Protein AF-A0A2V0P987-F1 (afdb_monomer_lite)

Sequence (425 aa):
MGGCSRRQAAARLSGARPTPDACVHSRRQQRARPQPLRRRRAIAMDARLLEGLLAGYDSAQGREWRAEDRAWRAQDLEWRRMEERKMAMELDFIAAQRVWRAEDQEQRHLDNARVLWARVVERNRRDVEEKSEQLKALANMAALIAGFSLVAFLQTDWTGFVDTTGALLPLFAATMALTVGTDMVCVIICTLMLVSIIKTGQKYMSDEEEAEFMARTREFAVNYPACGARPPAPQRSFAMHWQTRCEGSWRRAFALFGLSIACLFANLAVAAWIKFDHSLAAASIVSAIMIASLAGVAWHHRKWTAHILTSEQVALAQSTERVALVSTGLPFDWHLKPAPAQHGGNASLHNGASGGGGLAAAAGAGLLQVDCRQPQRGEQQQHQPPPPPSPPQQQQQQQQQQQQQQQQQALWVDGQPASADQLPV

Foldseek 3Di:
DDDDDDDDDDDDDDDDDDDDDDDDDDDDDDDDDDDDDDDDDDPVDPPVNVVVVVVVVVVVVVVVVVVVVVVVVVVVVVVVVVVVVVVVVVVVVVVVVVVVVVVVVLVLLLVLLVLVLVVQLVVLVVVLVVLLVVLVVLLVVLVVQLVVLVVVVVPDDPPPQPPQCPPLVVLLVVLNCLLNVLSVLLNVLSVVLNVVSVVVSVVSPDPVLSVVLSVQSSVCLVCVPDQQDDRDDRPDGSLVVCVPPPVVSNVSSLVSNLVSLLSVLVSQLSVLCRVVVVDPPRSVVSNVVSVVVNVVSVVVCVVVVVVVVVVSVVVVVCVVVVVPLSPSDDSSCSSPDRDPPPPPPPPPPPDDDDDDDDDDDDDDPPPPPPPVPPPPPDDPPPDDDPDDDDDPVVVVVVVVVVVVVVVVVVVPVPPDDPDPPDDDD

pLDDT: mean 76.83, std 22.59, range [30.52, 98.19]

Structure (mmCIF, N/CA/C/O backbone):
data_AF-A0A2V0P987-F1
#
_entry.id   AF-A0A2V0P987-F1
#
loop_
_atom_site.group_PDB
_atom_site.id
_atom_site.type_symbol
_atom_site.label_atom_id
_atom_site.label_alt_id
_atom_site.label_comp_id
_atom_site.label_asym_id
_atom_site.label_entity_id
_atom_site.label_seq_id
_atom_site.pdbx_PDB_ins_code
_atom_site.Cartn_x
_atom_site.Cartn_y
_atom_site.Cartn_z
_atom_site.occupancy
_atom_site.B_iso_or_equiv
_atom_site.auth_seq_id
_atom_site.auth_comp_id
_atom_site.auth_asym_id
_atom_site.auth_atom_id
_atom_site.pdbx_PDB_model_num
ATOM 1 N N . MET A 1 1 ? 24.354 -14.957 61.553 1.00 37.53 1 MET A N 1
ATOM 2 C CA . MET A 1 1 ? 24.193 -13.702 62.319 1.00 37.53 1 MET A CA 1
ATOM 3 C C . MET A 1 1 ? 22.815 -13.166 61.954 1.00 37.53 1 MET A C 1
ATOM 5 O O . MET A 1 1 ? 22.624 -12.867 60.790 1.00 37.53 1 MET A O 1
ATOM 9 N N . GLY A 1 2 ? 21.759 -13.421 62.730 1.00 34.84 2 GLY A N 1
ATOM 10 C CA . GLY A 1 2 ? 21.377 -12.721 63.972 1.00 34.84 2 GLY A CA 1
ATOM 11 C C . GLY A 1 2 ? 20.395 -11.600 63.588 1.00 34.84 2 GLY A C 1
ATOM 12 O O . GLY A 1 2 ? 20.695 -10.875 62.657 1.00 34.84 2 GLY A O 1
ATOM 13 N N . GLY A 1 3 ? 19.208 -11.386 64.148 1.00 31.73 3 GLY A N 1
ATOM 14 C CA . GLY A 1 3 ? 18.372 -11.995 65.187 1.00 31.73 3 GLY A CA 1
ATOM 15 C C . GLY A 1 3 ? 16.995 -11.288 65.103 1.00 31.73 3 GLY A C 1
ATOM 16 O O . GLY A 1 3 ? 16.917 -10.181 64.586 1.00 31.73 3 GLY A O 1
ATOM 17 N N . CYS A 1 4 ? 15.884 -11.975 65.399 1.00 35.97 4 CYS A N 1
ATOM 18 C CA . CYS A 1 4 ? 15.017 -11.742 66.578 1.00 35.97 4 CYS A CA 1
ATOM 19 C C . CYS A 1 4 ? 14.403 -10.319 66.658 1.00 35.97 4 CYS A C 1
ATOM 21 O O . CYS A 1 4 ? 15.131 -9.361 66.861 1.00 35.97 4 CYS A O 1
ATOM 23 N N . SER A 1 5 ? 13.091 -10.075 66.524 1.00 42.12 5 SER A N 1
ATOM 24 C CA . SER A 1 5 ? 11.973 -10.260 67.494 1.00 42.12 5 SER A CA 1
ATOM 25 C C . SER A 1 5 ? 10.862 -9.269 67.033 1.00 42.12 5 SER A C 1
ATOM 27 O O . SER A 1 5 ? 11.217 -8.261 66.442 1.00 42.12 5 SER A O 1
ATOM 29 N N . ARG A 1 6 ? 9.539 -9.354 67.251 1.00 44.22 6 ARG A N 1
ATOM 30 C CA . ARG A 1 6 ? 8.700 -9.919 68.324 1.00 44.22 6 ARG A CA 1
ATOM 31 C C . ARG A 1 6 ? 7.205 -9.739 67.932 1.00 44.22 6 ARG A C 1
ATOM 33 O O . ARG A 1 6 ? 6.872 -8.658 67.473 1.00 44.22 6 ARG A O 1
ATOM 40 N N . ARG A 1 7 ? 6.355 -10.716 68.323 1.00 39.53 7 ARG A N 1
ATOM 41 C CA . ARG A 1 7 ? 4.983 -10.608 68.928 1.00 39.53 7 ARG A CA 1
ATOM 42 C C . ARG A 1 7 ? 3.831 -9.968 68.110 1.00 39.53 7 ARG A C 1
ATOM 44 O O . ARG A 1 7 ? 4.052 -9.012 67.401 1.00 39.53 7 ARG A O 1
ATOM 51 N N . GLN A 1 8 ? 2.547 -10.328 68.239 1.00 38.62 8 GLN A N 1
ATOM 52 C CA . GLN A 1 8 ? 1.761 -11.381 68.918 1.00 38.62 8 GLN A CA 1
ATOM 53 C C . GLN A 1 8 ? 0.274 -11.195 68.506 1.00 38.62 8 GLN A C 1
ATOM 55 O O . GLN A 1 8 ? -0.116 -10.082 68.177 1.00 38.62 8 GLN A O 1
ATOM 60 N N . ALA A 1 9 ? -0.532 -12.246 68.729 1.00 32.16 9 ALA A N 1
ATOM 61 C CA . ALA A 1 9 ? -1.952 -12.247 69.143 1.00 32.16 9 ALA A CA 1
ATOM 62 C C . ALA A 1 9 ? -3.070 -12.589 68.126 1.00 32.16 9 ALA A C 1
ATOM 64 O O . ALA A 1 9 ? -3.043 -12.191 66.970 1.00 32.16 9 ALA A O 1
ATOM 65 N N . ALA A 1 10 ? -4.082 -13.275 68.693 1.00 34.47 10 ALA A N 1
ATOM 66 C CA . ALA A 1 10 ? -5.399 -13.713 68.192 1.00 34.47 10 ALA A CA 1
ATOM 67 C C . ALA A 1 10 ? -5.388 -15.005 67.342 1.00 34.47 10 ALA A C 1
ATOM 69 O O . ALA A 1 10 ? -5.045 -14.983 66.173 1.00 34.47 10 ALA A O 1
ATOM 70 N N . ALA A 1 11 ? -5.611 -16.224 67.850 1.00 37.09 11 ALA A N 1
ATOM 71 C CA . ALA A 1 11 ? -6.606 -16.787 68.778 1.00 37.09 11 ALA A CA 1
ATOM 72 C C . ALA A 1 11 ? -8.045 -16.905 68.217 1.00 37.09 11 ALA A C 1
ATOM 74 O O . ALA A 1 11 ? -8.778 -15.929 68.178 1.00 37.09 11 ALA A O 1
ATOM 75 N N . ARG A 1 12 ? -8.426 -18.173 67.964 1.00 39.38 12 ARG A N 1
ATOM 76 C CA . ARG A 1 12 ? -9.764 -18.802 68.052 1.00 39.38 12 ARG A CA 1
ATOM 77 C C . ARG A 1 12 ? -10.853 -18.376 67.048 1.00 39.38 12 ARG A C 1
ATOM 79 O O . ARG A 1 12 ? -11.368 -17.274 67.118 1.00 39.38 12 ARG A O 1
ATOM 86 N N . LEU A 1 13 ? -11.340 -19.343 66.259 1.00 36.34 13 LEU A N 1
ATOM 87 C CA . LEU A 1 13 ? -12.640 -20.026 66.452 1.00 36.34 13 LEU A CA 1
ATOM 88 C C . LEU A 1 13 ? -12.988 -20.846 65.193 1.00 36.34 13 LEU A C 1
ATOM 90 O O . LEU A 1 13 ? -13.402 -20.309 64.171 1.00 36.34 13 LEU A O 1
ATOM 94 N N . SER A 1 14 ? -12.840 -22.168 65.276 1.00 35.28 14 SER A N 1
ATOM 95 C CA . SER A 1 14 ? -13.389 -23.119 64.308 1.00 35.28 14 SER A CA 1
ATOM 96 C C . SER A 1 14 ? -14.882 -23.320 64.595 1.00 35.28 14 SER A C 1
ATOM 98 O O . SER A 1 14 ? -15.248 -24.050 65.517 1.00 35.28 14 SER A O 1
ATOM 100 N N . GLY A 1 15 ? -15.740 -22.639 63.838 1.00 33.62 15 GLY A N 1
ATOM 101 C CA . GLY A 1 15 ? -17.193 -22.807 63.888 1.00 33.62 15 GLY A CA 1
ATOM 102 C C . GLY A 1 15 ? -17.648 -23.945 62.978 1.00 33.62 15 GLY A C 1
ATOM 103 O O . GLY A 1 15 ? -17.734 -23.775 61.764 1.00 33.62 15 GLY A O 1
ATOM 104 N N . ALA A 1 16 ? -17.944 -25.103 63.565 1.00 35.56 16 ALA A N 1
ATOM 105 C CA . ALA A 1 16 ? -18.660 -26.184 62.900 1.00 35.56 16 ALA A CA 1
ATOM 106 C C . ALA A 1 16 ? -20.142 -25.799 62.736 1.00 35.56 16 ALA A C 1
ATOM 108 O O . ALA A 1 16 ? -20.799 -25.404 63.699 1.00 35.56 16 ALA A O 1
ATOM 109 N N . ARG A 1 17 ? -20.663 -25.904 61.508 1.00 38.88 17 ARG A N 1
ATOM 110 C CA . ARG A 1 17 ? -22.096 -25.775 61.202 1.00 38.88 17 ARG A CA 1
ATOM 111 C C . ARG A 1 17 ? -22.838 -27.051 61.623 1.00 38.88 17 ARG A C 1
ATOM 113 O O . ARG A 1 17 ? -22.360 -28.130 61.276 1.00 38.88 17 ARG A O 1
ATOM 120 N N . PRO A 1 18 ? -24.017 -26.961 62.259 1.00 41.03 18 PRO A N 1
ATOM 121 C CA . PRO A 1 18 ? -24.951 -28.074 62.315 1.00 41.03 18 PRO A CA 1
ATOM 122 C C . PRO A 1 18 ? -25.834 -28.082 61.057 1.00 41.03 18 PRO A C 1
ATOM 124 O O . PRO A 1 18 ? -26.343 -27.046 60.625 1.00 41.03 18 PRO A O 1
ATOM 127 N N . THR A 1 19 ? -26.002 -29.259 60.463 1.00 46.03 19 THR A N 1
ATOM 128 C CA . THR A 1 19 ? -27.033 -29.559 59.465 1.00 46.03 19 THR A CA 1
ATOM 129 C C . THR A 1 19 ? -28.379 -29.805 60.158 1.00 46.03 19 THR A C 1
ATOM 131 O O . THR A 1 19 ? -28.397 -30.366 61.257 1.00 46.03 19 THR A O 1
ATOM 134 N N . PRO A 1 20 ? -29.513 -29.418 59.550 1.00 49.62 20 PRO A N 1
ATOM 135 C CA . PRO A 1 20 ? -30.830 -29.805 60.022 1.00 49.62 20 PRO A CA 1
ATOM 136 C C . PRO A 1 20 ? -31.265 -31.067 59.276 1.00 49.62 20 PRO A C 1
ATOM 138 O O . PRO A 1 20 ? -31.501 -31.002 58.077 1.00 49.62 20 PRO A O 1
ATOM 141 N N . ASP A 1 21 ? -31.413 -32.188 59.976 1.00 36.66 21 ASP A N 1
ATOM 142 C CA . ASP A 1 21 ? -32.196 -33.307 59.458 1.00 36.66 21 ASP A CA 1
ATOM 143 C C . ASP A 1 21 ? -33.245 -33.723 60.479 1.00 36.66 21 ASP A C 1
ATOM 145 O O . ASP A 1 21 ? -32.979 -34.094 61.624 1.00 36.66 21 ASP A O 1
ATOM 149 N N . ALA A 1 22 ? -34.479 -33.601 60.014 1.00 43.41 22 ALA A N 1
ATOM 150 C CA . ALA A 1 22 ? -35.668 -34.112 60.637 1.00 43.41 22 ALA A CA 1
ATOM 151 C C . ALA A 1 22 ? -35.635 -35.645 60.649 1.00 43.41 22 ALA A C 1
ATOM 153 O O . ALA A 1 22 ? -35.416 -36.281 59.621 1.00 43.41 22 ALA A O 1
ATOM 154 N N . CYS A 1 23 ? -35.994 -36.247 61.781 1.00 34.78 23 CYS A N 1
ATOM 155 C CA . CYS A 1 23 ? -36.691 -37.525 61.743 1.00 34.78 23 CYS A CA 1
ATOM 156 C C . CYS A 1 23 ? -37.690 -37.639 62.891 1.00 34.78 23 CYS A C 1
ATOM 158 O O . CYS A 1 23 ? -37.362 -37.682 64.074 1.00 34.78 23 CYS A O 1
ATOM 160 N N . VAL A 1 24 ? -38.945 -37.656 62.463 1.00 47.28 24 VAL A N 1
ATOM 161 C CA . VAL A 1 24 ? -40.152 -38.026 63.186 1.00 47.28 24 VAL A CA 1
ATOM 162 C C . VAL A 1 24 ? -40.097 -39.510 63.553 1.00 47.28 24 VAL A C 1
ATOM 164 O O . VAL A 1 24 ? -39.747 -40.315 62.701 1.00 47.28 24 VAL A O 1
ATOM 167 N N . HIS A 1 25 ? -40.506 -39.834 64.789 1.00 40.47 25 HIS A N 1
ATOM 168 C CA . HIS A 1 25 ? -41.041 -41.107 65.330 1.00 40.47 25 HIS A CA 1
ATOM 169 C C . HIS A 1 25 ? -40.511 -41.301 66.764 1.00 40.47 25 HIS A C 1
ATOM 171 O O . HIS A 1 25 ? -39.378 -40.969 67.057 1.00 40.47 25 HIS A O 1
ATOM 177 N N . SER A 1 26 ? -41.220 -41.827 67.757 1.00 39.00 26 SER A N 1
ATOM 178 C CA . SER A 1 26 ? -42.545 -42.422 67.869 1.00 39.00 26 SER A CA 1
ATOM 179 C C . SER A 1 26 ? -42.885 -42.462 69.367 1.00 39.00 26 SER A C 1
ATOM 181 O O . SER A 1 26 ? -42.007 -42.561 70.223 1.00 39.00 26 SER A O 1
ATOM 183 N N . ARG A 1 27 ? -44.178 -42.399 69.685 1.00 46.72 27 ARG A N 1
ATOM 184 C CA . ARG A 1 27 ? -44.734 -42.660 71.017 1.00 46.72 27 ARG A CA 1
ATOM 185 C C . ARG A 1 27 ? -44.356 -44.062 71.513 1.00 46.72 27 ARG A C 1
ATOM 187 O O . ARG A 1 27 ? -44.573 -45.030 70.792 1.00 46.72 27 ARG A O 1
ATOM 194 N N . ARG A 1 28 ? -44.011 -44.181 72.798 1.00 40.03 28 ARG A N 1
ATOM 195 C CA . ARG A 1 28 ? -44.473 -45.238 73.733 1.00 40.03 28 ARG A CA 1
ATOM 196 C C . ARG A 1 28 ? -44.003 -44.861 75.141 1.00 40.03 28 ARG A C 1
ATOM 198 O O . ARG A 1 28 ? -42.817 -44.749 75.394 1.00 40.03 28 ARG A O 1
ATOM 205 N N . GLN A 1 29 ? -44.904 -44.401 76.009 1.00 44.84 29 GLN A N 1
ATOM 206 C CA . GLN A 1 29 ? -45.492 -45.216 77.082 1.00 44.84 29 GLN A CA 1
ATOM 207 C C . GLN A 1 29 ? -44.513 -46.215 77.713 1.00 44.84 29 GLN A C 1
ATOM 209 O O . GLN A 1 29 ? -44.274 -47.266 77.130 1.00 44.84 29 GLN A O 1
ATOM 214 N N . GLN A 1 30 ? -44.125 -45.972 78.967 1.00 36.34 30 GLN A N 1
ATOM 215 C CA . GLN A 1 30 ? -44.274 -46.978 80.018 1.00 36.34 30 GLN A CA 1
ATOM 216 C C . GLN A 1 30 ? -44.283 -46.345 81.414 1.00 36.34 30 GLN A C 1
ATOM 218 O O . GLN A 1 30 ? -43.653 -45.330 81.689 1.00 36.34 30 GLN A O 1
ATOM 223 N N . ARG A 1 31 ? -45.129 -46.947 82.248 1.00 43.69 31 ARG A N 1
ATOM 224 C CA . ARG A 1 31 ? -45.505 -46.574 83.609 1.00 43.69 31 ARG A CA 1
ATOM 225 C C . ARG A 1 31 ? -44.380 -46.910 84.588 1.00 43.69 31 ARG A C 1
ATOM 227 O O . ARG A 1 31 ? -43.807 -47.987 84.483 1.00 43.69 31 ARG A O 1
ATOM 234 N N . ALA A 1 32 ? -44.244 -46.124 85.651 1.00 34.59 32 ALA A N 1
ATOM 235 C CA . ALA A 1 32 ? -43.824 -46.642 86.950 1.00 34.59 32 ALA A CA 1
ATOM 236 C C . ALA A 1 32 ? -44.615 -45.922 88.049 1.00 34.59 32 ALA A C 1
ATOM 238 O O . ALA A 1 32 ? -44.703 -44.697 88.080 1.00 34.59 32 ALA A O 1
ATOM 239 N N . ARG A 1 33 ? -45.286 -46.725 88.877 1.00 40.62 33 ARG A N 1
ATOM 240 C CA . ARG A 1 33 ? -46.132 -46.317 90.003 1.00 40.62 33 ARG A CA 1
ATOM 241 C C . ARG A 1 33 ? -45.281 -46.019 91.256 1.00 40.62 33 ARG A C 1
ATOM 243 O O . ARG A 1 33 ? -44.110 -46.383 91.289 1.00 40.62 33 ARG A O 1
ATOM 250 N N . PRO A 1 34 ? -45.877 -45.370 92.272 1.00 61.75 34 PRO A N 1
ATOM 251 C CA . PRO A 1 34 ? -45.184 -44.606 93.304 1.00 61.75 34 PRO A CA 1
ATOM 252 C C . PRO A 1 34 ? -44.958 -45.406 94.592 1.00 61.75 34 PRO A C 1
ATOM 254 O O . PRO A 1 34 ? -45.631 -46.409 94.828 1.00 61.75 34 PRO A O 1
ATOM 257 N N . GLN A 1 35 ? -44.115 -44.881 95.484 1.00 38.25 35 GLN A N 1
ATOM 258 C CA . GLN A 1 35 ? -44.261 -45.108 96.920 1.00 38.25 35 GLN A CA 1
ATOM 259 C C . GLN A 1 35 ? -43.912 -43.859 97.747 1.00 38.25 35 GLN A C 1
ATOM 261 O O . GLN A 1 35 ? -43.206 -42.973 97.267 1.00 38.25 35 GLN A O 1
ATOM 266 N N . PRO A 1 36 ? -44.523 -43.747 98.939 1.00 62.91 36 PRO A N 1
ATOM 267 C CA . PRO A 1 36 ? -44.818 -42.493 99.619 1.00 62.91 36 PRO A CA 1
ATOM 268 C C . PRO A 1 36 ? -43.742 -42.178 100.661 1.00 62.91 36 PRO A C 1
ATOM 270 O O . PRO A 1 36 ? -42.905 -43.025 100.927 1.00 62.91 36 PRO A O 1
ATOM 273 N N . LEU A 1 37 ? -43.798 -41.003 101.298 1.00 39.94 37 LEU A N 1
ATOM 274 C CA . LEU A 1 37 ? -43.627 -40.848 102.752 1.00 39.94 37 LEU A CA 1
ATOM 275 C C . LEU A 1 37 ? -43.733 -39.366 103.162 1.00 39.94 37 LEU A C 1
ATOM 277 O O . LEU A 1 37 ? -42.956 -38.514 102.758 1.00 39.94 37 LEU A O 1
ATOM 281 N N . ARG A 1 38 ? -44.701 -39.123 104.053 1.00 39.53 38 ARG A N 1
ATOM 282 C CA . ARG A 1 38 ? -44.579 -38.305 105.271 1.00 39.53 38 ARG A CA 1
ATOM 283 C C . ARG A 1 38 ? -43.890 -36.931 105.155 1.00 39.53 38 ARG A C 1
ATOM 285 O O . ARG A 1 38 ? -42.693 -36.817 105.371 1.00 39.53 38 ARG A O 1
ATOM 292 N N . ARG A 1 39 ? -44.689 -35.867 105.238 1.00 43.53 39 ARG A N 1
ATOM 293 C CA . ARG A 1 39 ? -45.047 -35.234 106.526 1.00 43.53 39 ARG A CA 1
ATOM 294 C C . ARG A 1 39 ? -46.036 -34.099 106.290 1.00 43.53 39 ARG A C 1
ATOM 296 O O . ARG A 1 39 ? -45.725 -33.086 105.681 1.00 43.53 39 ARG A O 1
ATOM 303 N N . ARG A 1 40 ? -47.225 -34.280 106.862 1.00 46.16 40 ARG A N 1
ATOM 304 C CA . ARG A 1 40 ? -48.150 -33.203 107.197 1.00 46.16 40 ARG A CA 1
ATOM 305 C C . ARG A 1 40 ? -47.438 -32.215 108.124 1.00 46.16 40 ARG A C 1
ATOM 307 O O . ARG A 1 40 ? -47.077 -32.585 109.239 1.00 46.16 40 ARG A O 1
ATOM 314 N N . ARG A 1 41 ? -47.334 -30.962 107.697 1.00 42.03 41 ARG A N 1
ATOM 315 C CA . ARG A 1 41 ? -47.658 -29.813 108.545 1.00 42.03 41 ARG A CA 1
ATOM 316 C C . ARG A 1 41 ? -48.549 -28.909 107.713 1.00 42.03 41 ARG A C 1
ATOM 318 O O . ARG A 1 41 ? -48.094 -28.253 106.786 1.00 42.03 41 ARG A O 1
ATOM 325 N N . ALA A 1 42 ? -49.839 -28.992 108.011 1.00 44.53 42 ALA A N 1
ATOM 326 C CA . ALA A 1 42 ? -50.838 -28.067 107.528 1.00 44.53 42 ALA A CA 1
ATOM 327 C C . ALA A 1 42 ? -50.494 -26.691 108.102 1.00 44.53 42 ALA A C 1
ATOM 329 O O . ALA A 1 42 ? -50.725 -26.424 109.278 1.00 44.53 42 ALA A O 1
ATOM 330 N N . ILE A 1 43 ? -49.897 -25.848 107.268 1.00 52.34 43 ILE A N 1
ATOM 331 C CA . ILE A 1 43 ? -50.095 -24.413 107.380 1.00 52.34 43 ILE A CA 1
ATOM 332 C C . ILE A 1 43 ? -51.470 -24.228 106.750 1.00 52.34 43 ILE A C 1
ATOM 334 O O . ILE A 1 43 ? -51.612 -24.346 105.535 1.00 52.34 43 ILE A O 1
ATOM 338 N N . ALA A 1 44 ? -52.504 -24.090 107.579 1.00 49.78 44 ALA A N 1
ATOM 339 C CA . ALA A 1 44 ? -53.803 -23.627 107.119 1.00 49.78 44 ALA A CA 1
ATOM 340 C C . ALA A 1 44 ? -53.606 -22.179 106.656 1.00 49.78 44 ALA A C 1
ATOM 342 O O . ALA A 1 44 ? -53.751 -21.236 107.424 1.00 49.78 44 ALA A O 1
ATOM 343 N N . MET A 1 45 ? -53.132 -22.034 105.421 1.00 55.25 45 MET A N 1
ATOM 344 C CA . MET A 1 45 ? -53.100 -20.771 104.717 1.00 55.25 45 MET A CA 1
ATOM 345 C C . MET A 1 45 ? -54.505 -20.595 104.154 1.00 55.25 45 MET A C 1
ATOM 347 O O . MET A 1 45 ? -54.982 -21.470 103.428 1.00 55.25 45 MET A O 1
ATOM 351 N N . ASP A 1 46 ? -55.179 -19.522 104.562 1.00 60.31 46 ASP A N 1
ATOM 352 C CA . ASP A 1 46 ? -56.530 -19.185 104.119 1.00 60.31 46 ASP A CA 1
ATOM 353 C C . ASP A 1 46 ? -56.677 -19.422 102.611 1.00 60.31 46 ASP A C 1
ATOM 355 O O . ASP A 1 46 ? -55.863 -18.943 101.823 1.00 60.31 46 ASP A O 1
ATOM 359 N N . ALA A 1 47 ? -57.715 -20.147 102.186 1.00 66.12 47 ALA A N 1
ATOM 360 C CA . ALA A 1 47 ? -57.959 -20.451 100.770 1.00 66.12 47 ALA A CA 1
ATOM 361 C C . ALA A 1 47 ? -57.973 -19.180 99.892 1.00 66.12 47 ALA A C 1
ATOM 363 O O . ALA A 1 47 ? -57.505 -19.200 98.758 1.00 66.12 47 ALA A O 1
ATOM 364 N N . ARG A 1 48 ? -58.394 -18.047 100.470 1.00 70.81 48 ARG A N 1
ATOM 365 C CA . ARG A 1 48 ? -58.364 -16.709 99.855 1.00 70.81 48 ARG A CA 1
ATOM 366 C C . ARG A 1 48 ? -56.949 -16.194 99.568 1.00 70.81 48 ARG A C 1
ATOM 368 O O . ARG A 1 48 ? -56.733 -15.472 98.603 1.00 70.81 48 ARG A O 1
ATOM 375 N N . LEU A 1 49 ? -55.982 -16.565 100.400 1.00 76.75 49 LEU A N 1
ATOM 376 C CA . LEU A 1 49 ? -54.571 -16.203 100.265 1.00 76.75 49 LEU A CA 1
ATOM 377 C C . LEU A 1 49 ? -53.917 -17.002 99.127 1.00 76.75 49 LEU A C 1
ATOM 379 O O . LEU A 1 49 ? -53.126 -16.458 98.362 1.00 76.75 49 LEU A O 1
ATOM 383 N N . LEU A 1 50 ? -54.295 -18.275 98.974 1.00 81.94 50 LEU A N 1
ATOM 384 C CA . LEU A 1 50 ? -53.844 -19.123 97.868 1.00 81.94 50 LEU A CA 1
ATOM 385 C C . LEU A 1 50 ? -54.436 -18.664 96.526 1.00 81.94 50 LEU A C 1
ATOM 387 O O . LEU A 1 50 ? -53.720 -18.580 95.533 1.00 81.94 50 LEU A O 1
ATOM 391 N N . GLU A 1 51 ? -55.721 -18.312 96.517 1.00 83.62 51 GLU A N 1
ATOM 392 C CA . GLU A 1 51 ? -56.421 -17.773 95.347 1.00 83.62 51 GLU A CA 1
ATOM 393 C C . GLU A 1 51 ? -55.845 -16.412 94.921 1.00 83.62 51 GLU A C 1
ATOM 395 O O . GLU A 1 51 ? -55.613 -16.183 93.737 1.00 83.62 51 GLU A O 1
ATOM 400 N N . GLY A 1 52 ? -55.490 -15.548 95.881 1.00 86.69 52 GLY A N 1
ATOM 401 C CA . GLY A 1 52 ? -54.786 -14.290 95.611 1.00 86.69 52 GLY A CA 1
ATOM 402 C C . GLY A 1 52 ? -53.364 -14.477 95.065 1.00 86.69 52 GLY A C 1
ATOM 403 O O . GLY A 1 52 ? -52.954 -13.743 94.165 1.00 86.69 52 GLY A O 1
ATOM 404 N N . LEU A 1 53 ? -52.615 -15.471 95.558 1.00 88.81 53 LEU A N 1
ATOM 405 C CA . LEU A 1 53 ? -51.283 -15.803 95.035 1.00 88.81 53 LEU A CA 1
ATOM 406 C C . LEU A 1 53 ? -51.347 -16.402 93.627 1.00 88.81 53 LEU A C 1
ATOM 408 O O . LEU A 1 53 ? -50.528 -16.034 92.790 1.00 88.81 53 LEU A O 1
ATOM 412 N N . LEU A 1 54 ? -52.320 -17.276 93.354 1.00 89.69 54 LEU A N 1
ATOM 413 C CA . LEU A 1 54 ? -52.547 -17.844 92.023 1.00 89.69 54 LEU A CA 1
ATOM 414 C C . LEU A 1 54 ? -52.994 -16.768 91.034 1.00 89.69 54 LEU A C 1
ATOM 416 O O . LEU A 1 54 ? -52.382 -16.629 89.983 1.00 89.69 54 LEU A O 1
ATOM 420 N N . ALA A 1 55 ? -53.958 -15.922 91.405 1.00 90.81 55 ALA A N 1
ATOM 421 C CA . ALA A 1 55 ? -54.370 -14.793 90.573 1.00 90.81 55 ALA A CA 1
ATOM 422 C C . ALA A 1 55 ? -53.215 -13.802 90.333 1.00 90.81 55 ALA A C 1
ATOM 424 O O . ALA A 1 55 ? -53.070 -13.257 89.236 1.00 90.81 55 ALA A O 1
ATOM 425 N N . GLY A 1 56 ? -52.364 -13.576 91.340 1.00 91.06 56 GLY A N 1
ATOM 426 C CA . GLY A 1 56 ? -51.156 -12.759 91.224 1.00 91.06 56 GLY A CA 1
ATOM 427 C C . GLY A 1 56 ? -50.098 -13.375 90.305 1.00 91.06 56 GLY A C 1
ATOM 428 O O . GLY A 1 56 ? -49.496 -12.651 89.508 1.00 91.06 56 GLY A O 1
ATOM 429 N N . TYR A 1 57 ? -49.912 -14.695 90.379 1.00 93.88 57 TYR A N 1
ATOM 430 C CA . TYR A 1 57 ? -49.035 -15.470 89.503 1.00 93.88 57 TYR A CA 1
ATOM 431 C C . TYR A 1 57 ? -49.544 -15.462 88.059 1.00 93.88 57 TYR A C 1
ATOM 433 O O . TYR A 1 57 ? -48.791 -15.073 87.173 1.00 93.88 57 TYR A O 1
ATOM 441 N N . ASP A 1 58 ? -50.827 -15.742 87.827 1.00 95.06 58 ASP A N 1
ATOM 442 C CA . ASP A 1 58 ? -51.459 -15.686 86.503 1.00 95.06 58 ASP A CA 1
ATOM 443 C C . ASP A 1 58 ? -51.372 -14.275 85.906 1.00 95.06 58 ASP A C 1
ATOM 445 O O . ASP A 1 58 ? -51.075 -14.088 84.725 1.00 95.06 58 ASP A O 1
ATOM 449 N N . SER A 1 59 ? -51.548 -13.246 86.740 1.00 93.12 59 SER A N 1
ATOM 450 C CA . SER A 1 59 ? -51.368 -11.851 86.331 1.00 93.12 59 SER A CA 1
ATOM 451 C C . SER A 1 59 ? -49.912 -11.529 85.980 1.00 93.12 59 SER A C 1
ATOM 453 O O . SER A 1 59 ? -49.662 -10.749 85.057 1.00 93.12 59 SER A O 1
ATOM 455 N N . ALA A 1 60 ? -48.943 -12.086 86.713 1.00 94.00 60 ALA A N 1
ATOM 456 C CA . ALA A 1 60 ? -47.516 -11.911 86.451 1.00 94.00 60 ALA A CA 1
ATOM 457 C C . ALA A 1 60 ? -47.084 -12.646 85.176 1.00 94.00 60 ALA A C 1
ATOM 459 O O . ALA A 1 60 ? -46.491 -12.023 84.297 1.00 94.00 60 ALA A O 1
ATOM 460 N N . GLN A 1 61 ? -47.486 -13.904 85.025 1.00 94.19 61 GLN A N 1
ATOM 461 C CA . GLN A 1 61 ? -47.237 -14.720 83.844 1.00 94.19 61 GLN A CA 1
ATOM 462 C C . GLN A 1 61 ? -47.909 -14.116 82.605 1.00 94.19 61 GLN A C 1
ATOM 464 O O . GLN A 1 61 ? -47.298 -13.997 81.547 1.00 94.19 61 GLN A O 1
ATOM 469 N N . GLY A 1 62 ? -49.135 -13.606 82.740 1.00 96.50 62 GLY A N 1
ATOM 470 C CA . GLY A 1 62 ? -49.812 -12.883 81.667 1.00 96.50 62 GLY A CA 1
ATOM 471 C C . GLY A 1 62 ? -49.136 -11.556 81.298 1.00 96.50 62 GLY A C 1
ATOM 472 O O . GLY A 1 62 ? -49.287 -11.087 80.168 1.00 96.50 62 GLY A O 1
ATOM 473 N N . ARG A 1 63 ? -48.405 -10.906 82.218 1.00 94.69 63 ARG A N 1
ATOM 474 C CA . ARG A 1 63 ? -47.568 -9.729 81.902 1.00 94.69 63 ARG A CA 1
ATOM 475 C C . ARG A 1 63 ? -46.301 -10.131 81.156 1.00 94.69 63 ARG A C 1
ATOM 477 O O . ARG A 1 63 ? -45.957 -9.444 80.195 1.00 94.69 63 ARG A O 1
ATOM 484 N N . GLU A 1 64 ? -45.658 -11.210 81.586 1.00 95.75 64 GLU A N 1
ATOM 485 C CA . GLU A 1 64 ? -44.456 -11.771 80.967 1.00 95.75 64 GLU A CA 1
ATOM 486 C C . GLU A 1 64 ? -44.744 -12.223 79.534 1.00 95.75 64 GLU A C 1
ATOM 488 O O . GLU A 1 64 ? -44.118 -11.723 78.605 1.00 95.75 64 GLU A O 1
ATOM 493 N N . TRP A 1 65 ? -45.808 -12.998 79.323 1.00 95.94 65 TRP A N 1
ATOM 494 C CA . TRP A 1 65 ? -46.197 -13.460 77.990 1.00 95.94 65 TRP A CA 1
ATOM 495 C C . TRP A 1 65 ? -46.522 -12.307 77.029 1.00 95.94 65 TRP A C 1
ATOM 497 O O . TRP A 1 65 ? -46.106 -12.300 75.874 1.00 95.94 65 TRP A O 1
ATOM 507 N N . ARG A 1 66 ? -47.194 -11.251 77.512 1.00 96.94 66 ARG A N 1
ATOM 508 C CA . ARG A 1 66 ? -47.423 -10.032 76.712 1.00 96.94 66 ARG A CA 1
ATOM 509 C C . ARG A 1 66 ? -46.137 -9.252 76.433 1.00 96.94 66 ARG A C 1
ATOM 511 O O . ARG A 1 66 ? -46.092 -8.512 75.452 1.00 96.94 66 ARG A O 1
ATOM 518 N N . ALA A 1 67 ? -45.138 -9.323 77.311 1.00 96.56 67 ALA A N 1
ATOM 519 C CA . ALA A 1 67 ? -43.836 -8.701 77.087 1.00 96.56 67 ALA A CA 1
ATOM 520 C C . ALA A 1 67 ? -43.028 -9.482 76.044 1.00 96.56 67 ALA A C 1
ATOM 522 O O . ALA A 1 67 ? -42.492 -8.861 75.128 1.00 96.56 67 ALA A O 1
ATOM 523 N N . GLU A 1 68 ? -43.026 -10.812 76.130 1.00 95.75 68 GLU A N 1
ATOM 524 C CA . GLU A 1 68 ? -42.438 -11.707 75.130 1.00 95.75 68 GLU A CA 1
ATOM 525 C C . GLU A 1 68 ? -43.085 -11.527 73.757 1.00 95.75 68 GLU A C 1
ATOM 527 O O . GLU A 1 68 ? -42.380 -11.350 72.772 1.00 95.75 68 GLU A O 1
ATOM 532 N N . ASP A 1 69 ? -44.415 -11.469 73.680 1.00 97.31 69 ASP A N 1
ATOM 533 C CA . ASP A 1 69 ? -45.139 -11.254 72.423 1.00 97.31 69 ASP A CA 1
ATOM 534 C C . ASP A 1 69 ? -44.829 -9.872 71.806 1.00 97.31 69 ASP A C 1
ATOM 536 O O . ASP A 1 69 ? -44.614 -9.745 70.600 1.00 97.31 69 ASP A O 1
ATOM 540 N N . ARG A 1 70 ? -44.692 -8.816 72.628 1.00 96.88 70 ARG A N 1
ATOM 541 C CA . ARG A 1 70 ? -44.196 -7.510 72.146 1.00 96.88 70 ARG A CA 1
ATOM 542 C C . ARG A 1 70 ? -42.761 -7.596 71.623 1.00 96.88 70 ARG A C 1
ATOM 544 O O . ARG A 1 70 ? -42.468 -6.980 70.600 1.00 96.88 70 ARG A O 1
ATOM 551 N N . ALA A 1 71 ? -41.886 -8.330 72.309 1.00 96.81 71 ALA A N 1
ATOM 552 C CA . ALA A 1 71 ? -40.502 -8.519 71.887 1.00 96.81 71 ALA A CA 1
ATOM 553 C C . ALA A 1 71 ? -40.418 -9.320 70.579 1.00 96.81 71 ALA A C 1
ATOM 555 O O . ALA A 1 71 ? -39.696 -8.925 69.667 1.00 96.81 71 ALA A O 1
ATOM 556 N N . TRP A 1 72 ? -41.212 -10.382 70.448 1.00 97.00 72 TRP A N 1
ATOM 557 C CA . TRP A 1 72 ? -41.294 -11.195 69.239 1.00 97.00 72 TRP A CA 1
ATOM 558 C C . TRP A 1 72 ? -41.803 -10.378 68.048 1.00 97.00 72 TRP A C 1
ATOM 560 O O . TRP A 1 72 ? -41.188 -10.391 66.986 1.00 97.00 72 TRP A O 1
ATOM 570 N N . ARG A 1 73 ? -42.855 -9.569 68.233 1.00 97.12 73 ARG A N 1
ATOM 571 C CA . ARG A 1 73 ? -43.346 -8.659 67.183 1.00 97.12 73 ARG A CA 1
ATOM 572 C C . ARG A 1 73 ? -42.326 -7.592 66.792 1.00 97.12 73 ARG A C 1
ATOM 574 O O . ARG A 1 73 ? -42.245 -7.238 65.619 1.00 97.12 73 ARG A O 1
ATOM 581 N N . ALA A 1 74 ? -41.552 -7.076 67.748 1.00 97.25 74 ALA A N 1
ATOM 582 C CA . ALA A 1 74 ? -40.469 -6.144 67.447 1.00 97.25 74 ALA A CA 1
ATOM 583 C C . ALA A 1 74 ? -39.377 -6.812 66.593 1.00 97.25 74 ALA A C 1
ATOM 585 O O . ALA A 1 74 ? -38.967 -6.236 65.587 1.00 97.25 74 ALA A O 1
ATOM 586 N N . GLN A 1 75 ? -38.981 -8.041 66.936 1.00 97.12 75 GLN A N 1
ATOM 587 C CA . GLN A 1 75 ? -38.013 -8.827 66.162 1.00 97.12 75 GLN A CA 1
ATOM 588 C C . GLN A 1 75 ? -38.534 -9.179 64.763 1.00 97.12 75 GLN A C 1
ATOM 590 O O . GLN A 1 75 ? -37.791 -9.045 63.797 1.00 97.12 75 GLN A O 1
ATOM 595 N N . ASP A 1 76 ? -39.805 -9.568 64.626 1.00 97.38 76 ASP A N 1
ATOM 596 C CA . ASP A 1 76 ? -40.423 -9.856 63.323 1.00 97.38 76 ASP A CA 1
ATOM 597 C C . ASP A 1 76 ? -40.464 -8.604 62.429 1.00 97.38 76 ASP A C 1
ATOM 599 O O . ASP A 1 76 ? -40.123 -8.656 61.248 1.00 97.38 76 ASP A O 1
ATOM 603 N N . LEU A 1 77 ? -40.798 -7.438 62.996 1.00 97.00 77 LEU A N 1
ATOM 604 C CA . LEU A 1 77 ? -40.741 -6.165 62.271 1.00 97.00 77 LEU A CA 1
ATOM 605 C C . LEU A 1 77 ? -39.313 -5.809 61.840 1.00 97.00 77 LEU A C 1
ATOM 607 O O . LEU A 1 77 ? -39.111 -5.338 60.720 1.00 97.00 77 LEU A O 1
ATOM 611 N N . GLU A 1 78 ? -38.319 -6.011 62.705 1.00 97.12 78 GLU A N 1
ATOM 612 C CA . GLU A 1 78 ? -36.911 -5.802 62.355 1.00 97.12 78 GLU A CA 1
ATOM 613 C C . GLU A 1 78 ? -36.441 -6.767 61.267 1.00 97.12 78 GLU A C 1
ATOM 615 O O . GLU A 1 78 ? -35.753 -6.340 60.337 1.00 97.12 78 GLU A O 1
ATOM 620 N N . TRP A 1 79 ? -36.858 -8.031 61.345 1.00 96.50 79 TRP A N 1
ATOM 621 C CA . TRP A 1 79 ? -36.588 -9.050 60.339 1.00 96.50 79 TRP A CA 1
ATOM 622 C C . TRP A 1 79 ? -37.139 -8.645 58.971 1.00 96.50 79 TRP A C 1
ATOM 624 O O . TRP A 1 79 ? -36.380 -8.608 58.004 1.00 96.50 79 TRP A O 1
ATOM 634 N N . ARG A 1 80 ? -38.403 -8.211 58.889 1.00 97.50 80 ARG A N 1
ATOM 635 C CA . ARG A 1 80 ? -39.000 -7.723 57.630 1.00 97.50 80 ARG A CA 1
ATOM 636 C C . ARG A 1 80 ? -38.271 -6.506 57.070 1.00 97.50 80 ARG A C 1
ATOM 638 O O . ARG A 1 80 ? -37.958 -6.478 55.886 1.00 97.50 80 ARG A O 1
ATOM 645 N N . ARG A 1 81 ? -37.899 -5.535 57.915 1.00 97.75 81 ARG A N 1
ATOM 646 C CA . ARG A 1 81 ? -37.072 -4.389 57.479 1.00 97.75 81 ARG A CA 1
ATOM 647 C C . ARG A 1 81 ? -35.685 -4.822 56.998 1.00 97.75 81 ARG A C 1
ATOM 649 O O . ARG A 1 81 ? -35.071 -4.132 56.186 1.00 97.75 81 ARG A O 1
ATOM 656 N N . MET A 1 82 ? -35.112 -5.890 57.556 1.00 97.50 82 MET A N 1
ATOM 657 C CA . MET A 1 82 ? -33.852 -6.457 57.062 1.00 97.50 82 MET A CA 1
ATOM 6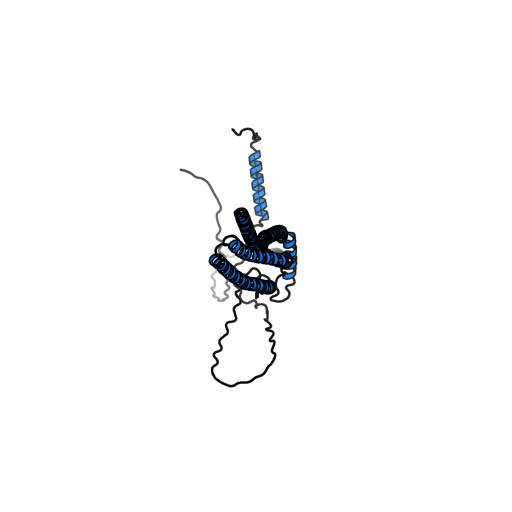58 C C . MET A 1 82 ? -34.047 -7.153 55.713 1.00 97.50 82 MET A C 1
ATOM 660 O O . MET A 1 82 ? -33.223 -6.948 54.825 1.00 97.50 82 MET A O 1
ATOM 664 N N . GLU A 1 83 ? -35.130 -7.908 55.531 1.00 96.75 83 GLU A N 1
ATOM 665 C CA . GLU A 1 83 ? -35.480 -8.536 54.251 1.00 96.75 83 GLU A CA 1
ATOM 666 C C . GLU A 1 83 ? -35.747 -7.503 53.156 1.00 96.75 83 GLU A C 1
ATOM 668 O O . GLU A 1 83 ? -35.193 -7.629 52.068 1.00 96.75 83 GLU A O 1
ATOM 673 N N . GLU A 1 84 ? -36.508 -6.447 53.446 1.00 96.88 84 GLU A N 1
ATOM 674 C CA . GLU A 1 84 ? -36.748 -5.336 52.518 1.00 96.88 84 GLU A CA 1
ATOM 675 C C . GLU A 1 84 ? -35.437 -4.664 52.103 1.00 96.88 84 GLU A C 1
ATOM 677 O O . GLU A 1 84 ? -35.195 -4.450 50.917 1.00 96.88 84 GLU A O 1
ATOM 682 N N . ARG A 1 85 ? -34.543 -4.391 53.065 1.00 97.12 85 ARG A N 1
ATOM 683 C CA . ARG A 1 85 ? -33.209 -3.845 52.772 1.00 97.12 85 ARG A CA 1
ATOM 684 C C . ARG A 1 85 ? -32.380 -4.799 51.921 1.00 97.12 85 ARG A C 1
ATOM 686 O O . ARG A 1 85 ? -31.700 -4.352 51.003 1.00 97.12 85 ARG A O 1
ATOM 693 N N . LYS A 1 86 ? -32.427 -6.100 52.205 1.00 96.62 86 LYS A N 1
ATOM 694 C CA . LYS A 1 86 ? -31.720 -7.113 51.419 1.00 96.62 86 LYS A CA 1
ATOM 695 C C . LYS A 1 86 ? -32.259 -7.182 49.992 1.00 96.62 86 LYS A C 1
ATOM 697 O O . LYS A 1 86 ? -31.466 -7.170 49.059 1.00 96.62 86 LYS A O 1
ATOM 702 N N . MET A 1 87 ? -33.579 -7.185 49.828 1.00 96.94 87 MET A N 1
ATOM 703 C CA . MET A 1 87 ? -34.233 -7.183 48.521 1.00 96.94 87 MET A CA 1
ATOM 704 C C . MET A 1 87 ? -33.890 -5.910 47.735 1.00 96.94 87 MET A C 1
ATOM 706 O O . MET A 1 87 ? -33.567 -5.998 46.554 1.00 96.94 87 MET A O 1
ATOM 710 N N . ALA A 1 88 ? -33.881 -4.744 48.388 1.00 97.44 88 ALA A N 1
ATOM 711 C CA . ALA A 1 88 ? -33.444 -3.492 47.771 1.00 97.44 88 ALA A CA 1
ATOM 712 C C . ALA A 1 88 ? -31.981 -3.574 47.295 1.00 97.44 88 ALA A C 1
ATOM 714 O O . ALA A 1 88 ? -31.699 -3.289 46.135 1.00 97.44 88 ALA A O 1
ATOM 715 N N . MET A 1 89 ? -31.071 -4.070 48.141 1.00 97.38 89 MET A N 1
ATOM 716 C CA . MET A 1 89 ? -29.665 -4.270 47.766 1.00 97.38 89 MET A CA 1
ATOM 717 C C . MET A 1 89 ? -29.491 -5.273 46.612 1.00 97.38 89 MET A C 1
ATOM 719 O O . MET A 1 89 ? -28.638 -5.075 45.748 1.00 97.38 89 MET A O 1
ATOM 723 N N . GLU A 1 90 ? -30.287 -6.345 46.567 1.00 96.62 90 GLU A N 1
ATOM 724 C CA . GLU A 1 90 ? -30.272 -7.317 45.465 1.00 96.62 90 GLU A CA 1
ATOM 725 C C . GLU A 1 90 ? -30.746 -6.689 44.144 1.00 96.62 90 GLU A C 1
ATOM 727 O O . GLU A 1 90 ? -30.143 -6.932 43.095 1.00 96.62 90 GLU A O 1
ATOM 732 N N . LEU A 1 91 ? -31.785 -5.847 44.182 1.00 97.56 91 LEU A N 1
ATOM 733 C CA . LEU A 1 91 ? -32.263 -5.112 43.008 1.00 97.56 91 LEU A CA 1
ATOM 734 C C . LEU A 1 91 ? -31.215 -4.118 42.493 1.00 97.56 91 LEU A C 1
ATOM 736 O O . LEU A 1 91 ? -30.957 -4.088 41.285 1.00 97.56 91 LEU A O 1
ATOM 740 N N . ASP A 1 92 ? -30.567 -3.378 43.394 1.00 97.38 92 ASP A N 1
ATOM 741 C CA . ASP A 1 92 ? -29.486 -2.447 43.051 1.00 97.38 92 ASP A CA 1
ATOM 742 C C . ASP A 1 92 ? -28.294 -3.182 42.424 1.00 97.38 92 ASP A C 1
ATOM 744 O O . ASP A 1 92 ? -27.753 -2.753 41.402 1.00 97.38 92 ASP A O 1
ATOM 748 N N . PHE A 1 93 ? -27.926 -4.344 42.972 1.00 97.88 93 PHE A N 1
ATOM 749 C CA . PHE A 1 93 ? -26.870 -5.188 42.417 1.00 97.88 93 PHE A CA 1
ATOM 750 C C . PHE A 1 93 ? -27.202 -5.672 40.998 1.00 97.88 93 PHE A C 1
ATOM 752 O O . PHE A 1 93 ? -26.357 -5.600 40.102 1.00 97.88 93 PHE A O 1
ATOM 759 N N . ILE A 1 94 ? -28.436 -6.131 40.758 1.00 97.06 94 ILE A N 1
ATOM 760 C CA . ILE A 1 94 ? -28.873 -6.568 39.423 1.00 97.06 94 ILE A CA 1
ATOM 761 C C . ILE A 1 94 ? -28.858 -5.393 38.438 1.00 97.06 94 ILE A C 1
ATOM 763 O O . ILE A 1 94 ? -28.436 -5.567 37.289 1.00 97.06 94 ILE A O 1
ATOM 767 N N . ALA A 1 95 ? -29.309 -4.208 38.858 1.00 97.50 95 ALA A N 1
ATOM 768 C CA . ALA A 1 95 ? -29.288 -3.006 38.029 1.00 97.50 95 ALA A CA 1
ATOM 769 C C . ALA A 1 95 ? -27.851 -2.613 37.653 1.00 97.50 95 ALA A C 1
ATOM 771 O O . ALA A 1 95 ? -27.554 -2.455 36.466 1.00 97.50 95 ALA A O 1
ATOM 772 N N . ALA A 1 96 ? -26.941 -2.568 38.630 1.00 96.31 96 ALA A N 1
ATOM 773 C CA . ALA A 1 96 ? -25.523 -2.299 38.402 1.00 96.31 96 ALA A CA 1
ATOM 774 C C . ALA A 1 96 ? -24.885 -3.332 37.460 1.00 96.31 96 ALA A C 1
ATOM 776 O O . ALA A 1 96 ? -24.145 -2.974 36.545 1.00 96.31 96 ALA A O 1
ATOM 777 N N . GLN A 1 97 ? -25.227 -4.615 37.609 1.00 96.69 97 GLN A N 1
ATOM 778 C CA . GLN A 1 97 ? -24.709 -5.668 36.738 1.00 96.69 97 GLN A CA 1
ATOM 779 C C . GLN A 1 97 ? -25.176 -5.512 35.282 1.00 96.69 97 GLN A C 1
ATOM 781 O O . GLN A 1 97 ? -24.430 -5.847 34.361 1.00 96.69 97 GLN A O 1
ATOM 786 N N . ARG A 1 98 ? -26.398 -5.016 35.045 1.00 95.94 98 ARG A N 1
ATOM 787 C CA . ARG A 1 98 ? -26.885 -4.732 33.684 1.00 95.94 98 ARG A CA 1
ATOM 788 C C . ARG A 1 98 ? -26.113 -3.584 33.042 1.00 95.94 98 ARG A C 1
ATOM 790 O O . ARG A 1 98 ? -25.724 -3.723 31.886 1.00 95.94 98 ARG A O 1
ATOM 797 N N . VAL A 1 99 ? -25.869 -2.507 33.791 1.00 96.38 99 VAL A N 1
ATOM 798 C CA . VAL A 1 99 ? -25.078 -1.356 33.321 1.00 96.38 99 VAL A CA 1
ATOM 799 C C . VAL A 1 99 ? -23.653 -1.793 32.993 1.00 96.38 99 VAL A C 1
ATOM 801 O O . VAL A 1 99 ? -23.206 -1.594 31.869 1.00 96.38 99 VAL A O 1
ATOM 804 N N . TRP A 1 100 ? -22.998 -2.511 33.908 1.00 96.06 100 TRP A N 1
ATOM 805 C CA . TRP A 1 100 ? -21.635 -3.004 33.700 1.00 96.06 100 TRP A CA 1
ATOM 806 C C . TRP A 1 100 ? -21.507 -3.887 32.453 1.00 96.06 100 TRP A C 1
ATOM 808 O O . TRP A 1 100 ? -20.562 -3.744 31.685 1.00 96.06 100 TRP A O 1
ATOM 818 N N . ARG A 1 101 ? -22.475 -4.781 32.201 1.00 94.12 101 ARG A N 1
ATOM 819 C CA . ARG A 1 101 ? -22.468 -5.609 30.982 1.00 94.12 101 ARG A CA 1
ATOM 820 C C . ARG A 1 101 ? -22.666 -4.790 29.708 1.00 94.12 101 ARG A C 1
ATOM 822 O O . ARG A 1 101 ? -22.088 -5.144 28.686 1.00 94.12 101 ARG A O 1
ATOM 829 N N . ALA A 1 102 ? -23.496 -3.749 29.749 1.00 91.06 102 ALA A N 1
ATOM 830 C CA . ALA A 1 102 ? -23.702 -2.872 28.600 1.00 91.06 102 ALA A CA 1
ATOM 831 C C . ALA A 1 102 ? -22.423 -2.081 28.272 1.00 91.06 102 ALA A C 1
ATOM 833 O O . ALA A 1 102 ? -22.026 -2.021 27.110 1.00 91.06 102 ALA A O 1
ATOM 834 N N . GLU A 1 103 ? -21.742 -1.559 29.294 1.00 92.44 103 GLU A N 1
ATOM 835 C CA . GLU A 1 103 ? -20.455 -0.862 29.158 1.00 92.44 103 GLU A CA 1
ATOM 836 C C . GLU A 1 103 ? -19.341 -1.794 28.657 1.00 92.44 103 GLU A C 1
ATOM 838 O O . GLU A 1 103 ? -18.619 -1.451 27.723 1.00 92.44 103 GLU A O 1
ATOM 843 N N . ASP A 1 104 ? -19.224 -2.998 29.226 1.00 93.56 104 ASP A N 1
ATOM 844 C CA . ASP A 1 104 ? -18.258 -4.022 28.798 1.00 93.56 104 ASP A CA 1
ATOM 845 C C . ASP A 1 104 ? -18.489 -4.441 27.336 1.00 93.56 104 ASP A C 1
ATOM 847 O O . ASP A 1 104 ? -17.543 -4.586 26.558 1.00 93.56 104 ASP A O 1
ATOM 851 N N . GLN A 1 105 ? -19.749 -4.571 26.914 1.00 87.00 105 GLN A N 1
ATOM 852 C CA . GLN A 1 105 ? -20.078 -4.838 25.518 1.00 87.00 105 GLN A CA 1
ATOM 853 C C . GLN A 1 105 ? -19.642 -3.683 24.600 1.00 87.00 105 GLN A C 1
ATOM 855 O O . GLN A 1 105 ? -19.037 -3.932 23.555 1.00 87.00 105 GLN A O 1
ATOM 860 N N . GLU A 1 106 ? -19.892 -2.430 24.986 1.00 87.69 106 GLU A N 1
ATOM 861 C CA . GLU A 1 106 ? -19.456 -1.255 24.224 1.00 87.69 106 GLU A CA 1
ATOM 862 C C . GLU A 1 106 ? -17.926 -1.169 24.112 1.00 87.69 106 GLU A C 1
ATOM 864 O O . GLU A 1 106 ? -17.400 -0.960 23.015 1.00 87.69 106 GLU A O 1
ATOM 869 N N . GLN A 1 107 ? -17.201 -1.417 25.206 1.00 90.50 107 GLN A N 1
ATOM 870 C CA . GLN A 1 107 ? -15.735 -1.451 25.205 1.00 90.50 107 GLN A CA 1
ATOM 871 C C . GLN A 1 107 ? -15.194 -2.502 24.233 1.00 90.50 107 GLN A C 1
ATOM 873 O O . GLN A 1 107 ? -14.321 -2.199 23.419 1.00 90.50 107 GLN A O 1
ATOM 878 N N . ARG A 1 108 ? -15.774 -3.708 24.221 1.00 87.69 108 ARG A N 1
ATOM 879 C CA . ARG A 1 108 ? -15.385 -4.759 23.265 1.00 87.69 108 ARG A CA 1
ATOM 880 C C . ARG A 1 108 ? -15.656 -4.367 21.817 1.00 87.69 108 ARG A C 1
ATOM 882 O O . ARG A 1 108 ? -14.889 -4.749 20.932 1.00 87.69 108 ARG A O 1
ATOM 889 N N . HIS A 1 109 ? -16.730 -3.630 21.540 1.00 84.69 109 HIS A N 1
ATOM 890 C CA . HIS A 1 109 ? -16.986 -3.123 20.191 1.00 84.69 109 HIS A CA 1
ATOM 891 C C . HIS A 1 109 ? -15.909 -2.120 19.757 1.00 84.69 109 HIS A C 1
ATOM 893 O O . HIS A 1 109 ? -15.413 -2.215 18.634 1.00 84.69 109 HIS A O 1
ATOM 899 N N . LEU A 1 110 ? -15.490 -1.220 20.648 1.00 87.88 110 LEU A N 1
ATOM 900 C CA . LEU A 1 110 ? -14.417 -0.262 20.370 1.00 87.88 110 LEU A CA 1
ATOM 901 C C . LEU A 1 110 ? -13.052 -0.940 20.204 1.00 87.88 110 LEU A C 1
ATOM 903 O O . LEU A 1 110 ? -12.321 -0.627 19.266 1.00 87.88 110 LEU A O 1
ATOM 907 N N . ASP A 1 111 ? -12.707 -1.895 21.064 1.00 90.50 111 ASP A N 1
ATOM 908 C CA . ASP A 1 111 ? -11.411 -2.578 20.995 1.00 90.50 111 ASP A CA 1
ATOM 909 C C . ASP A 1 111 ? -11.262 -3.396 19.721 1.00 90.50 111 ASP A C 1
ATOM 911 O O . ASP A 1 111 ? -10.234 -3.346 19.043 1.00 90.50 111 ASP A O 1
ATOM 915 N N . ASN A 1 112 ? -12.315 -4.100 19.329 1.00 87.06 112 ASN A N 1
ATOM 916 C CA . ASN A 1 112 ? -12.281 -4.811 18.070 1.00 87.06 112 ASN A CA 1
ATOM 917 C C . ASN A 1 112 ? -12.229 -3.851 16.855 1.00 87.06 112 ASN A C 1
ATOM 919 O O . ASN A 1 112 ? -11.588 -4.177 15.852 1.00 87.06 112 ASN A O 1
ATOM 923 N N . ALA A 1 113 ? -12.831 -2.656 16.953 1.00 87.94 113 ALA A N 1
ATOM 924 C CA . ALA A 1 113 ? -12.732 -1.620 15.921 1.00 87.94 113 ALA A CA 1
ATOM 925 C C . ALA A 1 113 ? -11.284 -1.152 15.759 1.00 87.94 113 ALA A C 1
ATOM 927 O O . ALA A 1 113 ? -10.771 -1.099 14.641 1.00 87.94 113 ALA A O 1
ATOM 928 N N . ARG A 1 114 ? -10.590 -0.915 16.878 1.00 91.06 114 ARG A N 1
ATOM 929 C CA . ARG A 1 114 ? -9.154 -0.593 16.914 1.00 91.06 114 ARG A CA 1
ATOM 930 C C . ARG A 1 114 ? -8.305 -1.688 16.292 1.00 91.06 114 ARG A C 1
ATOM 932 O O . ARG A 1 114 ? -7.420 -1.391 15.495 1.00 91.06 114 ARG A O 1
ATOM 939 N N . VAL A 1 115 ? -8.591 -2.956 16.588 1.00 89.88 115 VAL A N 1
ATOM 940 C CA . VAL A 1 115 ? -7.870 -4.086 15.979 1.00 89.88 115 VAL A CA 1
ATOM 941 C C . VAL A 1 115 ? -8.066 -4.116 14.462 1.00 89.88 115 VAL A C 1
ATOM 943 O O . VAL A 1 115 ? -7.102 -4.344 13.725 1.00 89.88 115 VAL A O 1
ATOM 946 N N . LEU A 1 116 ? -9.286 -3.879 13.970 1.00 86.25 116 LEU A N 1
ATOM 947 C CA . LEU A 1 116 ? -9.529 -3.786 12.530 1.00 86.25 116 LEU A CA 1
ATOM 948 C C . LEU A 1 116 ? -8.802 -2.608 11.892 1.00 86.25 116 LEU A C 1
ATOM 950 O O . LEU A 1 116 ? -8.147 -2.788 10.864 1.00 86.25 116 LEU A O 1
ATOM 954 N N . TRP A 1 117 ? -8.897 -1.432 12.504 1.00 91.00 117 TRP A N 1
ATOM 955 C CA . TRP A 1 117 ? -8.206 -0.237 12.045 1.00 91.00 117 TRP A CA 1
ATOM 956 C C . TRP A 1 117 ? -6.699 -0.477 11.946 1.00 91.00 117 TRP A C 1
ATOM 958 O O . TRP A 1 117 ? -6.123 -0.304 10.873 1.00 91.00 117 TRP A O 1
ATOM 968 N N . ALA A 1 118 ? -6.083 -1.016 13.003 1.00 91.12 118 ALA A N 1
ATOM 969 C CA . ALA A 1 118 ? -4.661 -1.343 13.038 1.00 91.12 118 ALA A CA 1
ATOM 970 C C . ALA A 1 118 ? -4.246 -2.286 11.897 1.00 91.12 118 ALA A C 1
ATOM 972 O O . ALA A 1 118 ? -3.203 -2.086 11.279 1.00 91.12 118 ALA A O 1
ATOM 973 N N . ARG A 1 119 ? -5.072 -3.286 11.555 1.00 88.81 119 ARG A N 1
ATOM 974 C CA . ARG A 1 119 ? -4.802 -4.180 10.412 1.00 88.81 119 ARG A CA 1
ATOM 975 C C . ARG A 1 119 ? -4.867 -3.456 9.078 1.00 88.81 119 ARG A C 1
ATOM 977 O O . ARG A 1 119 ? -4.059 -3.744 8.196 1.00 88.81 119 ARG A O 1
ATOM 984 N N . VAL A 1 120 ? -5.838 -2.563 8.903 1.00 87.88 120 VAL A N 1
ATOM 985 C CA . VAL A 1 120 ? -5.979 -1.809 7.654 1.00 87.88 120 VAL A CA 1
ATOM 986 C C . VAL A 1 120 ? -4.836 -0.813 7.495 1.00 87.88 120 VAL A C 1
ATOM 988 O O . VAL A 1 120 ? -4.250 -0.745 6.416 1.00 87.88 120 VAL A O 1
ATOM 991 N N . VAL A 1 121 ? -4.480 -0.106 8.565 1.00 91.44 121 VAL A N 1
ATOM 992 C CA . VAL A 1 121 ? -3.330 0.801 8.605 1.00 91.44 121 VAL A CA 1
ATOM 993 C C . VAL A 1 121 ? -2.040 0.044 8.303 1.00 91.44 121 VAL A C 1
ATOM 995 O O . VAL A 1 121 ? -1.288 0.450 7.423 1.00 91.44 121 VAL A O 1
ATOM 998 N N . GLU A 1 122 ? -1.816 -1.099 8.951 1.00 91.38 122 GLU A N 1
ATOM 999 C CA . GLU A 1 122 ? -0.625 -1.918 8.726 1.00 91.38 122 GLU A CA 1
ATOM 1000 C C . GLU A 1 122 ? -0.558 -2.470 7.294 1.00 91.38 122 GLU A C 1
ATOM 1002 O O . GLU A 1 122 ? 0.516 -2.506 6.694 1.00 91.38 122 GLU A O 1
ATOM 1007 N N . ARG A 1 123 ? -1.697 -2.857 6.705 1.00 88.88 123 ARG A N 1
ATOM 1008 C CA . ARG A 1 123 ? -1.754 -3.237 5.286 1.00 88.88 123 ARG A CA 1
ATOM 1009 C C . ARG A 1 123 ? -1.396 -2.056 4.385 1.00 88.88 123 ARG A C 1
ATOM 1011 O O . ARG A 1 123 ? -0.515 -2.195 3.547 1.00 88.88 123 ARG A O 1
ATOM 1018 N N . ASN A 1 124 ? -2.022 -0.897 4.593 1.00 91.44 124 ASN A N 1
ATOM 1019 C CA . ASN A 1 124 ? -1.732 0.309 3.816 1.00 91.44 124 ASN A CA 1
ATOM 1020 C C . ASN A 1 124 ? -0.251 0.711 3.936 1.00 91.44 124 ASN A C 1
ATOM 1022 O O . ASN A 1 124 ? 0.344 1.120 2.943 1.00 91.44 124 ASN A O 1
ATOM 1026 N N . ARG A 1 125 ? 0.355 0.570 5.124 1.00 93.50 125 ARG A N 1
ATOM 1027 C CA . ARG A 1 125 ? 1.784 0.828 5.356 1.00 93.50 125 ARG A CA 1
ATOM 1028 C C . ARG A 1 125 ? 2.663 -0.085 4.503 1.00 93.50 125 ARG A C 1
ATOM 1030 O O . ARG A 1 125 ? 3.552 0.413 3.820 1.00 93.50 125 ARG A O 1
ATOM 1037 N N . ARG A 1 126 ? 2.392 -1.395 4.500 1.00 93.94 126 ARG A N 1
ATOM 1038 C CA . ARG A 1 126 ? 3.136 -2.369 3.680 1.00 93.94 126 ARG A CA 1
ATOM 1039 C C . ARG A 1 126 ? 2.982 -2.101 2.190 1.00 93.94 126 ARG A C 1
ATOM 1041 O O . ARG A 1 126 ? 3.978 -2.110 1.478 1.00 93.94 126 ARG A O 1
ATOM 1048 N N . ASP A 1 127 ? 1.766 -1.801 1.738 1.00 91.94 127 ASP A N 1
ATOM 1049 C CA . ASP A 1 127 ? 1.504 -1.485 0.332 1.00 91.94 127 ASP A CA 1
ATOM 1050 C C . ASP A 1 127 ? 2.274 -0.221 -0.101 1.00 91.94 127 ASP A C 1
ATOM 1052 O O . ASP A 1 127 ? 2.845 -0.166 -1.192 1.00 91.94 127 ASP A O 1
ATOM 1056 N N . VAL A 1 128 ? 2.326 0.798 0.767 1.00 94.56 128 VAL A N 1
ATOM 1057 C CA . VAL A 1 128 ? 3.122 2.014 0.551 1.00 94.56 128 VAL A CA 1
ATOM 1058 C C . VAL A 1 128 ? 4.614 1.692 0.486 1.00 94.56 128 VAL A C 1
ATOM 1060 O O . VAL A 1 128 ? 5.291 2.172 -0.425 1.00 94.56 128 VAL A O 1
ATOM 1063 N N . GLU A 1 129 ? 5.130 0.893 1.420 1.00 95.38 129 GLU A N 1
ATOM 1064 C CA . GLU A 1 129 ? 6.540 0.493 1.459 1.00 95.38 129 GLU A CA 1
ATOM 1065 C C . GLU A 1 129 ? 6.933 -0.267 0.193 1.00 95.38 129 GLU A C 1
ATOM 1067 O O . GLU A 1 129 ? 7.852 0.172 -0.500 1.00 95.38 129 GLU A O 1
ATOM 1072 N N . GLU A 1 130 ? 6.169 -1.293 -0.185 1.00 94.69 130 GLU A N 1
ATOM 1073 C CA . GLU A 1 130 ? 6.416 -2.102 -1.382 1.00 94.69 130 GLU A CA 1
ATOM 1074 C C . GLU A 1 130 ? 6.418 -1.240 -2.654 1.00 94.69 130 GLU A C 1
ATOM 1076 O O . GLU A 1 130 ? 7.373 -1.267 -3.438 1.00 94.69 130 GLU A O 1
ATOM 1081 N N . LYS A 1 131 ? 5.387 -0.408 -2.857 1.00 94.81 131 LYS A N 1
ATOM 1082 C CA . LYS A 1 131 ? 5.325 0.480 -4.031 1.00 94.81 131 LYS A CA 1
ATOM 1083 C C . LYS A 1 131 ? 6.443 1.526 -4.010 1.00 94.81 131 LYS A C 1
ATOM 1085 O O . LYS A 1 131 ? 6.965 1.886 -5.067 1.00 94.81 131 LYS A O 1
ATOM 1090 N N . SER A 1 132 ? 6.847 2.006 -2.832 1.00 96.00 132 SER A N 1
ATOM 1091 C CA . SER A 1 132 ? 7.965 2.947 -2.705 1.00 96.00 132 SER A CA 1
ATOM 1092 C C . SER A 1 132 ? 9.305 2.307 -3.069 1.00 96.00 132 SER A C 1
ATOM 1094 O O . SER A 1 132 ? 10.125 2.949 -3.726 1.00 96.00 132 SER A O 1
ATOM 1096 N N . GLU A 1 133 ? 9.521 1.046 -2.692 1.00 97.25 133 GLU A N 1
ATOM 1097 C CA . GLU A 1 133 ? 10.720 0.283 -3.038 1.00 97.25 133 GLU A CA 1
ATOM 1098 C C . GLU A 1 133 ? 10.783 0.013 -4.540 1.00 97.25 133 GLU A C 1
ATOM 1100 O O . GLU A 1 133 ? 11.824 0.249 -5.157 1.00 97.25 133 GLU A O 1
ATOM 1105 N N . GLN A 1 134 ? 9.656 -0.359 -5.154 1.00 95.75 134 GLN A N 1
ATOM 1106 C CA . GLN A 1 134 ? 9.550 -0.520 -6.608 1.00 95.75 134 GLN A CA 1
ATOM 1107 C C . GLN A 1 134 ? 9.905 0.779 -7.352 1.00 95.75 134 GLN A C 1
ATOM 1109 O O . GLN A 1 134 ? 10.696 0.757 -8.297 1.00 95.75 134 GLN A O 1
ATOM 1114 N N . LEU A 1 135 ? 9.367 1.924 -6.913 1.00 96.81 135 LEU A N 1
ATOM 1115 C CA . LEU A 1 135 ? 9.663 3.229 -7.518 1.00 96.81 135 LEU A CA 1
ATOM 1116 C C . LEU A 1 135 ? 11.130 3.641 -7.341 1.00 96.81 135 LEU A C 1
ATOM 1118 O O . LEU A 1 135 ? 11.723 4.175 -8.278 1.00 96.81 135 LEU A O 1
ATOM 1122 N N . LYS A 1 136 ? 11.725 3.384 -6.169 1.00 97.44 136 LYS A N 1
ATOM 1123 C CA . LYS A 1 136 ? 13.150 3.654 -5.907 1.00 97.44 136 LYS A CA 1
ATOM 1124 C C . LYS A 1 136 ? 14.052 2.793 -6.787 1.00 97.44 136 LYS A C 1
ATOM 1126 O O . LYS A 1 136 ? 14.989 3.316 -7.383 1.00 97.44 136 LYS A O 1
ATOM 1131 N N . ALA A 1 137 ? 13.760 1.498 -6.899 1.00 97.62 137 ALA A N 1
ATOM 1132 C CA . ALA A 1 137 ? 14.521 0.588 -7.746 1.00 97.62 137 ALA A CA 1
ATOM 1133 C C . ALA A 1 137 ? 14.457 1.013 -9.221 1.00 97.62 137 ALA A C 1
ATOM 1135 O O . ALA A 1 137 ? 15.491 1.091 -9.882 1.00 97.62 137 ALA A O 1
ATOM 1136 N N . LEU A 1 138 ? 13.262 1.357 -9.714 1.00 96.69 138 LEU A N 1
ATOM 1137 C CA . LEU A 1 138 ? 13.072 1.828 -11.086 1.00 96.69 138 LEU A CA 1
ATOM 1138 C C . LEU A 1 138 ? 13.827 3.138 -11.355 1.00 96.69 138 LEU A C 1
ATOM 1140 O O . LEU A 1 138 ? 14.539 3.236 -12.352 1.00 96.69 138 LEU A O 1
ATOM 1144 N N . ALA A 1 139 ? 13.726 4.117 -10.451 1.00 97.81 139 ALA A N 1
ATOM 1145 C CA . ALA A 1 139 ? 14.444 5.384 -10.577 1.00 97.81 139 ALA A CA 1
ATOM 1146 C C . ALA A 1 139 ? 15.971 5.188 -10.568 1.00 97.81 139 ALA A C 1
ATOM 1148 O O . ALA A 1 139 ? 16.669 5.781 -11.388 1.00 97.81 139 ALA A O 1
ATOM 1149 N N . ASN A 1 140 ? 16.487 4.322 -9.691 1.00 97.94 140 ASN A N 1
ATOM 1150 C CA . ASN A 1 140 ? 17.918 4.024 -9.624 1.00 97.94 140 ASN A CA 1
ATOM 1151 C C . ASN A 1 140 ? 18.421 3.336 -10.902 1.00 97.94 140 ASN A C 1
ATOM 1153 O O . ASN A 1 140 ? 19.473 3.708 -11.418 1.00 97.94 140 ASN A O 1
ATOM 1157 N N . MET A 1 141 ? 17.672 2.366 -11.440 1.00 97.75 141 MET A N 1
ATOM 1158 C CA . MET A 1 141 ? 18.041 1.703 -12.696 1.00 97.75 141 MET A CA 1
ATOM 1159 C C . MET A 1 141 ? 18.029 2.676 -13.880 1.00 97.75 141 MET A C 1
ATOM 1161 O O . MET A 1 141 ? 18.989 2.696 -14.646 1.00 97.75 141 MET A O 1
ATOM 1165 N N . ALA A 1 142 ? 17.000 3.520 -14.001 1.00 97.62 142 ALA A N 1
ATOM 1166 C CA . ALA A 1 142 ? 16.925 4.535 -15.054 1.00 97.62 142 ALA A CA 1
ATOM 1167 C C . ALA A 1 142 ? 18.087 5.543 -14.966 1.00 97.62 142 ALA A C 1
ATOM 1169 O O . ALA A 1 142 ? 18.715 5.858 -15.974 1.00 97.62 142 ALA A O 1
ATOM 1170 N N . ALA A 1 143 ? 18.440 5.996 -13.758 1.00 97.88 143 ALA A N 1
ATOM 1171 C CA . ALA A 1 143 ? 19.568 6.905 -13.555 1.00 97.88 143 ALA A CA 1
ATOM 1172 C C . ALA A 1 143 ? 20.915 6.276 -13.954 1.00 97.88 143 ALA A C 1
ATOM 1174 O O . ALA A 1 143 ? 21.741 6.939 -14.586 1.00 97.88 143 ALA A O 1
ATOM 1175 N N . LEU A 1 144 ? 21.135 4.998 -13.624 1.00 97.88 144 LEU A N 1
ATOM 1176 C CA . LEU A 1 144 ? 22.344 4.272 -14.024 1.00 97.88 144 LEU A CA 1
ATOM 1177 C C . LEU A 1 144 ? 22.431 4.108 -15.543 1.00 97.88 144 LEU A C 1
ATOM 1179 O O . LEU A 1 144 ? 23.490 4.360 -16.115 1.00 97.88 144 LEU A O 1
ATOM 1183 N N . ILE A 1 145 ? 21.333 3.728 -16.204 1.00 96.75 145 ILE A N 1
ATOM 1184 C CA . ILE A 1 145 ? 21.296 3.577 -17.666 1.00 96.75 145 ILE A CA 1
ATOM 1185 C C . ILE A 1 145 ? 21.569 4.918 -18.350 1.00 96.75 145 ILE A C 1
ATOM 1187 O O . ILE A 1 145 ? 22.427 4.979 -19.234 1.00 96.75 145 ILE A O 1
ATOM 1191 N N . ALA A 1 146 ? 20.928 5.999 -17.902 1.00 97.56 146 ALA A N 1
ATOM 1192 C CA . ALA A 1 146 ? 21.180 7.340 -18.420 1.00 97.56 146 ALA A CA 1
ATOM 1193 C C . ALA A 1 146 ? 22.651 7.756 -18.243 1.00 97.56 146 ALA A C 1
ATOM 1195 O O . ALA A 1 146 ? 23.273 8.249 -19.187 1.00 97.56 146 ALA A O 1
ATOM 1196 N N . GLY A 1 147 ? 23.227 7.511 -17.060 1.00 97.25 147 GLY A N 1
ATOM 1197 C CA . GLY A 1 147 ? 24.626 7.815 -16.757 1.00 97.25 147 GLY A CA 1
ATOM 1198 C C . GLY A 1 147 ? 25.611 7.031 -17.626 1.00 97.25 147 GLY A C 1
ATOM 1199 O O . GLY A 1 147 ? 26.499 7.629 -18.234 1.00 97.25 147 GLY A O 1
ATOM 1200 N N . PHE A 1 148 ? 25.436 5.712 -17.747 1.00 96.81 148 PHE A N 1
ATOM 1201 C CA . PHE A 1 148 ? 26.289 4.877 -18.600 1.00 96.81 148 PHE A CA 1
ATOM 1202 C C . PHE A 1 148 ? 26.176 5.251 -20.073 1.00 96.81 148 PHE A C 1
ATOM 1204 O O . PHE A 1 148 ? 27.192 5.332 -20.762 1.00 96.81 148 PHE A O 1
ATOM 1211 N N . SER A 1 149 ? 24.959 5.526 -20.539 1.00 95.69 149 SER A N 1
ATOM 1212 C CA . SER A 1 149 ? 24.716 5.970 -21.909 1.00 95.69 149 SER A CA 1
ATOM 1213 C C . SER A 1 149 ? 25.462 7.283 -22.174 1.00 95.69 149 SER A C 1
ATOM 1215 O O . SER A 1 149 ? 26.210 7.385 -23.145 1.00 95.69 149 SER A O 1
ATOM 1217 N N . LEU A 1 150 ? 25.351 8.267 -21.277 1.00 95.88 150 LEU A N 1
ATOM 1218 C CA . LEU A 1 150 ? 26.048 9.547 -21.413 1.00 95.88 150 LEU A CA 1
ATOM 1219 C C . LEU A 1 150 ? 27.579 9.396 -21.407 1.00 95.88 150 LEU A C 1
ATOM 1221 O O . LEU A 1 150 ? 28.253 10.006 -22.234 1.00 95.88 150 LEU A O 1
ATOM 1225 N N . VAL A 1 151 ? 28.141 8.573 -20.517 1.00 95.94 151 VAL A N 1
ATOM 1226 C CA . VAL A 1 151 ? 29.594 8.324 -20.479 1.00 95.94 151 VAL A CA 1
ATOM 1227 C C . VAL A 1 151 ? 30.067 7.637 -21.760 1.00 95.94 151 VAL A C 1
ATOM 1229 O O . VAL A 1 151 ? 31.071 8.057 -22.332 1.00 95.94 151 VAL A O 1
ATOM 1232 N N . ALA A 1 152 ? 29.331 6.637 -22.254 1.00 92.38 152 ALA A N 1
ATOM 1233 C CA . ALA A 1 152 ? 29.656 5.963 -23.509 1.00 92.38 152 ALA A CA 1
ATOM 1234 C C . ALA A 1 152 ? 29.656 6.938 -24.700 1.00 92.38 152 ALA A C 1
ATOM 1236 O O . ALA A 1 152 ? 30.538 6.873 -25.555 1.00 92.38 152 ALA A O 1
ATOM 1237 N N . PHE A 1 153 ? 28.711 7.884 -24.728 1.00 91.94 153 PHE A N 1
ATOM 1238 C CA . PHE A 1 153 ? 28.684 8.951 -25.730 1.00 91.94 153 PHE A CA 1
ATOM 1239 C C . PHE A 1 153 ? 29.934 9.833 -25.672 1.00 91.94 153 PHE A C 1
ATOM 1241 O O . PHE A 1 153 ? 30.557 10.072 -26.703 1.00 91.94 153 PHE A O 1
ATOM 1248 N N . LEU A 1 154 ? 30.315 10.283 -24.473 1.00 93.75 154 LEU A N 1
ATOM 1249 C CA . LEU A 1 154 ? 31.466 11.169 -24.278 1.00 93.75 154 LEU A CA 1
ATOM 1250 C C . LEU A 1 154 ? 32.811 10.489 -24.564 1.00 93.75 154 LEU A C 1
ATOM 1252 O O . LEU A 1 154 ? 33.755 11.166 -24.951 1.00 93.75 154 LEU A O 1
ATOM 1256 N N . GLN A 1 155 ? 32.905 9.173 -24.367 1.00 93.56 155 GLN A N 1
ATOM 1257 C CA . GLN A 1 155 ? 34.125 8.398 -24.618 1.00 93.56 155 GLN A CA 1
ATOM 1258 C C . GLN A 1 155 ? 34.308 7.990 -26.082 1.00 93.56 155 GLN A C 1
ATOM 1260 O O . GLN A 1 155 ? 35.364 7.474 -26.445 1.00 93.56 155 GLN A O 1
ATOM 1265 N N . THR A 1 156 ? 33.288 8.154 -26.924 1.00 87.00 156 THR A N 1
ATOM 1266 C CA . THR A 1 156 ? 33.402 7.759 -28.327 1.00 87.00 156 THR A CA 1
ATOM 1267 C C . THR A 1 156 ? 34.079 8.881 -29.112 1.00 87.00 156 THR A C 1
ATOM 1269 O O . THR A 1 156 ? 33.463 9.899 -29.406 1.00 87.00 156 THR A O 1
ATOM 1272 N N . ASP A 1 157 ? 35.358 8.698 -29.443 1.00 84.31 157 ASP A N 1
ATOM 1273 C CA . ASP A 1 157 ? 36.121 9.656 -30.248 1.00 84.31 157 ASP A CA 1
ATOM 1274 C C . ASP A 1 157 ? 35.712 9.590 -31.731 1.00 84.31 157 ASP A C 1
ATOM 1276 O O . ASP A 1 157 ? 35.873 8.561 -32.394 1.00 84.31 157 ASP A O 1
ATOM 1280 N N . TRP A 1 158 ? 35.213 10.709 -32.270 1.00 75.62 158 TRP A N 1
ATOM 1281 C CA . TRP A 1 158 ? 34.706 10.819 -33.651 1.00 75.62 158 TRP A CA 1
ATOM 1282 C C . TRP A 1 158 ? 35.712 11.408 -34.654 1.00 75.62 158 TRP A C 1
ATOM 1284 O O . TRP A 1 158 ? 35.356 11.702 -35.792 1.00 75.62 158 TRP A O 1
ATOM 1294 N N . THR A 1 159 ? 36.969 11.607 -34.256 1.00 80.12 159 THR A N 1
ATOM 1295 C CA . THR A 1 159 ? 37.955 12.416 -34.999 1.00 80.12 159 THR A CA 1
ATOM 1296 C C . THR A 1 159 ? 38.426 11.816 -36.333 1.00 80.12 159 THR A C 1
ATOM 1298 O O . THR A 1 159 ? 39.092 12.513 -37.093 1.00 80.12 159 THR A O 1
ATOM 1301 N N . GLY A 1 160 ? 38.072 10.564 -36.651 1.00 73.88 160 GLY A N 1
ATOM 1302 C CA . GLY A 1 160 ? 38.531 9.852 -37.853 1.00 73.88 160 GLY A CA 1
ATOM 1303 C C . GLY A 1 160 ? 37.483 9.556 -38.938 1.00 73.88 160 GLY A C 1
ATOM 1304 O O . GLY A 1 160 ? 37.854 9.001 -39.965 1.00 73.88 160 GLY A O 1
ATOM 1305 N N . PHE A 1 161 ? 36.201 9.897 -38.754 1.00 68.31 161 PHE A N 1
ATOM 1306 C CA . PHE A 1 161 ? 35.092 9.357 -39.575 1.00 68.31 161 PHE A CA 1
ATOM 1307 C C . PHE A 1 161 ? 34.460 10.379 -40.540 1.00 68.31 161 PHE A C 1
ATOM 1309 O O . PHE A 1 161 ? 33.239 10.529 -40.588 1.00 68.31 161 PHE A O 1
ATOM 1316 N N . VAL A 1 162 ? 35.286 11.119 -41.287 1.00 61.31 162 VAL A N 1
ATOM 1317 C CA . VAL A 1 162 ? 34.846 12.303 -42.058 1.00 61.31 162 VAL A CA 1
ATOM 1318 C C . VAL A 1 162 ? 33.946 11.960 -43.258 1.00 61.31 162 VAL A C 1
ATOM 1320 O O . VAL A 1 162 ? 33.065 12.751 -43.585 1.00 61.31 162 VAL A O 1
ATOM 1323 N N . ASP A 1 163 ? 34.080 10.771 -43.856 1.00 70.56 163 ASP A N 1
ATOM 1324 C CA . ASP A 1 163 ? 33.446 10.488 -45.155 1.00 70.56 163 ASP A CA 1
ATOM 1325 C C . ASP A 1 163 ? 32.257 9.513 -45.111 1.00 70.56 163 ASP A C 1
ATOM 1327 O O . ASP A 1 163 ? 31.459 9.472 -46.049 1.00 70.56 163 ASP A O 1
ATOM 1331 N N . THR A 1 164 ? 32.080 8.729 -44.043 1.00 60.16 164 THR A N 1
ATOM 1332 C CA . THR A 1 164 ? 31.248 7.519 -44.152 1.00 60.16 164 THR A CA 1
ATOM 1333 C C . THR A 1 164 ? 29.759 7.705 -43.832 1.00 60.16 164 THR A C 1
ATOM 1335 O O . THR A 1 164 ? 28.963 6.873 -44.259 1.00 60.16 164 THR A O 1
ATOM 1338 N N . THR A 1 165 ? 29.302 8.766 -43.145 1.00 62.53 165 THR A N 1
ATOM 1339 C CA . THR A 1 165 ? 27.956 8.691 -42.525 1.00 62.53 165 THR A CA 1
ATOM 1340 C C . THR A 1 165 ? 27.251 10.018 -42.222 1.00 62.53 165 THR A C 1
ATOM 1342 O O . THR A 1 165 ? 26.998 10.360 -41.067 1.00 62.53 165 THR A O 1
ATOM 1345 N N . GLY A 1 166 ? 26.805 10.730 -43.262 1.00 80.81 166 GLY A N 1
ATOM 1346 C CA . GLY A 1 166 ? 25.982 11.937 -43.081 1.00 80.81 166 GLY A CA 1
ATOM 1347 C C . GLY A 1 166 ? 24.699 11.704 -42.260 1.00 80.81 166 GLY A C 1
ATOM 1348 O O . GLY A 1 166 ? 24.312 12.560 -41.472 1.00 80.81 166 GLY A O 1
ATOM 1349 N N . ALA A 1 167 ? 24.062 10.532 -42.388 1.00 88.50 167 ALA A N 1
ATOM 1350 C CA . ALA A 1 167 ? 22.798 10.221 -41.706 1.00 88.50 167 ALA A CA 1
ATOM 1351 C C . ALA A 1 167 ? 22.937 9.405 -40.402 1.00 88.50 167 ALA A C 1
ATOM 1353 O O . ALA A 1 167 ? 22.062 9.503 -39.543 1.00 88.50 167 ALA A O 1
ATOM 1354 N N . LEU A 1 168 ? 24.004 8.613 -40.209 1.00 90.81 168 LEU A N 1
ATOM 1355 C CA . LEU A 1 168 ? 24.124 7.777 -39.000 1.00 90.81 168 LEU A CA 1
ATOM 1356 C C . LEU A 1 168 ? 24.560 8.574 -37.769 1.00 90.81 168 LEU A C 1
ATOM 1358 O O . LEU A 1 168 ? 24.105 8.263 -36.673 1.00 90.81 168 LEU A O 1
ATOM 1362 N N . LEU A 1 169 ? 25.367 9.626 -37.931 1.00 90.81 169 LEU A N 1
ATOM 1363 C CA . LEU A 1 169 ? 25.755 10.491 -36.815 1.00 90.81 169 LEU A CA 1
ATOM 1364 C C . LEU A 1 169 ? 24.558 11.242 -36.190 1.00 90.81 169 LEU A C 1
ATOM 1366 O O . LEU A 1 169 ? 24.397 11.167 -34.969 1.00 90.81 169 LEU A O 1
ATOM 1370 N N . PRO A 1 170 ? 23.670 11.914 -36.962 1.00 92.56 170 PRO A N 1
ATOM 1371 C CA . PRO A 1 170 ? 22.477 12.525 -36.382 1.00 92.56 170 PRO A CA 1
ATOM 1372 C C . PRO A 1 170 ? 21.499 11.479 -35.839 1.00 92.56 170 PRO A C 1
ATOM 1374 O O . PRO A 1 170 ? 20.856 11.739 -34.826 1.00 92.56 170 PRO A O 1
ATOM 1377 N N . LEU A 1 171 ? 21.409 10.290 -36.451 1.00 94.19 171 LEU A N 1
ATOM 1378 C CA . LEU A 1 171 ? 20.583 9.200 -35.928 1.00 94.19 171 LEU A CA 1
ATOM 1379 C C . LEU A 1 171 ? 21.086 8.718 -34.561 1.00 94.19 171 LEU A C 1
ATOM 1381 O O . LEU A 1 171 ? 20.285 8.606 -33.641 1.00 94.19 171 LEU A O 1
ATOM 1385 N N . PHE A 1 172 ? 22.395 8.503 -34.418 1.00 94.06 172 PHE A N 1
ATOM 1386 C CA . PHE A 1 172 ? 23.041 8.141 -33.156 1.00 94.06 172 PHE A CA 1
ATOM 1387 C C . PHE A 1 172 ? 22.808 9.208 -32.078 1.00 94.06 172 PHE A C 1
ATOM 1389 O O . PHE A 1 172 ? 22.355 8.904 -30.974 1.00 94.06 172 PHE A O 1
ATOM 1396 N N . ALA A 1 173 ? 23.042 10.482 -32.407 1.00 94.12 173 ALA A N 1
ATOM 1397 C CA . ALA A 1 173 ? 22.791 11.583 -31.481 1.00 94.12 173 ALA A CA 1
ATOM 1398 C C . ALA A 1 173 ? 21.308 11.659 -31.070 1.00 94.12 173 ALA A C 1
ATOM 1400 O O . ALA A 1 173 ? 21.002 11.863 -29.893 1.00 94.12 173 ALA A O 1
ATOM 1401 N N . ALA A 1 174 ? 20.383 11.439 -32.010 1.00 96.31 174 ALA A N 1
ATOM 1402 C CA . ALA A 1 174 ? 18.950 11.423 -31.738 1.00 96.31 174 ALA A CA 1
ATOM 1403 C C . ALA A 1 174 ? 18.546 10.250 -30.831 1.00 96.31 174 ALA A C 1
ATOM 1405 O O . ALA A 1 174 ? 17.825 10.460 -29.855 1.00 96.31 174 ALA A O 1
ATOM 1406 N N . THR A 1 175 ? 19.025 9.030 -31.094 1.00 96.12 175 THR A N 1
ATOM 1407 C CA . THR A 1 175 ? 18.733 7.863 -30.247 1.00 96.12 175 THR A CA 1
ATOM 1408 C C . THR A 1 175 ? 19.329 8.006 -28.850 1.00 96.12 175 THR A C 1
ATOM 1410 O O . THR A 1 175 ? 18.680 7.628 -27.872 1.00 96.12 175 THR A O 1
ATOM 1413 N N . MET A 1 176 ? 20.504 8.627 -28.722 1.00 96.81 176 MET A N 1
ATOM 1414 C CA . MET A 1 176 ? 21.088 8.964 -27.421 1.00 96.81 176 MET A CA 1
ATOM 1415 C C . MET A 1 176 ? 20.272 9.993 -26.651 1.00 96.81 176 MET A C 1
ATOM 1417 O O . MET A 1 176 ? 19.952 9.770 -25.482 1.00 96.81 176 MET A O 1
ATOM 1421 N N . ALA A 1 177 ? 19.896 11.093 -27.305 1.00 97.62 177 ALA A N 1
ATOM 1422 C CA . ALA A 1 177 ? 19.068 12.124 -26.693 1.00 97.62 177 ALA A CA 1
ATOM 1423 C C . ALA A 1 177 ? 17.714 11.556 -26.240 1.00 97.62 177 ALA A C 1
ATOM 1425 O O . ALA A 1 177 ? 17.253 11.870 -25.143 1.00 97.62 177 ALA A O 1
ATOM 1426 N N . LEU A 1 178 ? 17.107 10.672 -27.040 1.00 97.50 178 LEU A N 1
ATOM 1427 C CA . LEU A 1 178 ? 15.879 9.968 -26.668 1.00 97.50 178 LEU A CA 1
ATOM 1428 C C . LEU A 1 178 ? 16.089 9.035 -25.474 1.00 97.50 178 LEU A C 1
ATOM 1430 O O . LEU A 1 178 ? 15.266 9.052 -24.564 1.00 97.50 178 LEU A O 1
ATOM 1434 N N . THR A 1 179 ? 17.175 8.260 -25.443 1.00 97.31 179 THR A N 1
ATOM 1435 C CA . THR A 1 179 ? 17.488 7.348 -24.326 1.00 97.31 179 THR A CA 1
ATOM 1436 C C . THR A 1 179 ? 17.613 8.128 -23.016 1.00 97.31 179 THR A C 1
ATOM 1438 O O . THR A 1 179 ? 16.827 7.921 -22.094 1.00 97.31 179 THR A O 1
ATOM 1441 N N . VAL A 1 180 ? 18.514 9.114 -22.967 1.00 97.69 180 VAL A N 1
ATOM 1442 C CA . VAL A 1 180 ? 18.756 9.917 -21.756 1.00 97.69 180 VAL A CA 1
ATOM 1443 C C . VAL A 1 180 ? 17.528 10.757 -21.385 1.00 97.69 180 VAL A C 1
ATOM 1445 O O . VAL A 1 180 ? 17.176 10.862 -20.211 1.00 97.69 180 VAL A O 1
ATOM 1448 N N . GLY A 1 181 ? 16.842 11.339 -22.373 1.00 97.81 181 GLY A N 1
ATOM 1449 C CA . GLY A 1 181 ? 15.650 12.155 -22.147 1.00 97.81 181 GLY A CA 1
ATOM 1450 C C . GLY A 1 181 ? 14.481 11.354 -21.570 1.00 97.81 181 GLY A C 1
ATOM 1451 O O . GLY A 1 181 ? 13.836 11.804 -20.622 1.00 97.81 181 GLY A O 1
ATOM 1452 N N . THR A 1 182 ? 14.220 10.156 -22.098 1.00 97.94 182 THR A N 1
ATOM 1453 C CA . THR A 1 182 ? 13.143 9.283 -21.596 1.00 97.94 182 THR A CA 1
ATOM 1454 C C . THR A 1 182 ? 13.449 8.729 -20.206 1.00 97.94 182 THR A C 1
ATOM 1456 O O . THR A 1 182 ? 12.556 8.753 -19.355 1.00 97.94 182 THR A O 1
ATOM 1459 N N . ASP A 1 183 ? 14.699 8.341 -19.928 1.00 97.94 183 ASP A N 1
ATOM 1460 C CA . ASP A 1 183 ? 15.128 7.937 -18.583 1.00 97.94 183 ASP A CA 1
ATOM 1461 C C . ASP A 1 183 ? 14.990 9.081 -17.572 1.00 97.94 183 ASP A C 1
ATOM 1463 O O . ASP A 1 183 ? 14.453 8.881 -16.480 1.00 97.94 183 ASP A O 1
ATOM 1467 N N . MET A 1 184 ? 15.388 10.306 -17.936 1.00 98.00 184 MET A N 1
ATOM 1468 C CA . MET A 1 184 ? 15.255 11.464 -17.048 1.00 98.00 184 MET A CA 1
ATOM 1469 C C . MET A 1 184 ? 13.786 11.768 -16.727 1.00 98.00 184 MET A C 1
ATOM 1471 O O . MET A 1 184 ? 13.434 11.988 -15.566 1.00 98.00 184 MET A O 1
ATOM 1475 N N . VAL A 1 185 ? 12.900 11.727 -17.729 1.00 97.88 185 VAL A N 1
ATOM 1476 C CA . VAL A 1 185 ? 11.455 11.892 -17.504 1.00 97.88 185 VAL A CA 1
ATOM 1477 C C . VAL A 1 185 ? 10.908 10.764 -16.622 1.00 97.88 185 VAL A C 1
ATOM 1479 O O . VAL A 1 185 ? 10.110 11.038 -15.725 1.00 97.88 185 VAL A O 1
ATOM 1482 N N . CYS A 1 186 ? 11.358 9.519 -16.811 1.00 97.81 186 CYS A N 1
ATOM 1483 C CA . CYS A 1 186 ? 10.988 8.398 -15.946 1.00 97.81 186 CYS A CA 1
ATOM 1484 C C . CYS A 1 186 ? 11.388 8.655 -14.483 1.00 97.81 186 CYS A C 1
ATOM 1486 O O . CYS A 1 186 ? 10.538 8.564 -13.593 1.00 97.81 186 CYS A O 1
ATOM 1488 N N . VAL A 1 187 ? 12.640 9.051 -14.225 1.00 98.19 187 VAL A N 1
ATOM 1489 C CA . VAL A 1 187 ? 13.135 9.378 -12.874 1.00 98.19 187 VAL A CA 1
ATOM 1490 C C . VAL A 1 187 ? 12.329 10.518 -12.244 1.00 98.19 187 VAL A C 1
ATOM 1492 O O . VAL A 1 187 ? 11.929 10.425 -11.079 1.00 98.19 187 VAL A O 1
ATOM 1495 N N . ILE A 1 188 ? 12.028 11.576 -13.003 1.00 98.19 188 ILE A N 1
ATOM 1496 C CA . ILE A 1 188 ? 11.207 12.698 -12.523 1.00 98.19 188 ILE A CA 1
ATOM 1497 C C . ILE A 1 188 ? 9.803 12.217 -12.134 1.00 98.19 188 ILE A C 1
ATOM 1499 O O . ILE A 1 188 ? 9.314 12.552 -11.056 1.00 98.19 188 ILE A O 1
ATOM 1503 N N . ILE A 1 189 ? 9.152 11.393 -12.959 1.00 97.69 189 ILE A N 1
ATOM 1504 C CA . ILE A 1 189 ? 7.824 10.860 -12.624 1.00 97.69 189 ILE A CA 1
ATOM 1505 C C . ILE A 1 189 ? 7.899 9.993 -11.359 1.00 97.69 189 ILE A C 1
ATOM 1507 O O . ILE A 1 189 ? 7.091 10.185 -10.449 1.00 97.69 189 ILE A O 1
ATOM 1511 N N . CYS A 1 190 ? 8.877 9.087 -11.256 1.00 97.94 190 CYS A N 1
ATOM 1512 C CA . CYS A 1 190 ? 9.042 8.218 -10.089 1.00 97.94 190 CYS A CA 1
ATOM 1513 C C . CYS A 1 190 ? 9.281 9.009 -8.794 1.00 97.94 190 CYS A C 1
ATOM 1515 O O . CYS A 1 190 ? 8.683 8.693 -7.766 1.00 97.94 190 CYS A O 1
ATOM 1517 N N . THR A 1 191 ? 10.105 10.058 -8.835 1.00 97.69 191 THR A N 1
ATOM 1518 C CA . THR A 1 191 ? 10.387 10.908 -7.664 1.00 97.69 191 THR A CA 1
ATOM 1519 C C . THR A 1 191 ? 9.178 11.745 -7.249 1.00 97.69 191 THR A C 1
ATOM 1521 O O . THR A 1 191 ? 8.840 11.775 -6.064 1.00 97.69 191 THR A O 1
ATOM 1524 N N . LEU A 1 192 ? 8.458 12.355 -8.198 1.00 97.69 192 LEU A N 1
ATOM 1525 C CA . LEU A 1 192 ? 7.215 13.082 -7.908 1.00 97.69 192 LEU A CA 1
ATOM 1526 C C . LEU A 1 192 ? 6.136 12.158 -7.326 1.00 97.69 192 LEU A C 1
ATOM 1528 O O . LEU A 1 192 ? 5.443 12.528 -6.374 1.00 97.69 192 LEU A O 1
ATOM 1532 N N . MET A 1 193 ? 6.022 10.938 -7.854 1.00 97.12 193 MET A N 1
ATOM 1533 C CA . MET A 1 193 ? 5.129 9.916 -7.311 1.00 97.12 193 MET A CA 1
ATOM 1534 C C . MET A 1 193 ? 5.521 9.510 -5.891 1.00 97.12 193 MET A C 1
ATOM 1536 O O . MET A 1 193 ? 4.654 9.459 -5.021 1.00 97.12 193 MET A O 1
ATOM 1540 N N . LEU A 1 194 ? 6.809 9.280 -5.633 1.00 96.69 194 LEU A N 1
ATOM 1541 C CA . LEU A 1 194 ? 7.309 8.933 -4.304 1.00 96.69 194 LEU A CA 1
ATOM 1542 C C . LEU A 1 194 ? 6.975 10.026 -3.276 1.00 96.69 194 LEU A C 1
ATOM 1544 O O . LEU A 1 194 ? 6.467 9.722 -2.197 1.00 96.69 194 LEU A O 1
ATOM 1548 N N . VAL A 1 195 ? 7.167 11.302 -3.630 1.00 96.25 195 VAL A N 1
ATOM 1549 C CA . VAL A 1 195 ? 6.789 12.438 -2.770 1.00 96.25 195 VAL A CA 1
ATOM 1550 C C . VAL A 1 195 ? 5.277 12.472 -2.522 1.00 96.25 195 VAL A C 1
ATOM 1552 O O . VAL A 1 195 ? 4.849 12.691 -1.387 1.00 96.25 195 VAL A O 1
ATOM 1555 N N . SER A 1 196 ? 4.461 12.229 -3.554 1.00 95.31 196 SER A N 1
ATOM 1556 C CA . SER A 1 196 ? 2.998 12.162 -3.418 1.00 95.31 196 SER A CA 1
ATOM 1557 C C . SER A 1 196 ? 2.566 11.061 -2.451 1.00 95.31 196 SER A C 1
ATOM 1559 O O . SER A 1 196 ? 1.708 11.293 -1.596 1.00 95.31 196 SER A O 1
ATOM 1561 N N . ILE A 1 197 ? 3.176 9.879 -2.548 1.00 95.50 197 ILE A N 1
ATOM 1562 C CA . ILE A 1 197 ? 2.859 8.730 -1.694 1.00 95.50 197 ILE A CA 1
ATOM 1563 C C . ILE A 1 197 ? 3.253 9.006 -0.247 1.00 95.50 197 ILE A C 1
ATOM 1565 O O . ILE A 1 197 ? 2.444 8.757 0.637 1.00 95.50 197 ILE A O 1
ATOM 1569 N N . ILE A 1 198 ? 4.432 9.580 0.008 1.00 93.00 198 ILE A N 1
ATOM 1570 C CA . ILE A 1 198 ? 4.876 9.904 1.374 1.00 93.00 198 ILE A CA 1
ATOM 1571 C C . ILE A 1 198 ? 3.951 10.950 2.012 1.00 93.00 198 ILE A C 1
ATOM 1573 O O . ILE A 1 198 ? 3.471 10.753 3.129 1.00 93.00 198 ILE A O 1
ATOM 1577 N N . LYS A 1 199 ? 3.638 12.037 1.287 1.00 92.50 199 LYS A N 1
ATOM 1578 C CA . LYS A 1 199 ? 2.733 13.091 1.783 1.00 92.50 199 LYS A CA 1
ATOM 1579 C C . LYS A 1 199 ? 1.321 12.582 2.042 1.00 92.50 199 LYS A C 1
ATOM 1581 O O . LYS A 1 199 ? 0.662 13.047 2.967 1.00 92.50 199 LYS A O 1
ATOM 1586 N N . THR A 1 200 ? 0.833 11.667 1.210 1.00 89.56 200 THR A N 1
ATOM 1587 C CA . THR A 1 200 ? -0.523 11.130 1.376 1.00 89.56 200 THR A CA 1
ATOM 1588 C C . THR A 1 200 ? -0.558 9.995 2.399 1.00 89.56 200 THR A C 1
ATOM 1590 O O . THR A 1 200 ? -1.532 9.880 3.131 1.00 89.56 200 THR A O 1
ATOM 1593 N N . GLY A 1 201 ? 0.530 9.232 2.532 1.00 87.44 201 GLY A N 1
ATOM 1594 C CA . GLY A 1 201 ? 0.725 8.188 3.540 1.00 87.44 201 GLY A CA 1
ATOM 1595 C C . GLY A 1 201 ? 0.484 8.686 4.961 1.00 87.44 201 GLY A C 1
ATOM 1596 O O . GLY A 1 201 ? -0.233 8.047 5.722 1.00 87.44 201 GLY A O 1
ATOM 1597 N N . GLN A 1 202 ? 0.988 9.883 5.274 1.00 86.81 202 GLN A N 1
ATOM 1598 C CA . GLN A 1 202 ? 0.766 10.538 6.568 1.00 86.81 202 GLN A CA 1
ATOM 1599 C C . GLN A 1 202 ? -0.715 10.844 6.846 1.00 86.81 202 GLN A C 1
ATOM 1601 O O . GLN A 1 202 ? -1.127 10.859 7.999 1.00 86.81 202 GLN A O 1
ATOM 1606 N N . LYS A 1 203 ? -1.530 11.070 5.806 1.00 85.38 203 LYS A N 1
ATOM 1607 C CA . LYS A 1 203 ? -2.956 11.398 5.968 1.00 85.38 203 LYS A CA 1
ATOM 1608 C C . LYS A 1 203 ? -3.815 10.173 6.279 1.00 85.38 203 LYS A C 1
ATOM 1610 O O . LYS A 1 203 ? -4.771 10.309 7.033 1.00 85.38 203 LYS A O 1
ATOM 1615 N N . TYR A 1 204 ? -3.443 8.993 5.771 1.00 79.25 204 TYR A N 1
ATOM 1616 C CA . TYR A 1 204 ? -4.165 7.734 6.032 1.00 79.25 204 TYR A CA 1
ATOM 1617 C C . TYR A 1 204 ? -4.019 7.218 7.465 1.00 79.25 204 TYR A C 1
ATOM 1619 O O . TYR A 1 204 ? -4.696 6.271 7.851 1.00 79.25 204 TYR A O 1
ATOM 1627 N N . MET A 1 205 ? -3.094 7.797 8.228 1.00 78.38 205 MET A N 1
ATOM 1628 C CA . MET A 1 205 ? -2.871 7.491 9.639 1.00 78.38 205 MET A CA 1
ATOM 1629 C C . MET A 1 205 ? -3.381 8.617 10.544 1.00 78.38 205 MET A C 1
ATOM 1631 O O . MET A 1 205 ? -2.910 8.748 11.667 1.00 78.38 205 MET A O 1
ATOM 1635 N N . SER A 1 206 ? -4.276 9.479 10.049 1.00 88.88 206 SER A N 1
ATOM 1636 C CA . SER A 1 206 ? -4.788 10.583 10.858 1.00 88.88 206 SER A CA 1
ATOM 1637 C C . SER A 1 206 ? -5.813 10.104 11.884 1.00 88.88 206 SER A C 1
ATOM 1639 O O . SER A 1 206 ? -6.703 9.310 11.570 1.00 88.88 206 SER A O 1
ATOM 1641 N N . ASP A 1 207 ? -5.720 10.661 13.091 1.00 90.06 207 ASP A N 1
ATOM 1642 C CA . ASP A 1 207 ? -6.650 10.397 14.196 1.00 90.06 207 ASP A CA 1
ATOM 1643 C C . ASP A 1 207 ? -8.106 10.735 13.823 1.00 90.06 207 ASP A C 1
ATOM 1645 O O . ASP A 1 207 ? -9.048 10.139 14.339 1.00 90.06 207 ASP A O 1
ATOM 1649 N N . GLU A 1 208 ? -8.303 11.677 12.895 1.00 91.69 208 GLU A N 1
ATOM 1650 C CA . GLU A 1 208 ? -9.621 12.053 12.381 1.00 91.69 208 GLU A CA 1
ATOM 1651 C C . GLU A 1 208 ? -10.249 10.932 11.536 1.00 91.69 208 GLU A C 1
ATOM 1653 O O . GLU A 1 208 ? -11.421 10.601 11.723 1.00 91.69 208 GLU A O 1
ATOM 1658 N N . GLU A 1 209 ? -9.469 10.292 10.654 1.00 89.06 209 GLU A N 1
ATOM 1659 C CA . GLU A 1 209 ? -9.944 9.142 9.871 1.00 89.06 209 GLU A CA 1
ATOM 1660 C C . GLU A 1 209 ? -10.192 7.919 10.762 1.00 89.06 209 GLU A C 1
ATOM 1662 O O . GLU A 1 209 ? -11.161 7.185 10.538 1.00 89.06 209 GLU A O 1
ATOM 1667 N N . GLU A 1 210 ? -9.369 7.731 11.801 1.00 92.00 210 GLU A N 1
ATOM 1668 C CA . GLU A 1 210 ? -9.619 6.724 12.831 1.00 92.00 210 GLU A CA 1
ATOM 1669 C C . GLU A 1 210 ? -10.952 6.996 13.536 1.00 92.00 210 GLU A C 1
ATOM 1671 O O . GLU A 1 210 ? -11.807 6.112 13.580 1.00 92.00 210 GLU A O 1
ATOM 1676 N N . ALA A 1 211 ? -11.184 8.219 14.024 1.00 92.44 211 ALA A N 1
ATOM 1677 C CA . ALA A 1 211 ? -12.416 8.587 14.720 1.00 92.44 211 ALA A CA 1
ATOM 1678 C C . ALA A 1 211 ? -13.668 8.389 13.846 1.00 92.44 211 ALA A C 1
ATOM 1680 O O . ALA A 1 211 ? -14.664 7.825 14.313 1.00 92.44 211 ALA A O 1
ATOM 1681 N N . GLU A 1 212 ? -13.619 8.782 12.569 1.00 92.94 212 GLU A N 1
ATOM 1682 C CA . GLU A 1 212 ? -14.723 8.571 11.624 1.00 92.94 212 GLU A CA 1
ATOM 1683 C C . GLU A 1 212 ? -14.971 7.074 11.364 1.00 92.94 212 GLU A C 1
ATOM 1685 O O . GLU A 1 212 ? -16.117 6.615 11.284 1.00 92.94 212 GLU A O 1
ATOM 1690 N N . PHE A 1 213 ? -13.903 6.280 11.248 1.00 91.81 213 PHE A N 1
ATOM 1691 C CA . PHE A 1 213 ? -14.005 4.829 11.122 1.00 91.81 213 PHE A CA 1
ATOM 1692 C C . PHE A 1 213 ? -14.622 4.193 12.376 1.00 91.81 213 PHE A C 1
ATOM 1694 O O . PHE A 1 213 ? -15.539 3.374 12.250 1.00 91.81 213 PHE A O 1
ATOM 1701 N N . MET A 1 214 ? -14.190 4.600 13.573 1.00 91.88 214 MET A N 1
ATOM 1702 C CA . MET A 1 214 ? -14.753 4.127 14.842 1.00 91.88 214 MET A CA 1
ATOM 1703 C C . MET A 1 214 ? -16.240 4.475 14.955 1.00 91.88 214 MET A C 1
ATOM 1705 O O . MET A 1 214 ? -17.035 3.617 15.337 1.00 91.88 214 MET A O 1
ATOM 1709 N N . ALA A 1 215 ? -16.639 5.693 14.570 1.00 92.50 215 ALA A N 1
ATOM 1710 C CA . ALA A 1 215 ? -18.033 6.134 14.602 1.00 92.50 215 ALA A CA 1
ATOM 1711 C C . ALA A 1 215 ? -18.932 5.278 13.695 1.00 92.50 215 ALA A C 1
ATOM 1713 O O . ALA A 1 215 ? -19.946 4.752 14.156 1.00 92.50 215 ALA A O 1
ATOM 1714 N N . ARG A 1 216 ? -18.521 5.052 12.439 1.00 91.81 216 ARG A N 1
ATOM 1715 C CA . ARG A 1 216 ? -19.271 4.208 11.489 1.00 91.81 216 ARG A CA 1
ATOM 1716 C C . ARG A 1 216 ? -19.327 2.749 11.929 1.00 91.81 216 ARG A C 1
ATOM 1718 O O . ARG A 1 216 ? -20.335 2.074 11.745 1.00 91.81 216 ARG A O 1
ATOM 1725 N N . THR A 1 217 ? -18.253 2.254 12.529 1.00 89.81 217 THR A N 1
ATOM 1726 C CA . THR A 1 217 ? -18.187 0.882 13.041 1.00 89.81 217 THR A CA 1
ATOM 1727 C C . THR A 1 217 ? -19.068 0.693 14.275 1.00 89.81 217 THR A C 1
ATOM 1729 O O . THR A 1 217 ? -19.726 -0.339 14.410 1.00 89.81 217 THR A O 1
ATOM 1732 N N . ARG A 1 218 ? -19.138 1.701 15.152 1.00 89.62 218 ARG A N 1
ATOM 1733 C CA . ARG A 1 218 ? -20.061 1.728 16.293 1.00 89.62 218 ARG A CA 1
ATOM 1734 C C . ARG A 1 218 ? -21.511 1.738 15.820 1.00 89.62 218 ARG A C 1
ATOM 1736 O O . ARG A 1 218 ? -22.301 0.928 16.290 1.00 89.62 218 ARG A O 1
ATOM 1743 N N . GLU A 1 219 ? -21.845 2.602 14.864 1.00 92.00 219 GLU A N 1
ATOM 1744 C CA . GLU A 1 219 ? -23.179 2.642 14.255 1.00 92.00 219 GLU A CA 1
ATOM 1745 C C . GLU A 1 219 ? -23.542 1.294 13.619 1.00 92.00 219 GLU A C 1
ATOM 1747 O O . GLU A 1 219 ? -24.638 0.779 13.831 1.00 92.00 219 GLU A O 1
ATOM 1752 N N . PHE A 1 220 ? -22.593 0.676 12.915 1.00 89.56 220 PHE A N 1
ATOM 1753 C CA . PHE A 1 220 ? -22.756 -0.653 12.339 1.00 89.56 220 PHE A CA 1
ATOM 1754 C C . PHE A 1 220 ? -22.992 -1.741 13.398 1.00 89.56 220 PHE A C 1
ATOM 1756 O O . PHE A 1 220 ? -23.837 -2.611 13.200 1.00 89.56 220 PHE A O 1
ATOM 1763 N N . ALA A 1 221 ? -22.275 -1.703 14.525 1.00 87.44 221 ALA A N 1
ATOM 1764 C CA . ALA A 1 221 ? -22.448 -2.668 15.611 1.00 87.44 221 ALA A CA 1
ATOM 1765 C C . ALA A 1 221 ? -23.825 -2.543 16.286 1.00 87.44 221 ALA A C 1
ATOM 1767 O O . ALA A 1 221 ? -24.426 -3.559 16.635 1.00 87.44 221 ALA A O 1
ATOM 1768 N N . VAL A 1 222 ? -24.335 -1.314 16.436 1.00 88.19 222 VAL A N 1
ATOM 1769 C CA . VAL A 1 222 ? -25.670 -1.042 16.996 1.00 88.19 222 VAL A CA 1
ATOM 1770 C C . VAL A 1 222 ? -26.771 -1.464 16.023 1.00 88.19 222 VAL A C 1
ATOM 1772 O O . VAL A 1 222 ? -27.731 -2.119 16.422 1.00 88.19 222 VAL A O 1
ATOM 1775 N N . ASN A 1 223 ? -26.615 -1.131 14.742 1.00 89.50 223 ASN A N 1
ATOM 1776 C CA . ASN A 1 223 ? -27.629 -1.343 13.709 1.00 89.50 223 ASN A CA 1
ATOM 1777 C C . ASN A 1 223 ? -27.387 -2.612 12.880 1.00 89.50 223 ASN A C 1
ATOM 1779 O O . ASN A 1 223 ? -27.767 -2.632 11.712 1.00 89.50 223 ASN A O 1
ATOM 1783 N N . TYR A 1 224 ? -26.740 -3.637 13.453 1.00 84.69 224 TYR A N 1
ATOM 1784 C CA . TYR A 1 224 ? -26.196 -4.789 12.723 1.00 84.69 224 TYR A CA 1
ATOM 1785 C C . TYR A 1 224 ? -27.203 -5.373 11.705 1.00 84.69 224 TYR A C 1
ATOM 1787 O O . TYR A 1 224 ? -28.152 -6.069 12.094 1.00 84.69 224 TYR A O 1
ATOM 1795 N N . PRO A 1 225 ? -27.032 -5.078 10.399 1.00 73.06 225 PRO A N 1
ATOM 1796 C CA . PRO A 1 225 ? -28.056 -5.329 9.400 1.00 73.06 225 PRO A CA 1
ATOM 1797 C C . PRO A 1 225 ? -27.930 -6.765 8.899 1.00 73.06 225 PRO A C 1
ATOM 1799 O O . PRO A 1 225 ? -27.266 -7.034 7.909 1.00 73.06 225 PRO A O 1
ATOM 1802 N N . ALA A 1 226 ? -28.592 -7.687 9.590 1.00 72.06 226 ALA A N 1
ATOM 1803 C CA . ALA A 1 226 ? -28.606 -9.117 9.291 1.00 72.06 226 ALA A CA 1
ATOM 1804 C C . ALA A 1 226 ? -27.249 -9.846 9.416 1.00 72.06 226 ALA A C 1
ATOM 1806 O O . ALA A 1 226 ? -26.150 -9.304 9.320 1.00 72.06 226 ALA A O 1
ATOM 1807 N N . CYS A 1 227 ? -27.369 -11.147 9.665 1.00 70.69 227 CYS A N 1
ATOM 1808 C CA . CYS A 1 227 ? -26.270 -12.088 9.818 1.00 70.69 227 CYS A CA 1
ATOM 1809 C C . CYS A 1 227 ? -25.360 -12.087 8.579 1.00 70.69 227 CYS A C 1
ATOM 1811 O O . CYS A 1 227 ? -25.822 -12.344 7.468 1.00 70.69 227 CYS A O 1
ATOM 1813 N N . GLY A 1 228 ? -24.071 -11.796 8.768 1.00 70.69 228 GLY A N 1
ATOM 1814 C CA . GLY A 1 228 ? -23.072 -11.786 7.694 1.00 70.69 228 GLY A CA 1
ATOM 1815 C C . GLY A 1 228 ? -22.822 -10.423 7.042 1.00 70.69 228 GLY A C 1
ATOM 1816 O O . GLY A 1 228 ? -21.989 -10.335 6.135 1.00 70.69 228 GLY A O 1
ATOM 1817 N N . ALA A 1 229 ? -23.478 -9.350 7.500 1.00 77.44 229 ALA A N 1
ATOM 1818 C CA . ALA A 1 229 ? -23.084 -8.003 7.101 1.00 77.44 229 ALA A CA 1
ATOM 1819 C C . ALA A 1 229 ? -21.661 -7.678 7.577 1.00 77.44 229 ALA A C 1
ATOM 1821 O O . ALA A 1 229 ? -21.214 -8.123 8.639 1.00 77.44 229 ALA A O 1
ATOM 1822 N N . ARG A 1 230 ? -20.939 -6.896 6.769 1.00 74.50 230 ARG A N 1
ATOM 1823 C CA . ARG A 1 230 ? -19.530 -6.554 6.996 1.00 74.50 230 ARG A CA 1
ATOM 1824 C C . ARG A 1 230 ? -19.401 -5.189 7.656 1.00 74.50 230 ARG A C 1
ATOM 1826 O O . AR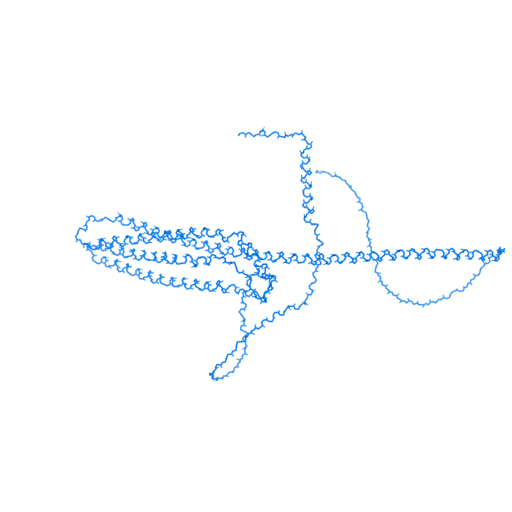G A 1 230 ? -20.157 -4.289 7.288 1.00 74.50 230 ARG A O 1
ATOM 1833 N N . PRO A 1 231 ? -18.402 -5.004 8.537 1.00 84.50 231 PRO A N 1
ATOM 1834 C CA . PRO A 1 231 ? -18.090 -3.679 9.038 1.00 84.50 231 PRO A CA 1
ATOM 1835 C C . PRO A 1 231 ? -17.726 -2.750 7.868 1.00 84.50 231 PRO A C 1
ATOM 1837 O O . PRO A 1 231 ? -17.168 -3.207 6.860 1.00 84.50 231 PRO A O 1
ATOM 1840 N N . PRO A 1 232 ? -18.038 -1.452 7.982 1.00 86.25 232 PRO A N 1
ATOM 1841 C CA . PRO A 1 232 ? -17.737 -0.480 6.942 1.00 86.25 232 PRO A CA 1
ATOM 1842 C C . PRO A 1 232 ? -16.230 -0.427 6.677 1.00 86.25 232 PRO A C 1
ATOM 1844 O O . PRO A 1 232 ? -15.421 -0.461 7.598 1.00 86.25 232 PRO A O 1
ATOM 1847 N N . ALA A 1 233 ? -15.838 -0.318 5.408 1.00 83.69 233 ALA A N 1
ATOM 1848 C CA . ALA A 1 233 ? -14.447 -0.077 5.046 1.00 83.69 233 ALA A CA 1
ATOM 1849 C C . ALA A 1 233 ? -14.074 1.407 5.268 1.00 83.69 233 ALA A C 1
ATOM 1851 O O . ALA A 1 233 ? -14.934 2.299 5.174 1.00 83.69 233 ALA A O 1
ATOM 1852 N N . PRO A 1 234 ? -12.794 1.716 5.536 1.00 86.38 234 PRO A N 1
ATOM 1853 C CA . PRO A 1 234 ? -12.337 3.100 5.539 1.00 86.38 234 PRO A CA 1
ATOM 1854 C C . PRO A 1 234 ? -12.552 3.737 4.162 1.00 86.38 234 PRO A C 1
ATOM 1856 O O . PRO A 1 234 ? -12.303 3.102 3.138 1.00 86.38 234 PRO A O 1
ATOM 1859 N N . GLN A 1 235 ? -13.045 4.983 4.138 1.00 83.06 235 GLN A N 1
ATOM 1860 C CA . GLN A 1 235 ? -13.380 5.667 2.879 1.00 83.06 235 GLN A CA 1
ATOM 1861 C C . GLN A 1 235 ? -12.132 5.925 2.032 1.00 83.06 235 GLN A C 1
ATOM 1863 O O . GLN A 1 235 ? -12.161 5.847 0.804 1.00 83.06 235 GLN A O 1
ATOM 1868 N N . ARG A 1 236 ? -11.020 6.233 2.702 1.00 83.50 236 ARG A N 1
ATOM 1869 C CA . ARG A 1 236 ? -9.731 6.498 2.082 1.00 83.50 236 ARG A CA 1
ATOM 1870 C C . ARG A 1 236 ? -8.834 5.294 2.305 1.00 83.50 236 ARG A C 1
ATOM 1872 O O . ARG A 1 236 ? -8.541 4.906 3.429 1.00 83.50 236 ARG A O 1
ATOM 1879 N N . SER A 1 237 ? -8.419 4.682 1.205 1.00 87.50 237 SER A N 1
ATOM 1880 C CA . SER A 1 237 ? -7.409 3.633 1.208 1.00 87.50 237 SER A CA 1
ATOM 1881 C C . SER A 1 237 ? -6.303 4.000 0.235 1.00 87.50 237 SER A C 1
ATOM 1883 O O . SER A 1 237 ? -6.547 4.637 -0.797 1.00 87.50 237 SER A O 1
ATOM 1885 N N . PHE A 1 238 ? -5.084 3.569 0.555 1.00 90.81 238 PHE A N 1
ATOM 1886 C CA . PHE A 1 238 ? -3.941 3.762 -0.326 1.00 90.81 238 PHE A CA 1
ATOM 1887 C C . PHE A 1 238 ? -4.202 3.172 -1.719 1.00 90.81 238 PHE A C 1
ATOM 1889 O O . PHE A 1 238 ? -3.905 3.823 -2.716 1.00 90.81 238 PHE A O 1
ATOM 1896 N N . ALA A 1 239 ? -4.850 2.005 -1.793 1.00 88.44 239 ALA A N 1
ATOM 1897 C CA . ALA A 1 239 ? -5.216 1.355 -3.049 1.00 88.44 239 ALA A CA 1
ATOM 1898 C C . ALA A 1 239 ? -6.064 2.260 -3.966 1.00 88.44 239 ALA A C 1
ATOM 1900 O O . ALA A 1 239 ? -5.744 2.414 -5.145 1.00 88.44 239 ALA A O 1
ATOM 1901 N N . MET A 1 240 ? -7.095 2.921 -3.425 1.00 87.69 240 MET A N 1
ATOM 1902 C CA . MET A 1 240 ? -7.947 3.834 -4.203 1.00 87.69 240 MET A CA 1
ATOM 1903 C C . MET A 1 240 ? -7.186 5.078 -4.676 1.00 87.69 240 MET A C 1
ATOM 1905 O O . MET A 1 240 ? -7.357 5.533 -5.811 1.00 87.69 240 MET A O 1
ATOM 1909 N N . HIS A 1 241 ? -6.316 5.636 -3.834 1.00 91.62 241 HIS A N 1
ATOM 1910 C CA . HIS A 1 241 ? -5.474 6.764 -4.234 1.00 91.62 241 HIS A CA 1
ATOM 1911 C C . HIS A 1 241 ? -4.462 6.375 -5.307 1.00 91.62 241 HIS A C 1
ATOM 1913 O O . HIS A 1 241 ? -4.302 7.093 -6.296 1.00 91.62 241 HIS A O 1
ATOM 1919 N N . TRP A 1 242 ? -3.804 5.228 -5.131 1.00 93.88 242 TRP A N 1
ATOM 1920 C CA . TRP A 1 242 ? -2.861 4.703 -6.101 1.00 93.88 242 TRP A CA 1
ATOM 1921 C C . TRP A 1 242 ? -3.548 4.531 -7.456 1.00 93.88 242 TRP A C 1
ATOM 1923 O O . TRP A 1 242 ? -3.091 5.100 -8.445 1.00 93.88 242 TRP A O 1
ATOM 1933 N N . GLN A 1 243 ? -4.705 3.868 -7.488 1.00 91.25 243 GLN A N 1
ATOM 1934 C CA . GLN A 1 243 ? -5.464 3.638 -8.717 1.00 91.25 243 GLN A CA 1
ATOM 1935 C C . GLN A 1 243 ? -5.878 4.940 -9.420 1.00 91.25 243 GLN A C 1
ATOM 1937 O O . GLN A 1 243 ? -5.790 5.045 -10.642 1.00 91.25 243 GLN A O 1
ATOM 1942 N N . THR A 1 244 ? -6.326 5.944 -8.664 1.00 92.62 244 THR A N 1
ATOM 1943 C CA . THR A 1 244 ? -6.859 7.190 -9.241 1.00 92.62 244 THR A CA 1
ATOM 1944 C C . THR A 1 244 ? -5.780 8.182 -9.668 1.00 92.62 244 THR A C 1
ATOM 1946 O O . THR A 1 244 ? -5.977 8.910 -10.641 1.00 92.62 244 THR A O 1
ATOM 1949 N N . ARG A 1 245 ? -4.651 8.258 -8.952 1.00 94.81 245 ARG A N 1
ATOM 1950 C CA . ARG A 1 245 ? -3.628 9.301 -9.167 1.00 94.81 245 ARG A CA 1
ATOM 1951 C C . ARG A 1 245 ? -2.288 8.765 -9.650 1.00 94.81 245 ARG A C 1
ATOM 1953 O O . ARG A 1 245 ? -1.633 9.413 -10.468 1.00 94.81 245 ARG A O 1
ATOM 1960 N N . CYS A 1 246 ? -1.866 7.618 -9.139 1.00 96.06 246 CYS A N 1
ATOM 1961 C CA . CYS A 1 246 ? -0.518 7.102 -9.351 1.00 96.06 246 CYS A CA 1
ATOM 1962 C C . CYS A 1 246 ? -0.455 6.136 -10.533 1.00 96.06 246 CYS A C 1
ATOM 1964 O O . CYS A 1 246 ? 0.482 6.216 -11.318 1.00 96.06 246 CYS A O 1
ATOM 1966 N N . GLU A 1 247 ? -1.465 5.293 -10.716 1.00 94.62 247 GLU A N 1
ATOM 1967 C CA . GLU A 1 247 ? -1.439 4.161 -11.643 1.00 94.62 247 GLU A CA 1
ATOM 1968 C C . GLU A 1 247 ? -1.153 4.579 -13.091 1.00 94.62 247 GLU A C 1
ATOM 1970 O O . GLU A 1 247 ? -0.245 4.059 -13.740 1.00 94.62 247 GLU A O 1
ATOM 1975 N N . GLY A 1 248 ? -1.855 5.599 -13.591 1.00 94.94 248 GLY A N 1
ATOM 1976 C CA . GLY A 1 248 ? -1.624 6.112 -14.944 1.00 94.94 248 GLY A CA 1
ATOM 1977 C C . GLY A 1 248 ? -0.241 6.749 -15.129 1.00 94.94 248 GLY A C 1
ATOM 1978 O O . GLY A 1 248 ? 0.331 6.706 -16.218 1.00 94.94 248 GLY A O 1
ATOM 1979 N N . SER A 1 249 ? 0.325 7.343 -14.081 1.00 97.06 249 SER A N 1
ATOM 1980 C CA . SER A 1 249 ? 1.670 7.930 -14.127 1.00 97.06 249 SER A CA 1
ATOM 1981 C C . SER A 1 249 ? 2.752 6.860 -14.017 1.00 97.06 249 SER A C 1
ATOM 1983 O O . SER A 1 249 ? 3.725 6.913 -14.763 1.00 97.06 249 SER A O 1
ATOM 1985 N N . TRP A 1 250 ? 2.537 5.842 -13.184 1.00 96.06 250 TRP A N 1
ATOM 1986 C CA . TRP A 1 250 ? 3.423 4.692 -13.052 1.00 96.06 250 TRP A CA 1
ATOM 1987 C C . TRP A 1 250 ? 3.520 3.907 -14.361 1.00 96.06 250 TRP A C 1
ATOM 1989 O O . TRP A 1 250 ? 4.625 3.665 -14.840 1.00 96.06 250 TRP A O 1
ATOM 1999 N N . ARG A 1 251 ? 2.386 3.608 -15.012 1.00 94.56 251 ARG A N 1
ATOM 2000 C CA . ARG A 1 251 ? 2.377 2.943 -16.329 1.00 94.56 251 ARG A CA 1
ATOM 2001 C C . ARG A 1 251 ? 3.138 3.733 -17.386 1.00 94.56 251 ARG A C 1
ATOM 2003 O O . ARG A 1 251 ? 3.850 3.142 -18.192 1.00 94.56 251 ARG A O 1
ATOM 2010 N N . ARG A 1 252 ? 3.000 5.063 -17.384 1.00 95.69 252 ARG A N 1
ATOM 2011 C CA . ARG A 1 252 ? 3.747 5.942 -18.294 1.00 95.69 252 ARG A CA 1
ATOM 2012 C C . ARG A 1 252 ? 5.243 5.920 -17.995 1.00 95.69 252 ARG A C 1
ATOM 2014 O O . ARG A 1 252 ? 6.014 5.771 -18.932 1.00 95.69 252 ARG A O 1
ATOM 2021 N N . ALA A 1 253 ? 5.650 6.013 -16.729 1.00 96.50 253 ALA A N 1
ATOM 2022 C CA . ALA A 1 253 ? 7.057 5.903 -16.341 1.00 96.50 253 ALA A CA 1
ATOM 2023 C C . ALA A 1 253 ? 7.649 4.550 -16.760 1.00 96.50 253 ALA A C 1
ATOM 2025 O O . ALA A 1 253 ? 8.689 4.505 -17.407 1.00 96.50 253 ALA A O 1
ATOM 2026 N N . PHE A 1 254 ? 6.934 3.456 -16.493 1.00 95.12 254 PHE A N 1
ATOM 2027 C CA . PHE A 1 254 ? 7.353 2.114 -16.886 1.00 95.12 254 PHE A CA 1
ATOM 2028 C C . PHE A 1 254 ? 7.468 1.961 -18.412 1.00 95.12 254 PHE A C 1
ATOM 2030 O O . PHE A 1 254 ? 8.437 1.391 -18.904 1.00 95.12 254 PHE A O 1
ATOM 2037 N N . ALA A 1 255 ? 6.525 2.519 -19.179 1.00 94.81 255 ALA A N 1
ATOM 2038 C CA . ALA A 1 255 ? 6.593 2.519 -20.639 1.00 94.81 255 ALA A CA 1
ATOM 2039 C C . ALA A 1 255 ? 7.754 3.372 -21.181 1.00 94.81 255 ALA A C 1
ATOM 2041 O O . ALA A 1 255 ? 8.401 2.962 -22.141 1.00 94.81 255 ALA A O 1
ATOM 2042 N N . LEU A 1 256 ? 8.037 4.528 -20.569 1.00 96.19 256 LEU A N 1
ATOM 2043 C CA . LEU A 1 256 ? 9.182 5.373 -20.925 1.00 96.19 256 LEU A CA 1
ATOM 2044 C C . LEU A 1 256 ? 10.513 4.673 -20.633 1.00 96.19 256 LEU A C 1
ATOM 2046 O O . LEU A 1 256 ? 11.405 4.730 -21.469 1.00 96.19 256 LEU A O 1
ATOM 2050 N N . PHE A 1 257 ? 10.618 3.961 -19.510 1.00 96.75 257 PHE A N 1
ATOM 2051 C CA . PHE A 1 257 ? 11.777 3.123 -19.190 1.00 96.75 257 PHE A CA 1
ATOM 2052 C C . PHE A 1 257 ? 11.939 1.949 -20.171 1.00 96.75 257 PHE A C 1
ATOM 2054 O O . PHE A 1 257 ? 13.030 1.655 -20.643 1.00 96.75 257 PHE A O 1
ATOM 2061 N N . GLY A 1 258 ? 10.845 1.283 -20.553 1.00 95.50 258 GLY A N 1
ATOM 2062 C CA . GLY A 1 258 ? 10.899 0.256 -21.598 1.00 95.50 258 GLY A CA 1
ATOM 2063 C C . GLY A 1 258 ? 11.338 0.824 -22.955 1.00 95.50 258 GLY A C 1
ATOM 2064 O O . GLY A 1 258 ? 12.107 0.190 -23.682 1.00 95.50 258 GLY A O 1
ATOM 2065 N N . LEU A 1 259 ? 10.879 2.035 -23.285 1.00 96.19 259 LEU A N 1
ATOM 2066 C CA . LEU A 1 259 ? 11.272 2.751 -24.496 1.00 96.19 259 LEU A CA 1
ATOM 2067 C C . LEU A 1 259 ? 12.751 3.164 -24.463 1.00 96.19 259 LEU A C 1
ATOM 2069 O O . LEU A 1 259 ? 13.414 3.026 -25.489 1.00 96.19 259 LEU A O 1
ATOM 2073 N N . SER A 1 260 ? 13.284 3.614 -23.322 1.00 97.31 260 SER A N 1
ATOM 2074 C CA . SER A 1 260 ? 14.698 3.995 -23.193 1.00 97.31 260 SER A CA 1
ATOM 2075 C C . SER A 1 260 ? 15.623 2.807 -23.452 1.00 97.31 260 SER A C 1
ATOM 2077 O O . SER A 1 260 ? 16.563 2.925 -24.236 1.00 97.31 260 SER A O 1
ATOM 2079 N N . ILE A 1 261 ? 15.291 1.626 -22.920 1.00 96.56 261 ILE A N 1
ATOM 2080 C CA . ILE A 1 261 ? 16.022 0.382 -23.198 1.00 96.56 261 ILE A CA 1
ATOM 2081 C C . ILE A 1 261 ? 16.008 0.066 -24.702 1.00 96.56 261 ILE A C 1
ATOM 2083 O O . ILE A 1 261 ? 17.043 -0.280 -25.272 1.00 96.56 261 ILE A O 1
ATOM 2087 N N . ALA A 1 262 ? 14.862 0.211 -25.374 1.00 96.25 262 ALA A N 1
ATOM 2088 C CA . ALA A 1 262 ? 14.772 -0.014 -26.817 1.00 96.25 262 ALA A CA 1
ATOM 2089 C C . ALA A 1 262 ? 15.618 0.987 -27.624 1.00 96.25 262 ALA A C 1
ATOM 2091 O O . ALA A 1 262 ? 16.335 0.587 -28.546 1.00 96.25 262 ALA A O 1
ATOM 2092 N N . CYS A 1 263 ? 15.576 2.267 -27.246 1.00 96.75 263 CYS A N 1
ATOM 2093 C CA . CYS A 1 263 ? 16.412 3.315 -27.828 1.00 96.75 263 CYS A CA 1
ATOM 2094 C C . CYS A 1 263 ? 17.905 3.040 -27.604 1.00 96.75 263 CYS A C 1
ATOM 2096 O O . CYS A 1 263 ? 18.688 3.246 -28.528 1.00 96.75 263 CYS A O 1
ATOM 2098 N N . LEU A 1 264 ? 18.296 2.503 -26.444 1.00 97.06 264 LEU A N 1
ATOM 2099 C CA . LEU A 1 264 ? 19.677 2.123 -26.151 1.00 97.06 264 LEU A CA 1
ATOM 2100 C C . LEU A 1 264 ? 20.167 0.997 -27.071 1.00 97.06 264 LEU A C 1
ATOM 2102 O O . LEU A 1 264 ? 21.258 1.099 -27.628 1.00 97.06 264 LEU A O 1
ATOM 2106 N N . PHE A 1 265 ? 19.370 -0.055 -27.287 1.00 97.06 265 PHE A N 1
ATOM 2107 C CA . PHE A 1 265 ? 19.725 -1.127 -28.229 1.00 97.06 265 PHE A CA 1
ATOM 2108 C C . PHE A 1 265 ? 19.852 -0.614 -29.665 1.00 97.06 265 PHE A C 1
ATOM 2110 O O . PHE A 1 265 ? 20.806 -0.964 -30.364 1.00 97.06 265 PHE A O 1
ATOM 2117 N N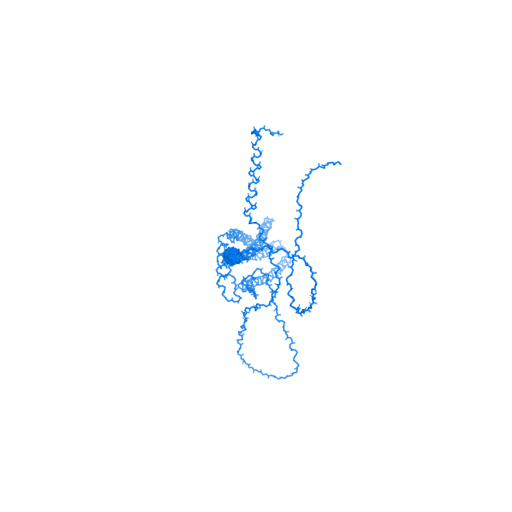 . ALA A 1 266 ? 18.918 0.239 -30.098 1.00 96.19 266 ALA A N 1
ATOM 2118 C CA . ALA A 1 266 ? 19.001 0.892 -31.401 1.00 96.19 266 ALA A CA 1
ATOM 2119 C C . ALA A 1 266 ? 20.272 1.745 -31.502 1.00 96.19 266 ALA A C 1
ATOM 2121 O O . ALA A 1 266 ? 20.988 1.681 -32.499 1.00 96.19 266 ALA A O 1
ATOM 2122 N N . ASN A 1 267 ? 20.598 2.474 -30.437 1.00 96.25 267 ASN A N 1
ATOM 2123 C CA . ASN A 1 267 ? 21.791 3.292 -30.377 1.00 96.25 267 ASN A CA 1
ATOM 2124 C C . ASN A 1 267 ? 23.083 2.468 -30.468 1.00 96.25 267 ASN A C 1
ATOM 2126 O O . ASN A 1 267 ? 23.977 2.826 -31.227 1.00 96.25 267 ASN A O 1
ATOM 2130 N N . LEU A 1 268 ? 23.177 1.350 -29.742 1.00 95.62 268 LEU A N 1
ATOM 2131 C CA . LEU A 1 268 ? 24.326 0.440 -29.810 1.00 95.62 268 LEU A CA 1
ATOM 2132 C C . LEU A 1 268 ? 24.480 -0.188 -31.200 1.00 95.62 268 LEU A C 1
ATOM 2134 O O . LEU A 1 268 ? 25.605 -0.362 -31.668 1.00 95.62 268 LEU A O 1
ATOM 2138 N N . ALA A 1 269 ? 23.371 -0.485 -31.885 1.00 96.25 269 ALA A N 1
ATOM 2139 C CA . ALA A 1 269 ? 23.416 -0.942 -33.269 1.00 96.25 269 ALA A CA 1
ATOM 2140 C C . ALA A 1 269 ? 23.998 0.145 -34.187 1.00 96.25 269 ALA A C 1
ATOM 2142 O O . ALA A 1 269 ? 24.939 -0.133 -34.925 1.00 96.25 269 ALA A O 1
ATOM 2143 N N . VAL A 1 270 ? 23.514 1.392 -34.098 1.00 94.75 270 VAL A N 1
ATOM 2144 C CA . VAL A 1 270 ? 24.059 2.518 -34.883 1.00 94.75 270 VAL A CA 1
ATOM 2145 C C . VAL A 1 270 ? 25.532 2.773 -34.540 1.00 94.75 270 VAL A C 1
ATOM 2147 O O . VAL A 1 270 ? 26.345 2.950 -35.443 1.00 94.75 270 VAL A O 1
ATOM 2150 N N . ALA A 1 271 ? 25.906 2.713 -33.261 1.00 93.75 271 ALA A N 1
ATOM 2151 C CA . ALA A 1 271 ? 27.290 2.859 -32.817 1.00 93.75 271 ALA A CA 1
ATOM 2152 C C . ALA A 1 271 ? 28.211 1.800 -33.439 1.00 93.75 271 ALA A C 1
ATOM 2154 O O . ALA A 1 271 ? 29.329 2.120 -33.837 1.00 93.75 271 ALA A O 1
ATOM 2155 N N . ALA A 1 272 ? 27.742 0.554 -33.573 1.00 94.38 272 ALA A N 1
ATOM 2156 C CA . ALA A 1 272 ? 28.497 -0.511 -34.226 1.00 94.38 272 ALA A CA 1
ATOM 2157 C C . ALA A 1 272 ? 28.749 -0.214 -35.711 1.00 94.38 272 ALA A C 1
ATOM 2159 O O . ALA A 1 272 ? 29.843 -0.485 -36.201 1.00 94.38 272 ALA A O 1
ATOM 2160 N N . TRP A 1 273 ? 27.781 0.386 -36.411 1.00 94.19 273 TRP A N 1
ATOM 2161 C CA . TRP A 1 273 ? 27.965 0.815 -37.801 1.00 94.19 273 TRP A CA 1
ATOM 2162 C C . TRP A 1 273 ? 28.983 1.939 -37.944 1.00 94.19 273 TRP A C 1
ATOM 2164 O O . TRP A 1 273 ? 29.737 1.935 -38.911 1.00 94.19 273 TRP A O 1
ATOM 2174 N N . ILE A 1 274 ? 29.038 2.869 -36.986 1.00 91.69 274 ILE A N 1
ATOM 2175 C CA . ILE A 1 274 ? 30.048 3.931 -37.024 1.00 91.69 274 ILE A CA 1
ATOM 2176 C C . ILE A 1 274 ? 31.428 3.374 -36.643 1.00 91.69 274 ILE A C 1
ATOM 2178 O O . ILE A 1 274 ? 32.428 3.724 -37.257 1.00 91.69 274 ILE A O 1
ATOM 2182 N N . LYS A 1 275 ? 31.500 2.477 -35.650 1.00 91.44 275 LYS A N 1
ATOM 2183 C CA . LYS A 1 275 ? 32.774 1.947 -35.141 1.00 91.44 275 LYS A CA 1
ATOM 2184 C C . LYS A 1 275 ? 33.429 0.917 -36.065 1.00 91.44 275 LYS A C 1
ATOM 2186 O O . LYS A 1 275 ? 34.655 0.843 -36.095 1.00 91.44 275 LYS A O 1
ATOM 2191 N N . PHE A 1 276 ? 32.638 0.105 -36.763 1.00 91.94 276 PHE A N 1
ATOM 2192 C CA . PHE A 1 276 ? 33.110 -0.968 -37.646 1.00 91.94 276 PHE A CA 1
ATOM 2193 C C . PHE A 1 276 ? 32.851 -0.652 -39.121 1.00 91.94 276 PHE A C 1
ATOM 2195 O O . PHE A 1 276 ? 32.488 -1.545 -39.889 1.00 91.94 276 PHE A O 1
ATOM 2202 N N . ASP A 1 277 ? 33.046 0.600 -39.533 1.00 90.56 277 ASP A N 1
ATOM 2203 C CA . ASP A 1 277 ? 32.840 1.019 -40.923 1.00 90.56 277 ASP A CA 1
ATOM 2204 C C . ASP A 1 277 ? 33.701 0.210 -41.920 1.00 90.56 277 ASP A C 1
ATOM 2206 O O . ASP A 1 277 ? 33.252 -0.118 -43.018 1.00 90.56 277 ASP A O 1
ATOM 2210 N N . HIS A 1 278 ? 34.893 -0.222 -41.502 1.00 90.69 278 HIS A N 1
ATOM 2211 C CA . HIS A 1 278 ? 35.797 -1.063 -42.286 1.00 90.69 278 HIS A CA 1
ATOM 2212 C C . HIS A 1 278 ? 35.348 -2.530 -42.423 1.00 90.69 278 HIS A C 1
ATOM 2214 O O . HIS A 1 278 ? 35.855 -3.241 -43.291 1.00 90.69 278 HIS A O 1
ATOM 2220 N N . SER A 1 279 ? 34.430 -3.023 -41.581 1.00 95.44 279 SER A N 1
ATOM 2221 C CA . SER A 1 279 ? 34.008 -4.432 -41.578 1.00 95.44 279 SER A CA 1
ATOM 2222 C C . SER A 1 279 ? 32.493 -4.579 -41.459 1.00 95.44 279 SER A C 1
ATOM 2224 O O . SER A 1 279 ? 31.925 -4.691 -40.369 1.00 95.44 279 SER A O 1
ATOM 2226 N N . LEU A 1 280 ? 31.839 -4.696 -42.618 1.00 94.56 280 LEU A N 1
ATOM 2227 C CA . LEU A 1 280 ? 30.395 -4.943 -42.728 1.00 94.56 280 LEU A CA 1
ATOM 2228 C C . LEU A 1 280 ? 29.953 -6.214 -41.987 1.00 94.56 280 LEU A C 1
ATOM 2230 O O . LEU A 1 280 ? 28.862 -6.265 -41.418 1.00 94.56 280 LEU A O 1
ATOM 2234 N N . ALA A 1 281 ? 30.804 -7.244 -41.965 1.00 97.06 281 ALA A N 1
ATOM 2235 C CA . ALA A 1 281 ? 30.522 -8.480 -41.244 1.00 97.06 281 ALA A CA 1
ATOM 2236 C C . ALA A 1 281 ? 30.418 -8.234 -39.729 1.00 97.06 281 ALA A C 1
ATOM 2238 O O . ALA A 1 281 ? 29.474 -8.698 -39.097 1.00 97.06 281 ALA A O 1
ATOM 2239 N N . ALA A 1 282 ? 31.330 -7.451 -39.144 1.00 96.06 282 ALA A N 1
ATOM 2240 C CA . ALA A 1 282 ? 31.289 -7.146 -37.714 1.00 96.06 282 ALA A CA 1
ATOM 2241 C C . ALA A 1 282 ? 30.060 -6.295 -37.346 1.00 96.06 282 ALA A C 1
ATOM 2243 O O . ALA A 1 282 ? 29.325 -6.646 -36.420 1.00 96.06 282 ALA A O 1
ATOM 2244 N N . AL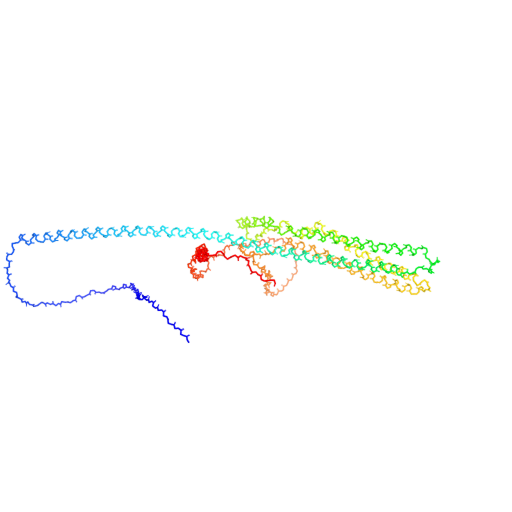A A 1 283 ? 29.786 -5.227 -38.105 1.00 95.50 283 ALA A N 1
ATOM 2245 C CA . ALA A 1 283 ? 28.639 -4.347 -37.862 1.00 95.50 283 ALA A CA 1
ATOM 2246 C C . ALA A 1 283 ? 27.288 -5.083 -37.981 1.00 95.50 283 ALA A C 1
ATOM 2248 O O . ALA A 1 283 ? 26.390 -4.896 -37.150 1.00 95.50 283 ALA A O 1
ATOM 2249 N N . SER A 1 284 ? 27.155 -5.964 -38.980 1.00 96.12 284 SER A N 1
ATOM 2250 C CA . SER A 1 284 ? 25.942 -6.766 -39.185 1.00 96.12 284 SER A CA 1
ATOM 2251 C C . SER A 1 284 ? 25.727 -7.803 -38.083 1.00 96.12 284 SER A C 1
ATOM 2253 O O . SER A 1 284 ? 24.603 -7.927 -37.597 1.00 96.12 284 SER A O 1
ATOM 2255 N N . ILE A 1 285 ? 26.783 -8.486 -37.624 1.00 97.62 285 ILE A N 1
ATOM 2256 C CA . ILE A 1 285 ? 26.697 -9.440 -36.507 1.00 97.62 285 ILE A CA 1
ATOM 2257 C C . ILE A 1 285 ? 26.247 -8.728 -35.227 1.00 97.62 285 ILE A C 1
ATOM 2259 O O . ILE A 1 285 ? 25.302 -9.181 -34.580 1.00 97.62 285 ILE A O 1
ATOM 2263 N N . VAL A 1 286 ? 26.867 -7.593 -34.877 1.00 97.19 286 VAL A N 1
ATOM 2264 C CA . VAL A 1 286 ? 26.479 -6.831 -33.677 1.00 97.19 286 VAL A CA 1
ATOM 2265 C C . VAL A 1 286 ? 25.027 -6.363 -33.784 1.00 97.19 286 VAL A C 1
ATOM 2267 O O . VAL A 1 286 ? 24.254 -6.559 -32.848 1.00 97.19 286 VAL A O 1
ATOM 2270 N N . SER A 1 287 ? 24.619 -5.829 -34.937 1.00 97.12 287 SER A N 1
ATOM 2271 C CA . SER A 1 287 ? 23.233 -5.400 -35.165 1.00 97.12 287 SER A CA 1
ATOM 2272 C C . SER A 1 287 ? 22.236 -6.553 -35.043 1.00 97.12 287 SER A C 1
ATOM 2274 O O . SER A 1 287 ? 21.195 -6.393 -34.407 1.00 97.12 287 SER A O 1
ATOM 2276 N N . ALA A 1 288 ? 22.554 -7.731 -35.589 1.00 97.69 288 ALA A N 1
ATO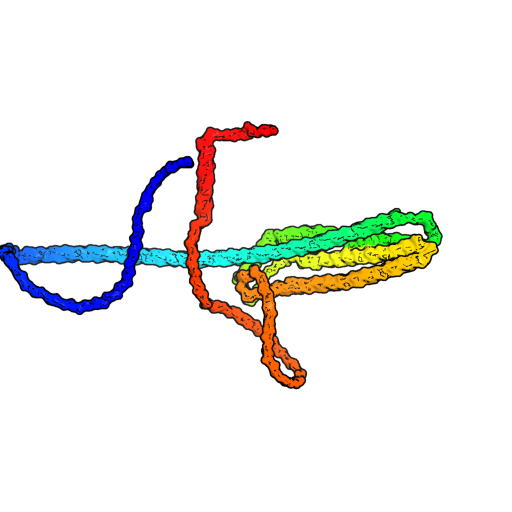M 2277 C CA . ALA A 1 288 ? 21.707 -8.916 -35.474 1.00 97.69 288 ALA A CA 1
ATOM 2278 C C . ALA A 1 288 ? 21.536 -9.353 -34.009 1.00 97.69 288 ALA A C 1
ATOM 2280 O O . ALA A 1 288 ? 20.416 -9.642 -33.581 1.00 97.69 288 ALA A O 1
ATOM 2281 N N . ILE A 1 289 ? 22.617 -9.329 -33.221 1.00 97.75 289 ILE A N 1
ATOM 2282 C CA . ILE A 1 289 ? 22.578 -9.629 -31.782 1.00 97.75 289 ILE A CA 1
ATOM 2283 C C . ILE A 1 289 ? 21.736 -8.589 -31.029 1.00 97.75 289 ILE A C 1
ATOM 2285 O O . ILE A 1 289 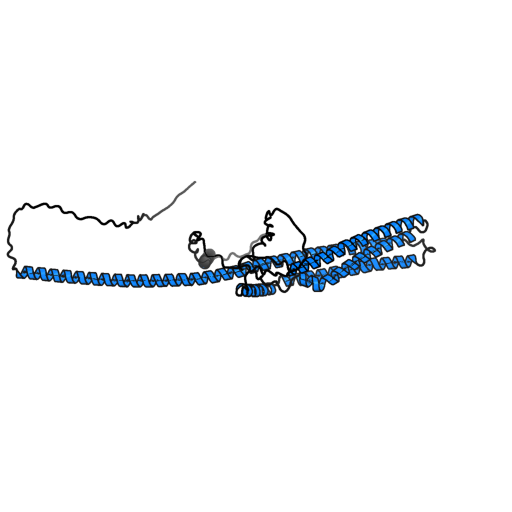? 20.917 -8.967 -30.186 1.00 97.75 289 ILE A O 1
ATOM 2289 N N . MET A 1 290 ? 21.880 -7.295 -31.339 1.00 97.75 290 MET A N 1
ATOM 2290 C CA . MET A 1 290 ? 21.082 -6.230 -30.712 1.00 97.75 290 MET A CA 1
ATOM 2291 C C . MET A 1 290 ? 19.590 -6.358 -31.050 1.00 97.75 290 MET A C 1
ATOM 2293 O O . MET A 1 290 ? 18.754 -6.238 -30.156 1.00 97.75 290 MET A O 1
ATOM 2297 N N . ILE A 1 291 ? 19.239 -6.675 -32.302 1.00 96.44 291 ILE A N 1
ATOM 2298 C CA . ILE A 1 291 ? 17.845 -6.898 -32.727 1.00 96.44 291 ILE A CA 1
ATOM 2299 C C . ILE A 1 291 ? 17.248 -8.124 -32.026 1.00 96.44 291 ILE A C 1
ATOM 2301 O O . ILE A 1 291 ? 16.132 -8.052 -31.509 1.00 96.44 291 ILE A O 1
ATOM 2305 N N . ALA A 1 292 ? 17.985 -9.238 -31.965 1.00 97.56 292 ALA A N 1
ATOM 2306 C CA . ALA A 1 292 ? 17.539 -10.439 -31.261 1.00 97.56 292 ALA A CA 1
ATOM 2307 C C . ALA A 1 292 ? 17.335 -10.172 -29.758 1.00 97.56 292 ALA A C 1
ATOM 2309 O O . ALA A 1 292 ? 16.320 -10.576 -29.186 1.00 97.56 292 ALA A O 1
ATOM 2310 N N . SER A 1 293 ? 18.256 -9.429 -29.136 1.00 97.12 293 SER A N 1
ATOM 2311 C CA . SER A 1 293 ? 18.158 -9.017 -27.730 1.00 97.12 293 SER A CA 1
ATOM 2312 C C . SER A 1 293 ? 16.939 -8.125 -27.491 1.00 97.12 293 SER A C 1
ATOM 2314 O O . SER A 1 293 ? 16.169 -8.368 -26.561 1.00 97.12 293 SER A O 1
ATOM 2316 N N . LEU A 1 294 ? 16.699 -7.149 -28.372 1.00 96.00 294 LEU A N 1
ATOM 2317 C CA . LEU A 1 294 ? 15.535 -6.269 -28.308 1.00 96.00 294 LEU A CA 1
ATOM 2318 C C . LEU A 1 294 ? 14.220 -7.043 -28.460 1.00 96.00 294 LEU A C 1
ATOM 2320 O O . LEU A 1 294 ? 13.273 -6.788 -27.717 1.00 96.00 294 LEU A O 1
ATOM 2324 N N . ALA A 1 295 ? 14.156 -8.014 -29.375 1.00 96.56 295 ALA A N 1
ATOM 2325 C CA . ALA A 1 295 ? 12.986 -8.874 -29.536 1.00 96.56 295 ALA A CA 1
ATOM 2326 C C . ALA A 1 295 ? 12.713 -9.702 -28.268 1.00 96.56 295 ALA A C 1
ATOM 2328 O O . ALA A 1 295 ? 11.563 -9.792 -27.828 1.00 96.56 295 ALA A O 1
ATOM 2329 N N . GLY A 1 296 ? 13.763 -10.243 -27.641 1.00 96.56 296 GLY A N 1
ATOM 2330 C CA . GLY A 1 296 ? 13.668 -10.947 -26.361 1.00 96.56 296 GLY A CA 1
ATOM 2331 C C . GLY A 1 296 ? 13.162 -10.047 -25.231 1.00 96.56 296 GLY A C 1
ATOM 2332 O O . GLY A 1 296 ? 12.219 -10.408 -24.522 1.00 96.56 296 GLY A O 1
ATOM 2333 N N . VAL A 1 297 ? 13.720 -8.840 -25.100 1.00 94.38 297 VAL A N 1
ATOM 2334 C CA . VAL A 1 297 ? 13.268 -7.846 -24.113 1.00 94.38 297 VAL A CA 1
ATOM 2335 C C . VAL A 1 297 ? 11.817 -7.446 -24.367 1.00 94.38 297 VAL A C 1
ATOM 2337 O O . VAL A 1 297 ? 11.017 -7.461 -23.435 1.00 94.38 297 VAL A O 1
ATOM 2340 N N . ALA A 1 298 ? 11.433 -7.160 -25.612 1.00 93.75 298 ALA A N 1
ATOM 2341 C CA . ALA A 1 298 ? 10.063 -6.796 -25.968 1.00 93.75 298 ALA A CA 1
ATOM 2342 C C . ALA A 1 298 ? 9.068 -7.928 -25.668 1.00 93.75 298 ALA A C 1
ATOM 2344 O O . ALA A 1 298 ? 7.962 -7.671 -25.186 1.00 93.75 298 ALA A O 1
ATOM 2345 N N . TRP A 1 299 ? 9.461 -9.182 -25.908 1.00 96.56 299 TRP A N 1
ATOM 2346 C CA . TRP A 1 299 ? 8.669 -10.357 -25.553 1.00 96.56 299 TRP A CA 1
ATOM 2347 C C . TRP A 1 299 ? 8.455 -10.461 -24.041 1.00 96.56 299 TRP A C 1
ATOM 2349 O O . TRP A 1 299 ? 7.315 -10.568 -23.578 1.00 96.56 299 TRP A O 1
ATOM 2359 N N . HIS A 1 300 ? 9.536 -10.382 -23.258 1.00 95.50 300 HIS A N 1
ATOM 2360 C CA . HIS A 1 300 ? 9.455 -10.432 -21.799 1.00 95.50 300 HIS A CA 1
ATOM 2361 C C . HIS A 1 300 ? 8.663 -9.257 -21.232 1.00 95.50 300 HIS A C 1
ATOM 2363 O O . HIS A 1 300 ? 7.795 -9.470 -20.387 1.00 95.50 300 HIS A O 1
ATOM 2369 N N . HIS A 1 301 ? 8.894 -8.049 -21.742 1.00 92.50 301 HIS A N 1
ATOM 2370 C CA . HIS A 1 301 ? 8.154 -6.858 -21.355 1.00 92.50 301 HIS A CA 1
ATOM 2371 C C . HIS A 1 301 ? 6.659 -7.054 -21.617 1.00 92.50 301 HIS A C 1
ATOM 2373 O O . HIS A 1 301 ? 5.859 -6.919 -20.702 1.00 92.50 301 HIS A O 1
ATOM 2379 N N . ARG A 1 302 ? 6.254 -7.489 -22.818 1.00 92.94 302 ARG A N 1
ATOM 2380 C CA . ARG A 1 302 ? 4.837 -7.762 -23.128 1.00 92.94 302 ARG A CA 1
ATOM 2381 C C . ARG A 1 302 ? 4.215 -8.804 -22.200 1.00 92.94 302 ARG A C 1
ATOM 2383 O O . ARG A 1 302 ? 3.123 -8.570 -21.685 1.00 92.94 302 ARG A O 1
ATOM 2390 N N . LYS A 1 303 ? 4.903 -9.926 -21.965 1.00 95.00 303 LYS A N 1
ATOM 2391 C CA . LYS A 1 303 ? 4.405 -11.013 -21.108 1.00 95.00 303 LYS A CA 1
ATOM 2392 C C . LYS A 1 303 ? 4.208 -10.551 -19.662 1.00 95.00 303 LYS A C 1
ATOM 2394 O O . LYS A 1 303 ? 3.142 -10.770 -19.088 1.00 95.00 303 LYS A O 1
ATOM 2399 N N . TRP A 1 304 ? 5.222 -9.917 -19.079 1.00 91.94 304 TRP A N 1
ATOM 2400 C CA . TRP A 1 304 ? 5.181 -9.483 -17.684 1.00 91.94 304 TRP A CA 1
ATOM 2401 C C . TRP A 1 304 ? 4.278 -8.274 -17.481 1.00 91.94 304 TRP A C 1
ATOM 2403 O O . TRP A 1 304 ? 3.518 -8.259 -16.518 1.00 91.94 304 TRP A O 1
ATOM 2413 N N . THR A 1 305 ? 4.274 -7.309 -18.405 1.00 89.06 305 THR A N 1
ATOM 2414 C CA . THR A 1 305 ? 3.324 -6.195 -18.356 1.00 89.06 305 THR A CA 1
ATOM 2415 C C . THR A 1 305 ? 1.897 -6.724 -18.391 1.00 89.06 305 THR A C 1
ATOM 2417 O O . THR A 1 305 ? 1.127 -6.377 -17.506 1.00 89.06 305 THR A O 1
ATOM 2420 N N . ALA A 1 306 ? 1.546 -7.623 -19.318 1.00 90.44 306 ALA A N 1
ATOM 2421 C CA . ALA A 1 306 ? 0.203 -8.205 -19.349 1.00 90.44 306 ALA A CA 1
ATOM 2422 C C . ALA A 1 306 ? -0.171 -8.852 -18.004 1.00 90.44 306 ALA A C 1
ATOM 2424 O O . ALA A 1 306 ? -1.227 -8.542 -17.462 1.00 90.44 306 ALA A O 1
ATOM 2425 N N . HIS A 1 307 ? 0.726 -9.659 -17.424 1.00 92.25 307 HIS A N 1
ATOM 2426 C CA . HIS A 1 307 ? 0.498 -10.305 -16.130 1.00 92.25 307 HIS A CA 1
ATOM 2427 C C . HIS A 1 307 ? 0.308 -9.308 -14.977 1.00 92.25 307 HIS A C 1
ATOM 2429 O O . HIS A 1 307 ? -0.590 -9.486 -14.153 1.00 92.25 307 HIS A O 1
ATOM 2435 N N . ILE A 1 308 ? 1.137 -8.265 -14.899 1.00 86.88 308 ILE A N 1
ATOM 2436 C CA . ILE A 1 308 ? 1.038 -7.248 -13.843 1.00 86.88 308 ILE A CA 1
ATOM 2437 C C . ILE A 1 308 ? -0.282 -6.482 -13.980 1.00 86.88 308 ILE A C 1
ATOM 2439 O O . ILE A 1 308 ? -1.014 -6.337 -13.002 1.00 86.88 308 ILE A O 1
ATOM 2443 N N . LEU A 1 309 ? -0.639 -6.084 -15.206 1.00 83.38 309 LEU A N 1
ATOM 2444 C CA . LEU A 1 309 ? -1.868 -5.338 -15.468 1.00 83.38 309 LEU A CA 1
ATOM 2445 C C . LEU A 1 309 ? -3.132 -6.152 -15.158 1.00 83.38 309 LEU A C 1
ATOM 2447 O O . LEU A 1 309 ? -4.099 -5.591 -14.641 1.00 83.38 309 LEU A O 1
ATOM 2451 N N . THR A 1 310 ? -3.137 -7.458 -15.443 1.00 88.62 310 THR A N 1
ATOM 2452 C CA . THR A 1 310 ? -4.271 -8.332 -15.107 1.00 88.62 310 THR A CA 1
ATOM 2453 C C . THR A 1 310 ? -4.326 -8.657 -13.618 1.00 88.62 310 THR A C 1
ATOM 2455 O O . THR A 1 310 ? -5.411 -8.695 -13.041 1.00 88.62 310 THR A O 1
ATOM 2458 N N . SER A 1 311 ? -3.171 -8.871 -12.977 1.00 84.38 311 SER A N 1
ATOM 2459 C CA . SER A 1 311 ? -3.102 -9.222 -11.551 1.00 84.38 311 SER A CA 1
ATOM 2460 C C . SER A 1 311 ? -3.639 -8.102 -10.674 1.00 84.38 311 SER A C 1
ATOM 2462 O O . SER A 1 311 ? -4.367 -8.376 -9.726 1.00 84.38 311 SER A O 1
ATOM 2464 N N . GLU A 1 312 ? -3.351 -6.844 -11.011 1.00 80.56 312 GLU A N 1
ATOM 2465 C CA . GLU A 1 312 ? -3.878 -5.707 -10.255 1.00 80.56 312 GLU A CA 1
ATOM 2466 C C . GLU A 1 312 ? -5.383 -5.525 -10.433 1.00 80.56 312 GLU A C 1
ATOM 2468 O O . GLU A 1 312 ? -6.065 -5.224 -9.460 1.00 80.56 312 GLU A O 1
ATOM 2473 N N . GLN A 1 313 ? -5.934 -5.767 -11.628 1.00 80.50 313 GLN A N 1
ATOM 2474 C CA . GLN A 1 313 ? -7.388 -5.741 -11.833 1.00 80.50 313 GLN A CA 1
ATOM 2475 C C . GLN A 1 313 ? -8.087 -6.812 -11.001 1.00 80.50 313 GLN A C 1
ATOM 2477 O O . GLN A 1 313 ? -9.101 -6.535 -10.363 1.00 80.50 313 GLN A O 1
ATOM 2482 N N . VAL A 1 314 ? -7.521 -8.019 -10.969 1.00 81.94 314 VAL A N 1
ATOM 2483 C CA . VAL A 1 314 ? -8.033 -9.111 -10.141 1.00 81.94 314 VAL A CA 1
ATOM 2484 C C . VAL A 1 314 ? -7.869 -8.779 -8.661 1.00 81.94 314 VAL A C 1
ATOM 2486 O O . VAL A 1 314 ? -8.811 -8.981 -7.907 1.00 81.94 314 VAL A O 1
ATOM 2489 N N . ALA A 1 315 ? -6.735 -8.220 -8.238 1.00 76.75 315 ALA A N 1
ATOM 2490 C CA . ALA A 1 315 ? -6.509 -7.797 -6.859 1.00 76.75 315 ALA A CA 1
ATOM 2491 C C . ALA A 1 315 ? -7.436 -6.648 -6.436 1.00 76.75 315 ALA A C 1
ATOM 2493 O O . ALA A 1 315 ? -7.819 -6.600 -5.275 1.00 76.75 315 ALA A O 1
ATOM 2494 N N . LEU A 1 316 ? -7.836 -5.763 -7.353 1.00 70.50 316 LEU A N 1
ATOM 2495 C CA . LEU A 1 316 ? -8.807 -4.688 -7.123 1.00 70.50 316 LEU A CA 1
ATOM 2496 C C . LEU A 1 316 ? -10.242 -5.200 -7.061 1.00 70.50 316 LEU A C 1
ATOM 2498 O O . LEU A 1 316 ? -10.987 -4.856 -6.143 1.00 70.50 316 LEU A O 1
ATOM 2502 N N . ALA A 1 317 ? -10.624 -6.065 -8.000 1.00 72.75 317 ALA A N 1
ATOM 2503 C CA . ALA A 1 317 ? -11.896 -6.773 -7.932 1.00 72.75 317 ALA A CA 1
ATOM 2504 C C . ALA A 1 317 ? -11.977 -7.538 -6.608 1.00 72.75 317 ALA A C 1
ATOM 2506 O O . ALA A 1 317 ? -12.953 -7.430 -5.884 1.00 72.75 317 ALA A O 1
ATOM 2507 N N . GLN A 1 318 ? -10.884 -8.185 -6.210 1.00 67.12 318 GLN A N 1
ATOM 2508 C CA . GLN A 1 318 ? -10.760 -8.885 -4.944 1.00 67.12 318 GLN A CA 1
ATOM 2509 C C . GLN A 1 318 ? -10.588 -7.971 -3.729 1.00 67.12 318 GLN A C 1
ATOM 2511 O O . GLN A 1 318 ? -10.977 -8.368 -2.650 1.00 67.12 318 GLN A O 1
ATOM 2516 N N . SER A 1 319 ? -10.045 -6.766 -3.800 1.00 62.69 319 SER A N 1
ATOM 2517 C CA . SER A 1 319 ? -10.047 -5.866 -2.638 1.00 62.69 319 SER A CA 1
ATOM 2518 C C . SER A 1 319 ? -11.449 -5.300 -2.412 1.00 62.69 319 SER A C 1
ATOM 2520 O O . SER A 1 319 ? -11.861 -5.114 -1.267 1.00 62.69 319 SER A O 1
ATOM 2522 N N . THR A 1 320 ? -12.208 -5.147 -3.499 1.00 61.72 320 THR A N 1
ATOM 2523 C CA . THR A 1 320 ? -13.637 -4.819 -3.490 1.00 61.72 320 THR A CA 1
ATOM 2524 C C . THR A 1 320 ? -14.487 -6.022 -3.037 1.00 61.72 320 THR A C 1
ATOM 2526 O O . THR A 1 320 ? -15.464 -5.849 -2.312 1.00 61.72 320 THR A O 1
ATOM 2529 N N . GLU A 1 321 ? -14.093 -7.255 -3.387 1.00 52.09 321 GLU A N 1
ATOM 2530 C CA . GLU A 1 321 ? -14.884 -8.482 -3.186 1.00 52.09 321 GLU A CA 1
ATOM 2531 C C . GLU A 1 321 ? -14.406 -9.364 -2.002 1.00 52.09 321 GLU A C 1
ATOM 2533 O O . GLU A 1 321 ? -15.218 -9.728 -1.152 1.00 52.09 321 GLU A O 1
ATOM 2538 N N . ARG A 1 322 ? -13.099 -9.647 -1.858 1.00 45.16 322 ARG A N 1
ATOM 2539 C CA . ARG A 1 322 ? -12.409 -10.487 -0.830 1.00 45.16 322 ARG A CA 1
ATOM 2540 C C . ARG A 1 322 ? -12.204 -9.862 0.555 1.00 45.16 322 ARG A C 1
ATOM 2542 O O . ARG A 1 322 ? -11.512 -10.453 1.383 1.00 45.16 322 ARG A O 1
ATOM 2549 N N . VAL A 1 323 ? -12.901 -8.788 0.909 1.00 49.28 323 VAL A N 1
ATOM 2550 C CA . VAL A 1 323 ? -13.359 -8.718 2.313 1.00 49.28 323 VAL A CA 1
ATOM 2551 C C . VAL A 1 323 ? -14.619 -9.581 2.486 1.00 49.28 323 VAL A C 1
ATOM 2553 O O . VAL A 1 323 ? -15.338 -9.448 3.460 1.00 49.28 323 VAL A O 1
ATOM 2556 N N . ALA A 1 324 ? -14.883 -10.534 1.578 1.00 44.16 324 ALA A N 1
ATOM 2557 C CA . ALA A 1 324 ? -15.705 -11.730 1.788 1.00 44.16 324 ALA A CA 1
ATOM 2558 C C . ALA A 1 324 ? -15.050 -12.703 2.764 1.00 44.16 324 ALA A C 1
ATOM 2560 O O . ALA A 1 324 ? -14.938 -13.902 2.538 1.00 44.16 324 ALA A O 1
ATOM 2561 N N . LEU A 1 325 ? -14.642 -12.155 3.895 1.00 48.97 325 LEU A N 1
ATOM 2562 C CA . LEU A 1 325 ? -14.675 -12.842 5.154 1.00 48.97 325 LEU A CA 1
ATOM 2563 C C . LEU A 1 325 ? -16.145 -13.171 5.402 1.00 48.97 325 LEU A C 1
ATOM 2565 O O . LEU A 1 325 ? -16.901 -12.343 5.905 1.00 48.97 325 LEU A O 1
ATOM 2569 N N . VAL A 1 326 ? -16.568 -14.368 5.000 1.00 47.19 326 VAL A N 1
ATOM 2570 C CA . VAL A 1 326 ? -17.749 -14.987 5.595 1.00 47.19 326 VAL A CA 1
ATOM 2571 C C . VAL A 1 326 ? -17.364 -15.248 7.050 1.00 47.19 326 VAL A C 1
ATOM 2573 O O . VAL A 1 326 ? -16.945 -16.337 7.425 1.00 47.19 326 VAL A O 1
ATOM 2576 N N . SER A 1 327 ? -17.405 -14.196 7.866 1.00 47.47 327 SER A N 1
ATOM 2577 C CA . SER A 1 327 ? -17.560 -14.341 9.298 1.00 47.47 327 SER A CA 1
ATOM 2578 C C . SER A 1 327 ? -18.953 -14.926 9.458 1.00 47.47 327 SER A C 1
ATOM 2580 O O . SER A 1 327 ? -19.939 -14.199 9.491 1.00 47.47 327 SER A O 1
ATOM 2582 N N . THR A 1 328 ? -19.043 -16.251 9.522 1.00 50.47 328 THR A N 1
ATOM 2583 C CA . THR A 1 328 ? -20.238 -16.975 9.984 1.00 50.47 328 THR A CA 1
ATOM 2584 C C . THR A 1 328 ? -20.537 -16.703 11.466 1.00 50.47 328 THR A C 1
ATOM 2586 O O . THR A 1 328 ? -21.352 -17.393 12.068 1.00 50.47 328 THR A O 1
ATOM 2589 N N . GLY A 1 329 ? -19.841 -15.741 12.073 1.00 57.03 329 GLY A N 1
ATOM 2590 C CA . GLY A 1 329 ? -19.881 -15.406 13.478 1.00 57.03 329 GLY A CA 1
ATOM 2591 C C . GLY A 1 329 ? -20.546 -14.067 13.756 1.00 57.03 329 GLY A C 1
ATOM 2592 O O . GLY A 1 329 ? -20.729 -13.223 12.874 1.00 57.03 329 GLY A O 1
ATOM 2593 N N . LEU A 1 330 ? -20.894 -13.916 15.029 1.00 61.16 330 LEU A N 1
ATOM 2594 C CA . LEU A 1 330 ? -21.541 -12.760 15.637 1.00 61.16 330 LEU A CA 1
ATOM 2595 C C . LEU A 1 330 ? -20.757 -11.463 15.332 1.00 61.16 330 LEU A C 1
ATOM 2597 O O . LEU A 1 330 ? -19.570 -11.527 15.014 1.00 61.16 330 LEU A O 1
ATOM 2601 N N . PRO A 1 331 ? -21.355 -10.264 15.479 1.00 58.84 331 PRO A N 1
ATOM 2602 C CA . PRO A 1 331 ? -20.675 -8.980 15.238 1.00 58.84 331 PRO A CA 1
ATOM 2603 C C . PRO A 1 331 ? -19.367 -8.776 16.029 1.00 58.84 331 PRO A C 1
ATOM 2605 O O . PRO A 1 331 ? -18.627 -7.836 15.762 1.00 58.84 331 PRO A O 1
ATOM 2608 N N . PHE A 1 332 ? -19.064 -9.651 16.990 1.00 64.62 332 PHE A N 1
ATOM 2609 C CA . PHE A 1 332 ? -17.838 -9.674 17.782 1.00 64.62 332 PHE A CA 1
ATOM 2610 C C . PHE A 1 332 ? -16.728 -10.566 17.207 1.00 64.62 332 PHE A C 1
ATOM 2612 O O . PHE A 1 332 ? -15.612 -10.454 17.695 1.00 64.62 332 PHE A O 1
ATOM 2619 N N . ASP A 1 333 ? -16.951 -11.342 16.139 1.00 67.62 333 ASP A N 1
ATOM 2620 C CA . ASP A 1 333 ? -15.960 -12.274 15.555 1.00 67.62 333 ASP A CA 1
ATOM 2621 C C . ASP A 1 333 ? -15.121 -11.696 14.402 1.00 67.62 333 ASP A C 1
ATOM 2623 O O . ASP A 1 333 ? -14.180 -12.321 13.926 1.00 67.62 333 ASP A O 1
ATOM 2627 N N . TRP A 1 334 ? -15.384 -10.464 13.979 1.00 68.06 334 TRP A N 1
ATOM 2628 C CA . TRP A 1 334 ? -14.567 -9.691 13.034 1.00 68.06 334 TRP A CA 1
ATOM 2629 C C . TRP A 1 334 ? -13.060 -9.612 13.335 1.00 68.06 334 TRP A C 1
ATOM 2631 O O . TRP A 1 334 ? -12.255 -9.440 12.416 1.00 68.06 334 TRP A O 1
ATOM 2641 N N . HIS A 1 335 ? -12.649 -9.743 14.598 1.00 65.12 335 HIS A N 1
ATOM 2642 C CA . HIS A 1 335 ? -11.234 -9.794 14.957 1.00 65.12 335 HIS A CA 1
ATOM 2643 C C . HIS A 1 335 ? -10.611 -11.166 14.659 1.00 65.12 335 HIS A C 1
ATOM 2645 O O . HIS A 1 335 ? -9.387 -11.264 14.545 1.00 65.12 335 HIS A O 1
ATOM 2651 N N . LEU A 1 336 ? -11.396 -12.224 14.483 1.00 66.31 336 LEU A N 1
ATOM 2652 C CA . LEU A 1 336 ? -10.862 -13.533 14.138 1.00 66.31 336 LEU A CA 1
ATOM 2653 C C . LEU A 1 336 ? -10.324 -13.517 12.706 1.00 66.31 336 LEU A C 1
ATOM 2655 O O . LEU A 1 336 ? -10.836 -12.847 11.806 1.00 66.31 336 LEU A O 1
ATOM 2659 N N . LYS A 1 337 ? -9.222 -14.241 12.495 1.00 62.19 337 LYS A N 1
ATOM 2660 C CA . LYS A 1 337 ? -8.721 -14.495 11.144 1.00 62.19 337 LYS A CA 1
ATOM 2661 C C . LYS A 1 337 ? -9.831 -15.232 10.381 1.00 62.19 337 LYS A C 1
ATOM 2663 O O . LYS A 1 337 ? -10.449 -16.108 10.987 1.00 62.19 337 LYS A O 1
ATOM 2668 N N . PRO A 1 338 ? -10.072 -14.927 9.091 1.00 58.16 338 PRO A N 1
ATOM 2669 C CA . PRO A 1 338 ? -11.022 -15.696 8.297 1.00 58.16 338 PRO A CA 1
ATOM 2670 C C . PRO A 1 338 ? -10.739 -17.171 8.481 1.00 58.16 338 PRO A C 1
ATOM 2672 O O . PRO A 1 338 ? -9.615 -17.606 8.207 1.00 58.16 338 PRO A O 1
ATOM 2675 N N . ALA A 1 339 ? -11.737 -17.923 8.949 1.00 60.09 339 ALA A N 1
ATOM 2676 C CA . ALA A 1 339 ? -11.672 -19.361 8.815 1.00 60.09 339 ALA A CA 1
ATOM 2677 C C . ALA A 1 339 ? -11.438 -19.618 7.320 1.00 60.09 339 ALA A C 1
ATOM 2679 O O . ALA A 1 339 ? -12.147 -19.022 6.497 1.00 60.09 339 ALA A O 1
ATOM 2680 N N . PRO A 1 340 ? -10.407 -20.397 6.939 1.00 63.97 340 PRO A N 1
ATOM 2681 C CA . PRO A 1 340 ? -10.256 -20.785 5.548 1.00 63.97 340 PRO A CA 1
ATOM 2682 C C . PRO A 1 340 ? -11.601 -21.372 5.158 1.00 63.97 340 PRO A C 1
ATOM 2684 O O . PRO A 1 340 ? -12.074 -22.271 5.855 1.00 63.97 340 PRO A O 1
ATOM 2687 N N . ALA A 1 341 ? -12.253 -20.780 4.149 1.00 57.84 341 ALA A N 1
ATOM 2688 C CA . ALA A 1 341 ? -13.553 -21.240 3.697 1.00 57.84 341 ALA A CA 1
ATOM 2689 C C . ALA A 1 341 ? -13.425 -22.751 3.565 1.00 57.84 341 ALA A C 1
ATOM 2691 O O . ALA A 1 341 ? -12.605 -23.212 2.765 1.00 57.84 341 ALA A O 1
ATOM 2692 N N . GLN A 1 342 ? -14.123 -23.505 4.424 1.00 54.88 342 GLN A N 1
ATOM 2693 C CA . GLN A 1 342 ? -14.217 -24.940 4.251 1.00 54.88 342 GLN A CA 1
ATOM 2694 C C . GLN A 1 342 ? -14.880 -25.065 2.893 1.00 54.88 342 GLN A C 1
ATOM 2696 O O . GLN A 1 342 ? -16.080 -24.839 2.761 1.00 54.88 342 GLN A O 1
ATOM 2701 N N . HIS A 1 343 ? -14.057 -25.272 1.863 1.00 50.94 343 HIS A N 1
ATOM 2702 C CA . HIS A 1 343 ? -14.499 -25.679 0.550 1.00 50.94 343 HIS A CA 1
ATOM 2703 C C . HIS A 1 343 ? -15.335 -26.895 0.864 1.00 50.94 343 HIS A C 1
ATOM 2705 O O . HIS A 1 343 ? -14.768 -27.893 1.313 1.00 50.94 343 HIS A O 1
ATOM 2711 N N . GLY A 1 344 ? -16.661 -26.719 0.811 1.00 51.12 344 GLY A N 1
ATOM 2712 C CA . GLY A 1 344 ? -17.618 -27.726 1.218 1.00 51.12 344 GLY A CA 1
ATOM 2713 C C . GLY A 1 344 ? -17.148 -29.000 0.569 1.00 51.12 344 GLY A C 1
ATOM 2714 O O . GLY A 1 344 ? -17.100 -29.075 -0.660 1.00 51.12 344 GLY A O 1
ATOM 2715 N N . GLY A 1 345 ? -16.642 -29.917 1.398 1.00 45.44 345 GLY A N 1
ATOM 2716 C CA . GLY A 1 345 ? -16.170 -31.190 0.914 1.00 45.44 345 GLY A CA 1
ATOM 2717 C C . GLY A 1 345 ? -17.331 -31.725 0.114 1.00 45.44 345 GLY A C 1
ATOM 2718 O O . GLY A 1 345 ? -18.429 -31.850 0.657 1.00 45.44 345 GLY A O 1
ATOM 2719 N N . ASN A 1 346 ? -17.111 -31.930 -1.184 1.00 48.78 346 ASN A N 1
ATOM 2720 C CA . ASN A 1 346 ? -18.009 -32.723 -1.990 1.00 48.78 346 ASN A CA 1
ATOM 2721 C C . ASN A 1 346 ? -18.117 -34.042 -1.237 1.00 48.78 346 ASN A C 1
ATOM 2723 O O . ASN A 1 346 ? -17.223 -34.889 -1.328 1.00 48.78 346 ASN A O 1
ATOM 2727 N N . ALA A 1 347 ? -19.172 -34.164 -0.429 1.00 46.31 347 ALA A N 1
ATOM 2728 C CA . ALA A 1 347 ? -19.678 -35.420 0.049 1.00 46.31 347 ALA A CA 1
ATOM 2729 C C . ALA A 1 347 ? -19.916 -36.192 -1.237 1.00 46.31 347 ALA A C 1
ATOM 2731 O O . ALA A 1 347 ? -20.861 -35.947 -1.986 1.00 46.31 347 ALA A O 1
ATOM 2732 N N . SER A 1 348 ? -18.923 -37.012 -1.551 1.00 44.31 348 SER A N 1
ATOM 2733 C CA . SER A 1 348 ? -18.895 -37.928 -2.661 1.00 44.31 348 SER A CA 1
ATOM 2734 C C . SER A 1 348 ? -19.939 -38.956 -2.281 1.00 44.31 348 SER A C 1
ATOM 2736 O O . SER A 1 348 ? -19.659 -39.964 -1.638 1.00 44.31 348 SER A O 1
ATOM 2738 N N . LEU A 1 349 ? -21.188 -38.623 -2.598 1.00 42.84 349 LEU A N 1
ATOM 2739 C CA . LEU A 1 349 ? -22.262 -39.578 -2.712 1.00 42.84 349 LEU A CA 1
ATOM 2740 C C . LEU A 1 349 ? -21.794 -40.578 -3.758 1.00 42.84 349 LEU A C 1
ATOM 2742 O O . LEU A 1 349 ? -21.831 -40.339 -4.963 1.00 42.84 349 LEU A O 1
ATOM 2746 N N . HIS A 1 350 ? -21.281 -41.687 -3.241 1.00 44.12 350 HIS A N 1
ATOM 2747 C CA . HIS A 1 350 ? -21.259 -42.965 -3.908 1.00 44.12 350 HIS A CA 1
ATOM 2748 C C . HIS A 1 350 ? -22.656 -43.181 -4.498 1.00 44.12 350 HIS A C 1
ATOM 2750 O O . HIS A 1 350 ? -23.599 -43.480 -3.773 1.00 44.12 350 HIS A O 1
ATOM 2756 N N . ASN A 1 351 ? -22.796 -43.000 -5.807 1.00 42.28 351 ASN A N 1
ATOM 2757 C CA . ASN A 1 351 ? -23.922 -43.542 -6.544 1.00 42.28 351 ASN A CA 1
ATOM 2758 C C . ASN A 1 351 ? -23.363 -44.249 -7.769 1.00 42.28 351 ASN A C 1
ATOM 2760 O O . ASN A 1 351 ? -22.782 -43.641 -8.668 1.00 42.28 351 ASN A O 1
ATOM 2764 N N . GLY A 1 352 ? -23.468 -45.572 -7.732 1.00 41.31 352 GLY A N 1
ATOM 2765 C CA . GLY A 1 352 ? -23.239 -46.406 -8.891 1.00 41.31 352 GLY A CA 1
ATOM 2766 C C . GLY A 1 352 ? -24.384 -46.289 -9.897 1.00 41.31 352 GLY A C 1
ATOM 2767 O O . GLY A 1 352 ? -25.498 -45.907 -9.558 1.00 41.31 352 GLY A O 1
ATOM 2768 N N . ALA A 1 353 ? -24.057 -46.741 -11.106 1.00 41.88 353 ALA A N 1
ATOM 2769 C CA . ALA A 1 353 ? -24.940 -47.215 -12.169 1.00 41.88 353 ALA A CA 1
ATOM 2770 C C . ALA A 1 353 ? -25.685 -46.191 -13.059 1.00 41.88 353 ALA A C 1
ATOM 2772 O O . ALA A 1 353 ? -26.722 -45.640 -12.723 1.00 41.88 353 ALA A O 1
ATOM 2773 N N . SER A 1 354 ? -25.154 -46.126 -14.287 1.00 41.06 354 SER A N 1
ATOM 2774 C CA . SER A 1 354 ? -25.829 -46.205 -15.594 1.00 41.06 354 SER A CA 1
ATOM 2775 C C . SER A 1 354 ? -26.810 -45.118 -16.054 1.00 41.06 354 SER A C 1
ATOM 2777 O O . SER A 1 354 ? -27.894 -44.966 -15.507 1.00 41.06 354 SER A O 1
ATOM 2779 N N . GLY A 1 355 ? -26.514 -44.587 -17.247 1.00 35.47 355 GLY A N 1
ATOM 2780 C CA . GLY A 1 355 ? -27.512 -44.490 -18.316 1.00 35.47 355 GLY A CA 1
ATOM 2781 C C . GLY A 1 355 ? -27.898 -43.087 -18.784 1.00 35.47 355 GLY A C 1
ATOM 2782 O O . GLY A 1 355 ? -28.623 -42.388 -18.097 1.00 35.47 355 GLY A O 1
ATOM 2783 N N . GLY A 1 356 ? -27.536 -42.778 -20.035 1.00 34.88 356 GLY A N 1
ATOM 2784 C CA . GLY A 1 356 ? -28.459 -42.158 -20.997 1.00 34.88 356 GLY A CA 1
ATOM 2785 C C . GLY A 1 356 ? -28.516 -40.630 -21.049 1.00 34.88 356 GLY A C 1
ATOM 2786 O O . GLY A 1 356 ? -28.788 -39.963 -20.064 1.00 34.88 356 GLY A O 1
ATOM 2787 N N . GLY A 1 357 ? -28.284 -40.095 -22.252 1.00 36.91 357 GLY A N 1
ATOM 2788 C CA . GLY A 1 357 ? -28.303 -38.675 -22.590 1.00 36.91 357 GLY A CA 1
ATOM 2789 C C . GLY A 1 357 ? -29.614 -37.920 -22.338 1.00 36.91 357 GLY A C 1
ATOM 2790 O O . GLY A 1 357 ? -30.677 -38.501 -22.146 1.00 36.91 357 GLY A O 1
ATOM 2791 N N . GLY A 1 358 ? -29.529 -36.594 -22.437 1.00 30.52 358 GLY A N 1
ATOM 2792 C CA . GLY A 1 358 ? -30.699 -35.722 -22.473 1.00 30.52 358 GLY A CA 1
ATOM 2793 C C . GLY A 1 358 ? -30.363 -34.258 -22.211 1.00 30.52 358 GLY A C 1
ATOM 2794 O O . GLY A 1 358 ? -30.011 -33.884 -21.101 1.00 30.52 358 GLY A O 1
ATOM 2795 N N . LEU A 1 359 ? -30.487 -33.440 -23.255 1.00 37.72 359 LEU A N 1
ATOM 2796 C CA . LEU A 1 359 ? -30.603 -31.981 -23.204 1.00 37.72 359 LEU A CA 1
ATOM 2797 C C . LEU A 1 359 ? -31.775 -31.548 -22.303 1.00 37.72 359 LEU A C 1
ATOM 2799 O O . LEU A 1 359 ? -32.844 -32.137 -22.417 1.00 37.72 359 LEU A O 1
ATOM 2803 N N . ALA A 1 360 ? -31.607 -30.472 -21.524 1.00 33.12 360 ALA A N 1
ATOM 2804 C CA . ALA A 1 360 ? -32.519 -29.316 -21.431 1.00 33.12 360 ALA A CA 1
ATOM 2805 C C . ALA A 1 360 ? -32.329 -28.524 -20.124 1.00 33.12 360 ALA A C 1
ATOM 2807 O O . ALA A 1 360 ? -32.004 -29.056 -19.068 1.00 33.12 360 ALA A O 1
ATOM 2808 N N . ALA A 1 361 ? -32.548 -27.219 -20.252 1.00 37.09 361 ALA A N 1
ATOM 2809 C CA . ALA A 1 361 ? -32.474 -26.182 -19.237 1.00 37.09 361 ALA A CA 1
ATOM 2810 C C . ALA A 1 361 ? -33.487 -26.338 -18.090 1.00 37.09 361 ALA A C 1
ATOM 2812 O O . ALA A 1 361 ? -34.607 -26.777 -18.322 1.00 37.09 361 ALA A O 1
ATOM 2813 N N . ALA A 1 362 ? -33.149 -25.813 -16.907 1.00 31.58 362 ALA A N 1
ATOM 2814 C CA . ALA A 1 362 ? -34.098 -25.095 -16.053 1.00 31.58 362 ALA A CA 1
ATOM 2815 C C . ALA A 1 362 ? -33.370 -24.317 -14.950 1.00 31.58 362 ALA A C 1
ATOM 2817 O O . ALA A 1 362 ? -32.458 -24.813 -14.293 1.00 31.58 362 ALA A O 1
ATOM 2818 N N . ALA A 1 363 ? -33.813 -23.077 -14.774 1.00 40.66 363 ALA A N 1
ATOM 2819 C CA . ALA A 1 363 ? -33.448 -22.171 -13.705 1.00 40.66 363 ALA A CA 1
ATOM 2820 C C . ALA A 1 363 ? -33.800 -22.744 -12.323 1.00 40.66 363 ALA A C 1
ATOM 2822 O O . ALA A 1 363 ? -34.862 -23.328 -12.126 1.00 40.66 363 ALA A O 1
ATOM 2823 N N . GLY A 1 364 ? -32.923 -22.496 -11.355 1.00 30.83 364 GLY A N 1
ATOM 2824 C CA . GLY A 1 364 ? -33.135 -22.840 -9.955 1.00 30.83 364 GLY A CA 1
ATOM 2825 C C . GLY A 1 364 ? -32.171 -22.057 -9.079 1.00 30.83 364 GLY A C 1
ATOM 2826 O O . GLY A 1 364 ? -31.197 -22.606 -8.576 1.00 30.83 364 GLY A O 1
ATOM 2827 N N . ALA A 1 365 ? -32.417 -20.754 -8.933 1.00 35.66 365 ALA A N 1
ATOM 2828 C CA . ALA A 1 365 ? -31.767 -19.932 -7.921 1.00 35.66 365 ALA A CA 1
ATOM 2829 C C . ALA A 1 365 ? -32.289 -20.356 -6.538 1.00 35.66 365 ALA A C 1
ATOM 2831 O O . ALA A 1 365 ? -33.236 -19.783 -6.003 1.00 35.66 365 ALA A O 1
ATOM 2832 N N . GLY A 1 366 ? -31.690 -21.408 -5.983 1.00 31.89 366 GLY A N 1
ATOM 2833 C CA . GLY A 1 366 ? -31.849 -21.775 -4.584 1.00 31.89 366 GLY A CA 1
ATOM 2834 C C . GLY A 1 366 ? -31.102 -20.767 -3.721 1.00 31.89 366 GLY A C 1
ATOM 2835 O O . GLY A 1 366 ? -29.901 -20.901 -3.502 1.00 31.89 366 GLY A O 1
ATOM 2836 N N . LEU A 1 367 ? -31.815 -19.747 -3.242 1.00 36.41 367 LEU A N 1
ATOM 2837 C CA . LEU A 1 367 ? -31.416 -18.977 -2.069 1.00 36.41 367 LEU A CA 1
ATOM 2838 C C . LEU A 1 367 ? -31.265 -19.969 -0.910 1.00 36.41 367 LEU A C 1
ATOM 2840 O O . LEU A 1 367 ? -32.250 -20.376 -0.296 1.00 36.41 367 LEU A O 1
ATOM 2844 N N . LEU A 1 368 ? -30.028 -20.382 -0.628 1.00 37.41 368 LEU A N 1
ATOM 2845 C CA . LEU A 1 368 ? -29.667 -20.967 0.656 1.00 37.41 368 LEU A CA 1
ATOM 2846 C C . LEU A 1 368 ? -29.873 -19.872 1.700 1.00 37.41 368 LEU A C 1
ATOM 2848 O O . LEU A 1 368 ? -28.985 -19.070 1.985 1.00 37.41 368 LEU A O 1
ATOM 2852 N N . GLN A 1 369 ? -31.096 -19.805 2.215 1.00 40.91 369 GLN A N 1
ATOM 2853 C CA . GLN A 1 369 ? -31.439 -19.063 3.408 1.00 40.91 369 GLN A CA 1
ATOM 2854 C C . GLN A 1 369 ? -30.661 -19.724 4.546 1.00 40.91 369 GLN A C 1
ATOM 2856 O O . GLN A 1 369 ? -31.081 -20.735 5.103 1.00 40.91 369 GLN A O 1
ATOM 2861 N N . VAL A 1 370 ? -29.461 -19.206 4.816 1.00 44.66 370 VAL A N 1
ATOM 2862 C CA . VAL A 1 370 ? -28.703 -19.547 6.017 1.00 44.66 370 VAL A CA 1
ATOM 2863 C C . VAL A 1 370 ? -29.561 -19.063 7.175 1.00 44.66 370 VAL A C 1
ATOM 2865 O O . VAL A 1 370 ? -29.646 -17.868 7.456 1.00 44.66 370 VAL A O 1
ATOM 2868 N N . ASP A 1 371 ? -30.293 -20.002 7.763 1.00 40.56 371 ASP A N 1
ATOM 2869 C CA . ASP A 1 371 ? -31.162 -19.780 8.903 1.00 40.56 371 ASP A CA 1
ATOM 2870 C C . ASP A 1 371 ? -30.257 -19.426 10.089 1.00 40.56 371 ASP A C 1
ATOM 2872 O O . ASP A 1 371 ? -29.784 -20.295 10.819 1.00 40.56 371 ASP A O 1
ATOM 2876 N N . CYS A 1 372 ? -29.951 -18.134 10.258 1.00 43.22 372 CYS A N 1
ATOM 2877 C CA . CYS A 1 372 ? -29.271 -17.607 11.443 1.00 43.22 372 CYS A CA 1
ATOM 2878 C C . CYS A 1 372 ? -30.231 -17.601 12.640 1.00 43.22 372 CYS A C 1
ATOM 2880 O O . CYS A 1 372 ? -30.400 -16.596 13.335 1.00 43.22 372 CYS A O 1
ATOM 2882 N N . ARG A 1 373 ? -30.881 -18.743 12.885 1.00 38.97 373 ARG A N 1
ATOM 2883 C CA . ARG A 1 373 ? -31.510 -19.044 14.160 1.00 38.97 373 ARG A CA 1
ATOM 2884 C C . ARG A 1 373 ? -30.412 -18.978 15.208 1.00 38.97 373 ARG A C 1
ATOM 2886 O O . ARG A 1 373 ? -29.461 -19.755 15.169 1.00 38.97 373 ARG A O 1
ATOM 2893 N N . GLN A 1 374 ? -30.553 -18.010 16.114 1.00 45.03 374 GLN A N 1
ATOM 2894 C CA . GLN A 1 374 ? -29.777 -17.907 17.346 1.00 45.03 374 GLN A CA 1
ATOM 2895 C C . GLN A 1 374 ? -29.477 -19.311 17.886 1.00 45.03 374 GLN A C 1
ATOM 2897 O O . GLN A 1 374 ? -30.428 -20.084 18.056 1.00 45.03 374 GLN A O 1
ATOM 2902 N N . PRO A 1 375 ? -28.207 -19.655 18.169 1.00 39.34 375 PRO A N 1
ATOM 2903 C CA . PRO A 1 375 ? -27.908 -20.921 18.808 1.00 39.34 375 PRO A CA 1
ATOM 2904 C C . PRO A 1 375 ? -28.701 -20.972 20.111 1.00 39.34 375 PRO A C 1
ATOM 2906 O O . PRO A 1 375 ? -28.583 -20.094 20.973 1.00 39.34 375 PRO A O 1
ATOM 2909 N N . GLN A 1 376 ? -29.585 -21.968 20.208 1.00 39.53 376 GLN A N 1
ATOM 2910 C CA . GLN A 1 376 ? -30.329 -22.228 21.422 1.00 39.53 376 GLN A CA 1
ATOM 2911 C C . GLN A 1 376 ? -29.330 -22.388 22.562 1.00 39.53 376 GLN A C 1
ATOM 2913 O O . GLN A 1 376 ? -28.450 -23.242 22.547 1.00 39.53 376 GLN A O 1
ATOM 2918 N N . ARG A 1 377 ? -29.515 -21.510 23.540 1.00 42.53 377 ARG A N 1
ATOM 2919 C CA . ARG A 1 377 ? -29.030 -21.530 24.914 1.00 42.53 377 ARG A CA 1
ATOM 2920 C C . ARG A 1 377 ? -29.038 -22.962 25.473 1.00 42.53 377 ARG A C 1
ATOM 2922 O O . ARG A 1 377 ? -30.030 -23.391 26.051 1.00 42.53 377 ARG A O 1
ATOM 2929 N N . GLY A 1 378 ? -27.948 -23.693 25.284 1.00 41.03 378 GLY A N 1
ATOM 2930 C CA . GLY A 1 378 ? -27.883 -25.118 25.586 1.00 41.03 378 GLY A CA 1
ATOM 2931 C C . GLY A 1 378 ? -26.453 -25.576 25.807 1.00 41.03 378 GLY A C 1
ATOM 2932 O O . GLY A 1 378 ? -25.907 -26.268 24.971 1.00 41.03 378 GLY A O 1
ATOM 2933 N N . GLU A 1 379 ? -25.852 -25.105 26.896 1.00 35.72 379 GLU A N 1
ATOM 2934 C CA . GLU A 1 379 ? -25.006 -25.864 27.827 1.00 35.72 379 GLU A CA 1
ATOM 2935 C C . GLU A 1 379 ? -24.424 -24.853 28.820 1.00 35.72 379 GLU A C 1
ATOM 2937 O O . GLU A 1 379 ? -23.548 -24.046 28.513 1.00 35.72 379 GLU A O 1
ATOM 2942 N N . GLN A 1 380 ? -24.983 -24.853 30.031 1.00 39.66 380 GLN A N 1
ATOM 2943 C CA . GLN A 1 380 ? -24.370 -24.209 31.183 1.00 39.66 380 GLN A CA 1
ATOM 2944 C C . GLN A 1 380 ? -23.064 -24.948 31.491 1.00 39.66 380 GLN A C 1
ATOM 2946 O O . GLN A 1 380 ? -23.035 -25.861 32.313 1.00 39.66 380 GLN A O 1
ATOM 2951 N N . GLN A 1 381 ? -21.961 -24.535 30.866 1.00 37.78 381 GLN A N 1
ATOM 2952 C CA . GLN A 1 381 ? -20.674 -24.661 31.536 1.00 37.78 381 GLN A CA 1
ATOM 2953 C C . GLN A 1 381 ? -20.799 -23.896 32.851 1.00 37.78 381 GLN A C 1
ATOM 2955 O O . GLN A 1 381 ? -21.098 -22.700 32.855 1.00 37.78 381 GLN A O 1
ATOM 2960 N N . GLN A 1 382 ? -20.620 -24.609 33.964 1.00 39.88 382 GLN A N 1
ATOM 2961 C CA . GLN A 1 382 ? -20.408 -24.040 35.289 1.00 39.88 382 GLN A CA 1
ATOM 2962 C C . GLN A 1 382 ? -19.199 -23.102 35.224 1.00 39.88 382 GLN A C 1
ATOM 2964 O O . GLN A 1 382 ? -18.063 -23.480 35.498 1.00 39.88 382 GLN A O 1
ATOM 2969 N N . HIS A 1 383 ? -19.447 -21.859 34.827 1.00 38.00 383 HIS A N 1
ATOM 2970 C CA . HIS A 1 383 ? -18.559 -20.753 35.103 1.00 38.00 383 HIS A CA 1
ATOM 2971 C C . HIS A 1 383 ? -18.544 -20.596 36.618 1.00 38.00 383 HIS A C 1
ATOM 2973 O O . HIS A 1 383 ? -19.561 -20.263 37.232 1.00 38.00 383 HIS A O 1
ATOM 2979 N N . GLN A 1 384 ? -17.385 -20.872 37.216 1.00 43.28 384 GLN A N 1
ATOM 2980 C CA . GLN A 1 384 ? -17.069 -20.345 38.533 1.00 43.28 384 GLN A CA 1
ATOM 2981 C C . GLN A 1 384 ? -17.424 -18.852 38.534 1.00 43.28 384 GLN A C 1
ATOM 2983 O O . GLN A 1 384 ? -17.089 -18.156 37.569 1.00 43.28 384 GLN A O 1
ATOM 2988 N N . PRO A 1 385 ? -18.122 -18.353 39.569 1.00 45.53 385 PRO A N 1
ATOM 2989 C CA . PRO A 1 385 ? -18.320 -16.922 39.700 1.00 45.53 385 PRO A CA 1
ATOM 2990 C C . PRO A 1 385 ? -16.936 -16.260 39.649 1.00 45.53 385 PRO A C 1
ATOM 2992 O O . PRO A 1 385 ? -16.016 -16.754 40.312 1.00 45.53 385 PRO A O 1
ATOM 2995 N N . PRO A 1 386 ? -16.751 -15.197 38.846 1.00 52.00 386 PRO A N 1
ATOM 2996 C CA . PRO A 1 386 ? -15.499 -14.464 38.866 1.00 52.00 386 PRO A CA 1
ATOM 2997 C C . PRO A 1 386 ? -15.211 -14.039 40.313 1.00 52.00 386 PRO A C 1
ATOM 2999 O O . PRO A 1 386 ? -16.155 -13.753 41.063 1.00 52.00 386 PRO A O 1
ATOM 3002 N N . PRO A 1 387 ? -13.934 -14.029 40.734 1.00 58.03 387 PRO A N 1
ATOM 3003 C CA . PRO A 1 387 ? -13.569 -13.506 42.040 1.00 58.03 387 PRO A CA 1
ATOM 3004 C C . PRO A 1 387 ? -14.169 -12.101 42.204 1.00 58.03 387 PRO A C 1
ATOM 3006 O O . PRO A 1 387 ? -14.316 -11.383 41.207 1.00 58.03 387 PRO A O 1
ATOM 3009 N N . PRO A 1 388 ? -14.553 -11.709 43.433 1.00 55.03 388 PRO A N 1
ATOM 3010 C CA . PRO A 1 388 ? -15.075 -10.374 43.684 1.00 55.03 388 PRO A CA 1
ATOM 3011 C C . PRO A 1 388 ? -14.117 -9.337 43.085 1.00 55.03 388 PRO A C 1
ATOM 3013 O O . PRO A 1 388 ? -12.900 -9.551 43.136 1.00 55.03 388 PRO A O 1
ATOM 3016 N N . PRO A 1 389 ? -14.643 -8.250 42.494 1.00 45.72 389 PRO A N 1
ATOM 3017 C CA . PRO A 1 389 ? -13.812 -7.235 41.875 1.00 45.72 389 PRO A CA 1
ATOM 3018 C C . PRO A 1 389 ? -12.768 -6.781 42.889 1.00 45.72 389 PRO A C 1
ATOM 3020 O O . PRO A 1 389 ? -13.098 -6.386 44.010 1.00 45.72 389 PRO A O 1
ATOM 3023 N N . SER A 1 390 ? -11.500 -6.869 42.490 1.00 61.88 390 SER A N 1
ATOM 3024 C CA . SER A 1 390 ? -10.413 -6.171 43.161 1.00 61.88 390 SER A CA 1
ATOM 3025 C C . SER A 1 390 ? -10.867 -4.729 43.414 1.00 61.88 390 SER A C 1
ATOM 3027 O O . SER A 1 390 ? -11.548 -4.169 42.546 1.00 61.88 390 SER A O 1
ATOM 3029 N N . PRO A 1 391 ? -10.540 -4.132 44.575 1.00 54.97 391 PRO A N 1
ATOM 3030 C CA . PRO A 1 391 ? -10.936 -2.763 44.888 1.00 54.97 391 PRO A CA 1
ATOM 3031 C C . PRO A 1 391 ? -10.649 -1.857 43.683 1.00 54.97 391 PRO A C 1
ATOM 3033 O O . PRO A 1 391 ? -9.621 -2.053 43.023 1.00 54.97 391 PRO A O 1
ATOM 3036 N N . PRO A 1 392 ? -11.569 -0.933 43.343 1.00 65.31 392 PRO A N 1
ATOM 3037 C CA . PRO A 1 392 ? -11.517 -0.184 42.093 1.00 65.31 392 PRO A CA 1
ATOM 3038 C C . PRO A 1 392 ? -10.121 0.411 41.923 1.00 65.31 392 PRO A C 1
ATOM 3040 O O . PRO A 1 392 ? -9.567 0.936 42.886 1.00 65.31 392 PRO A O 1
ATOM 3043 N N . GLN A 1 393 ? -9.540 0.336 40.721 1.00 60.66 393 GLN A N 1
ATOM 3044 C CA . GLN A 1 393 ? -8.203 0.879 40.431 1.00 60.66 393 GLN A CA 1
ATOM 3045 C C . GLN A 1 393 ? -8.018 2.315 40.951 1.00 60.66 393 GLN A C 1
ATOM 3047 O O . GLN A 1 393 ? -6.915 2.679 41.342 1.00 60.66 393 GLN A O 1
ATOM 3052 N N . GLN A 1 394 ? -9.099 3.095 41.061 1.00 59.09 394 GLN A N 1
ATOM 3053 C CA . GLN A 1 394 ? -9.114 4.395 41.735 1.00 59.09 394 GLN A CA 1
ATOM 3054 C C . GLN A 1 394 ? -8.617 4.361 43.186 1.00 59.09 394 GLN A C 1
ATOM 3056 O O . GLN A 1 394 ? -7.885 5.258 43.585 1.00 59.09 394 GLN A O 1
ATOM 3061 N N . GLN A 1 395 ? -8.965 3.345 43.975 1.00 73.06 395 GLN A N 1
ATOM 3062 C CA . GLN A 1 395 ? -8.545 3.217 45.371 1.00 73.06 395 GLN A CA 1
ATOM 3063 C C . GLN A 1 395 ? -7.062 2.837 45.480 1.00 73.06 395 GLN A C 1
ATOM 3065 O O . GLN A 1 395 ? -6.357 3.337 46.356 1.00 73.06 395 GLN A O 1
ATOM 3070 N N . GLN A 1 396 ? -6.561 2.022 44.546 1.00 76.06 396 GLN A N 1
ATOM 3071 C CA . GLN A 1 396 ? -5.137 1.692 44.455 1.00 76.06 396 GLN A CA 1
ATOM 3072 C C . GLN A 1 396 ? -4.310 2.893 43.962 1.00 76.06 396 GLN A C 1
ATOM 3074 O O . GLN A 1 396 ? -3.220 3.149 44.474 1.00 76.06 396 GLN A O 1
ATOM 3079 N N . GLN A 1 397 ? -4.859 3.684 43.036 1.00 75.38 397 GLN A N 1
ATOM 3080 C CA . GLN A 1 397 ? -4.251 4.919 42.541 1.00 75.38 397 GLN A CA 1
ATOM 3081 C C . GLN A 1 397 ? -4.266 6.031 43.608 1.00 75.38 397 GLN A C 1
ATOM 3083 O O . GLN A 1 397 ? -3.269 6.736 43.765 1.00 75.38 397 GLN A O 1
ATOM 3088 N N . GLN A 1 398 ? -5.330 6.130 44.418 1.00 83.31 398 GLN A N 1
ATOM 3089 C CA . GLN A 1 398 ? -5.380 7.013 45.594 1.00 83.31 398 GLN A CA 1
ATOM 3090 C C . GLN A 1 398 ? -4.374 6.600 46.673 1.00 83.31 398 GLN A C 1
ATOM 3092 O O . GLN A 1 398 ? -3.712 7.467 47.241 1.00 83.31 398 GLN A O 1
ATOM 3097 N N . GLN A 1 399 ? -4.212 5.298 46.936 1.00 88.31 399 GLN A N 1
ATOM 3098 C CA . GLN A 1 399 ? -3.189 4.816 47.872 1.00 88.31 399 GLN A CA 1
ATOM 3099 C C . GLN A 1 399 ? -1.768 5.107 47.379 1.00 88.31 399 GLN A C 1
ATOM 3101 O O . GLN A 1 399 ? -0.931 5.530 48.178 1.00 88.31 399 GLN A O 1
ATOM 3106 N N . GLN A 1 400 ? -1.491 4.947 46.079 1.00 90.56 400 GLN A N 1
ATOM 3107 C CA . GLN A 1 400 ? -0.191 5.320 45.509 1.00 90.56 400 GLN A CA 1
ATOM 3108 C C . GLN A 1 400 ? 0.068 6.829 45.587 1.00 90.56 400 GLN A C 1
ATOM 3110 O O . GLN A 1 400 ? 1.173 7.230 45.953 1.00 90.56 400 GLN A O 1
ATOM 3115 N N . GLN A 1 401 ? -0.936 7.670 45.314 1.00 91.56 401 GLN A N 1
ATOM 3116 C CA . GLN A 1 401 ? -0.798 9.122 45.477 1.00 91.56 401 GLN A CA 1
ATOM 3117 C C . GLN A 1 401 ? -0.569 9.526 46.940 1.00 91.56 401 GLN A C 1
ATOM 3119 O O . GLN A 1 401 ? 0.287 10.371 47.204 1.00 91.56 401 GLN A O 1
ATOM 3124 N N . GLN A 1 402 ? -1.262 8.902 47.899 1.00 93.25 402 GLN A N 1
ATOM 3125 C CA . GLN A 1 402 ? -1.019 9.154 49.324 1.00 93.25 402 GLN A CA 1
ATOM 3126 C C . GLN A 1 402 ? 0.384 8.718 49.762 1.00 93.25 402 GLN A C 1
ATOM 3128 O O . GLN A 1 402 ? 1.034 9.451 50.505 1.00 93.25 402 GLN A O 1
ATOM 3133 N N . GLN A 1 403 ? 0.890 7.577 49.278 1.00 93.31 403 GLN A N 1
ATOM 3134 C CA . GLN A 1 403 ? 2.266 7.156 49.566 1.00 93.31 403 GLN A CA 1
ATOM 3135 C C . GLN A 1 403 ? 3.305 8.114 48.975 1.00 93.31 403 GLN A C 1
ATOM 3137 O O . GLN A 1 403 ? 4.277 8.436 49.656 1.00 93.31 403 GLN A O 1
ATOM 3142 N N . GLN A 1 404 ? 3.099 8.613 47.752 1.00 92.50 404 GLN A N 1
ATOM 3143 C CA . GLN A 1 404 ? 4.001 9.607 47.163 1.00 92.50 404 GLN A CA 1
ATOM 3144 C C . GLN A 1 404 ? 3.985 10.928 47.937 1.00 92.50 404 GLN A C 1
ATOM 3146 O O . GLN A 1 404 ? 5.049 11.491 48.185 1.00 92.50 404 GLN A O 1
ATOM 3151 N N . GLN A 1 405 ? 2.816 11.401 48.383 1.00 91.69 405 GLN A N 1
ATOM 3152 C CA . GLN A 1 405 ? 2.743 12.595 49.231 1.00 91.69 405 GLN A CA 1
ATOM 3153 C C . GLN A 1 405 ? 3.439 12.392 50.578 1.00 91.69 405 GLN A C 1
ATOM 3155 O O . GLN A 1 405 ? 4.151 13.288 51.023 1.00 91.69 405 GLN A O 1
ATOM 3160 N N . GLN A 1 406 ? 3.300 11.223 51.208 1.00 91.38 406 GLN A N 1
ATOM 3161 C CA . GLN A 1 406 ? 4.005 10.929 52.459 1.00 91.38 406 GLN A CA 1
ATOM 3162 C C . GLN A 1 406 ? 5.524 10.848 52.267 1.00 91.38 406 GLN A C 1
ATOM 3164 O O . GLN A 1 406 ? 6.261 11.341 53.115 1.00 91.38 406 GLN A O 1
ATOM 3169 N N . GLN A 1 407 ? 6.006 10.296 51.148 1.00 87.62 407 GLN A N 1
ATOM 3170 C CA . GLN A 1 407 ? 7.440 10.287 50.835 1.00 87.62 407 GLN A CA 1
ATOM 3171 C C . GLN A 1 407 ? 7.982 11.695 50.572 1.00 87.62 407 GLN A C 1
ATOM 3173 O O . GLN A 1 407 ? 9.060 12.031 51.058 1.00 87.62 407 GLN A O 1
ATOM 3178 N N . GLN A 1 408 ? 7.227 12.541 49.864 1.00 82.12 408 GLN A N 1
ATOM 3179 C CA . GLN A 1 408 ? 7.606 13.941 49.670 1.00 82.12 408 GLN A CA 1
ATOM 3180 C C . GLN A 1 408 ? 7.613 14.706 50.996 1.00 82.12 408 GLN A C 1
ATOM 3182 O O . GLN A 1 408 ? 8.553 15.443 51.260 1.00 82.12 408 GLN A O 1
ATOM 3187 N N . GLN A 1 409 ? 6.625 14.492 51.867 1.00 83.25 409 GLN A N 1
ATOM 3188 C CA . GLN A 1 409 ? 6.606 15.121 53.189 1.00 83.25 409 GLN A CA 1
ATOM 3189 C C . GLN A 1 409 ? 7.755 14.631 54.078 1.00 83.25 409 GLN A C 1
ATOM 3191 O O . GLN A 1 409 ? 8.357 15.443 54.769 1.00 83.25 409 GLN A O 1
ATOM 3196 N N . ALA A 1 410 ? 8.118 13.346 54.019 1.00 77.44 410 ALA A N 1
ATOM 3197 C CA . ALA A 1 410 ? 9.258 12.806 54.760 1.00 77.44 410 ALA A CA 1
ATOM 3198 C C . ALA A 1 410 ? 10.599 13.406 54.299 1.00 77.44 410 ALA A C 1
ATOM 3200 O O . ALA A 1 410 ? 11.458 13.678 55.131 1.00 77.44 410 ALA A O 1
ATOM 3201 N N . LEU A 1 411 ? 10.755 13.680 53.000 1.00 68.88 411 LEU A N 1
ATOM 3202 C CA . LEU A 1 411 ? 11.932 14.362 52.445 1.00 68.88 411 LEU A CA 1
ATOM 3203 C C . LEU A 1 411 ? 12.014 15.852 52.822 1.00 68.88 411 LEU A C 1
ATOM 3205 O O . LEU A 1 411 ? 13.085 16.439 52.720 1.00 68.88 411 LEU A O 1
ATOM 3209 N N . TRP A 1 412 ? 10.911 16.463 53.263 1.00 64.31 412 TRP A N 1
ATOM 3210 C CA . TRP A 1 412 ? 10.853 17.872 53.674 1.00 64.31 412 TRP A CA 1
ATOM 3211 C C . TRP A 1 412 ? 11.046 18.099 55.185 1.00 64.31 412 TRP A C 1
ATOM 3213 O O . TRP A 1 412 ? 11.183 19.247 55.605 1.00 64.31 412 TRP A O 1
ATOM 3223 N N . VAL A 1 413 ? 11.058 17.043 56.011 1.00 55.59 413 VAL A N 1
ATOM 3224 C CA . VAL A 1 413 ? 11.212 17.165 57.478 1.00 55.59 413 VAL A CA 1
ATOM 3225 C C . VAL A 1 413 ? 12.668 17.415 57.897 1.00 55.59 413 VAL A C 1
ATOM 3227 O O . VAL A 1 413 ? 12.897 18.039 58.933 1.00 55.59 413 VAL A O 1
ATOM 3230 N N . ASP A 1 414 ? 13.645 17.067 57.061 1.00 54.78 414 ASP A N 1
ATOM 3231 C CA . ASP A 1 414 ? 15.042 17.468 57.251 1.00 54.78 414 ASP A CA 1
ATOM 3232 C C . ASP A 1 414 ? 15.279 18.810 56.548 1.00 54.78 414 ASP A C 1
ATOM 3234 O O . ASP A 1 414 ? 15.721 18.876 55.404 1.00 54.78 414 ASP A O 1
ATOM 3238 N N . GLY A 1 415 ? 14.901 19.898 57.221 1.00 58.22 415 GLY A N 1
ATOM 3239 C CA . GLY A 1 415 ? 14.931 21.264 56.701 1.00 58.22 415 GLY A CA 1
ATOM 3240 C C . GLY A 1 415 ? 16.319 21.788 56.312 1.00 58.22 415 GLY A C 1
ATOM 3241 O O . GLY A 1 415 ? 16.857 22.660 56.991 1.00 58.22 415 GLY A O 1
ATOM 3242 N N . GLN A 1 416 ? 16.856 21.343 55.176 1.00 54.75 416 GLN A N 1
ATOM 3243 C CA . GLN A 1 416 ? 17.860 22.069 54.405 1.00 54.75 416 GLN A CA 1
ATOM 3244 C C . GLN A 1 416 ? 17.614 21.895 52.898 1.00 54.75 416 GLN A C 1
ATOM 3246 O O . GLN A 1 416 ? 17.667 20.773 52.395 1.00 54.75 416 GLN A O 1
ATOM 3251 N N . PRO A 1 417 ? 17.378 22.983 52.139 1.00 49.38 417 PRO A N 1
ATOM 3252 C CA . PRO A 1 417 ? 17.421 22.907 50.687 1.00 49.38 417 PRO A CA 1
ATOM 3253 C C . PRO A 1 417 ? 18.856 22.568 50.267 1.00 49.38 417 PRO A C 1
ATOM 3255 O O . PRO A 1 417 ? 19.777 23.348 50.505 1.00 49.38 417 PRO A O 1
ATOM 3258 N N . ALA A 1 418 ? 19.047 21.399 49.656 1.00 51.03 418 ALA A N 1
ATOM 3259 C CA . ALA A 1 418 ? 20.306 21.039 49.020 1.00 51.03 418 ALA A CA 1
ATOM 3260 C C . ALA A 1 418 ? 20.573 22.026 47.872 1.00 51.03 418 ALA A C 1
ATOM 3262 O O . ALA A 1 418 ? 19.948 21.971 46.813 1.00 51.03 418 ALA A O 1
ATOM 3263 N N . SER A 1 419 ? 21.477 22.969 48.118 1.00 47.78 419 SER A N 1
ATOM 3264 C CA . SER A 1 419 ? 22.035 23.882 47.127 1.00 47.78 419 SER A CA 1
ATOM 3265 C C . SER A 1 419 ? 22.719 23.080 46.017 1.00 47.78 419 SER A C 1
ATOM 3267 O O . SER A 1 419 ? 23.659 22.330 46.273 1.00 47.78 419 SER A O 1
ATOM 3269 N N . ALA A 1 420 ? 22.227 23.246 44.790 1.00 50.56 420 ALA A N 1
ATOM 3270 C CA . ALA A 1 420 ? 22.643 22.545 43.578 1.00 50.56 420 ALA A CA 1
ATOM 3271 C C . ALA A 1 420 ? 23.973 23.062 42.983 1.00 50.56 420 ALA A C 1
ATOM 3273 O O . ALA A 1 420 ? 24.089 23.194 41.770 1.00 50.56 420 ALA A O 1
ATOM 3274 N N . ASP A 1 421 ? 24.974 23.328 43.824 1.00 51.62 421 ASP A N 1
ATOM 3275 C CA . ASP A 1 421 ? 26.313 23.762 43.407 1.00 51.62 421 ASP A CA 1
ATOM 3276 C C . ASP A 1 421 ? 27.361 22.779 43.933 1.00 51.62 421 ASP A C 1
ATOM 3278 O O . ASP A 1 421 ? 27.957 23.005 44.985 1.00 51.62 421 ASP A O 1
ATOM 3282 N N . GLN A 1 422 ? 27.556 21.662 43.222 1.00 47.59 422 GLN A N 1
ATOM 3283 C CA . GLN A 1 422 ? 28.822 20.912 43.175 1.00 47.59 422 GLN A CA 1
ATOM 3284 C C . GLN A 1 422 ? 28.702 19.708 42.226 1.00 47.59 422 GLN A C 1
ATOM 3286 O O . GLN A 1 422 ? 28.328 18.606 42.621 1.00 47.59 422 GLN A O 1
ATOM 3291 N N . LEU A 1 423 ? 29.068 19.917 40.962 1.00 47.47 423 LEU A N 1
ATOM 3292 C CA . LEU A 1 423 ? 29.551 18.857 40.076 1.00 47.47 423 LEU A CA 1
ATOM 3293 C C . LEU A 1 423 ? 30.986 19.222 39.663 1.00 47.47 423 LEU A C 1
ATOM 3295 O O . LEU A 1 423 ? 31.201 20.358 39.233 1.00 47.47 423 LEU A O 1
ATOM 3299 N N . PRO A 1 424 ? 31.972 18.321 39.823 1.00 55.81 424 PRO A N 1
ATOM 3300 C CA . PRO A 1 424 ? 33.321 18.548 39.331 1.00 55.81 424 PRO A CA 1
ATOM 3301 C C . PRO A 1 424 ? 33.380 18.329 37.812 1.00 55.81 424 PRO A C 1
ATOM 3303 O O . PRO A 1 424 ? 32.667 17.484 37.270 1.00 55.81 424 PRO A O 1
ATOM 3306 N N . VAL A 1 425 ? 34.227 19.143 37.179 1.00 53.41 425 VAL A N 1
ATOM 3307 C CA . VAL A 1 425 ? 34.585 19.163 35.749 1.00 53.41 425 VAL A CA 1
ATOM 3308 C C . VAL A 1 425 ? 35.160 17.834 35.278 1.00 53.41 425 VAL A C 1
ATOM 3310 O O . VAL A 1 425 ? 35.961 17.246 36.043 1.00 53.41 425 VAL A O 1
#

Organism: NCBI:txid307507

Radius of gyration: 48.69 Å; chains: 1; bounding box: 97×71×154 Å

Secondary structure (DSSP, 8-state):
---------------PPPP---------------------------HHHHHHHHHHHHHHHHHHHHHHHHHHHHHHHHHHHHHHHHHHHHHHHHHHHHHHHHHHHHHHHHHHHHHHHHHHHHHHHHHHHHHHHHHHHHHHHHHHHHHHHHHHHHH---TT-SSS-TTHHHHHHHHHHHHHHHHHHHHHHHHHHHHHHHHHHTGGG-HHHHHHHHHHHHHHHHT--STTPPPPPPS--HHHHIIIIIHHHHHHHHHHHHHHHHHHHHHHHHHHHHHTTT-HHHHHHHHHHHHHHHHHHHHHHHHHHHHHHHHHHHHHHHHHH-------S-TTGGGSPPPP-------------------------------------------PPPPPP-S-HHHHHHHHHHHHHHHHHHHHSS-----------

InterPro domains:
  IPR012446 Calcium release-activated calcium channel protein [PF07856] (121-308)
  IPR012446 Calcium release-activated calcium channel protein [PTHR31501] (85-291)
  IPR038350 Orai superfamily [G3DSA:1.20.140.140] (119-327)